Protein AF-A0A8C4XMS7-F1 (afdb_monomer)

Mean predicted aligned error: 22.31 Å

Sequence (636 aa):
MGPRSPSAASSALLFLLLLGSSGFLQSYAVEVDIKDASNATCLYARWMMSFFIKYETNSSDYKNTTLNLSSSVTHNGSVCGNDTHAALLAVQFGEGHSWSINFTKTNETYQGDLITFTYNTNDTAVFPDAKRKGPVTIVVKDTMSPVQLNNVFVCHSIESFEAENVTQIFWNVTVQAFVQNGTIGEKESRCPADTPTSAPTVPPTVANITTASTTTLSPAPTTAPKPVENPDTGNYSLKIGNKTCLLATVGLQLNVSHDKPVLINVNPKTTSADGTCGNTTAMLKLNDGNSTLISFTFVVKNTSAGVPKFYLKEVNVTLLNRLNGSVISSADNNNFSKWDAFLGSSYMCRKEQTLEISDDIQIHTFNLWIQPFLVKANKFSTGSFNRRKRNSLYVTVTLLIVSVLILTVGLAATTRTQNVTVGGYYPGVILGFGSFLGIIGSNLIENKRQMLVASIVFISFGVIAAFCCAIVDGVFAARHIDLRPLYAGRCQYYSKSTTPPEAICHPQRRAPCTPKIKTNTCFCCDLYNCGNRVEISGGYYEYIDVSSCQDIIHLYHLLWSATILNIVGLFLGIITAAILGGFKDMTPSLPTLNCTVENAHPSVSYYSRPQVTSYNTYYHSTPHLPPYSAYDFQLV

InterPro domains:
  IPR002000 Lysosome-associated membrane glycoprotein [PR00336] (234-258)
  IPR002000 Lysosome-associated membrane glycoprotein [PR00336] (341-355)
  IPR002000 Lysosome-associated membrane glycoprotein [PS51407] (32-428)
  IPR018134 Lysosome-associated membrane glycoprotein, conserved site [PS00310] (41-55)
  IPR028014 Transmembrane protein 255 [PF14967] (381-635)
  IPR028014 Transmembrane protein 255 [PTHR33721] (381-633)
  IPR048528 Lysosome-associated membrane glycoprotein 2-like, luminal domains [PF01299] (35-181)

Radius of gyration: 42.13 Å; Cα contacts (8 Å, |Δi|>4): 1167; chains: 1; bounding box: 106×69×122 Å

Structure (mmCIF, N/CA/C/O backbone):
data_AF-A0A8C4XMS7-F1
#
_entry.id   AF-A0A8C4XMS7-F1
#
loop_
_atom_site.group_PDB
_atom_site.id
_atom_site.type_symbol
_atom_site.label_atom_id
_atom_site.label_alt_id
_atom_site.label_comp_id
_atom_site.label_asym_id
_atom_site.label_entity_id
_atom_site.label_seq_id
_atom_site.pdbx_PDB_ins_code
_atom_site.Cartn_x
_atom_site.Cartn_y
_atom_site.Cartn_z
_atom_site.occupancy
_atom_site.B_iso_or_equiv
_atom_site.auth_seq_id
_atom_site.auth_comp_id
_atom_site.auth_asym_id
_atom_site.auth_atom_id
_atom_site.pdbx_PDB_model_num
ATOM 1 N N . MET A 1 1 ? -13.441 14.806 -51.436 1.00 38.50 1 MET A N 1
ATOM 2 C CA . MET A 1 1 ? -14.086 14.844 -50.107 1.00 38.50 1 MET A CA 1
ATOM 3 C C . MET A 1 1 ? -13.998 13.453 -49.505 1.00 38.50 1 MET A C 1
ATOM 5 O O . MET A 1 1 ? -14.561 12.529 -50.066 1.00 38.50 1 MET A O 1
ATOM 9 N N . GLY A 1 2 ? -13.225 13.307 -48.433 1.00 31.41 2 GLY A N 1
ATOM 10 C CA . GLY A 1 2 ? -13.081 12.094 -47.623 1.00 31.41 2 GLY A CA 1
ATOM 11 C C . GLY A 1 2 ? -12.716 12.537 -46.197 1.00 31.41 2 GLY A C 1
ATOM 12 O O . GLY A 1 2 ? -12.043 13.564 -46.067 1.00 31.41 2 GLY A O 1
ATOM 13 N N . PRO A 1 3 ? -13.238 11.889 -45.143 1.00 37.12 3 PRO A N 1
ATOM 14 C CA . PRO A 1 3 ? -13.433 12.526 -43.843 1.00 37.12 3 PRO A CA 1
ATOM 15 C C . PRO A 1 3 ? -12.160 12.539 -42.983 1.00 37.12 3 PRO A C 1
ATOM 17 O O . PRO A 1 3 ? -11.379 11.591 -42.976 1.00 37.12 3 PRO A O 1
ATOM 20 N N . ARG A 1 4 ? -11.968 13.636 -42.238 1.00 32.78 4 ARG A N 1
ATOM 21 C CA . ARG A 1 4 ? -10.935 13.800 -41.200 1.00 32.78 4 ARG A CA 1
ATOM 22 C C . ARG A 1 4 ? -11.331 13.033 -39.932 1.00 32.78 4 ARG A C 1
ATOM 24 O O . ARG A 1 4 ? -12.463 13.171 -39.476 1.00 32.78 4 ARG A O 1
ATOM 31 N N . SER A 1 5 ? -10.395 12.296 -39.330 1.00 30.62 5 SER A N 1
ATOM 32 C CA . SER A 1 5 ? -10.555 11.728 -37.983 1.00 30.62 5 SER A CA 1
ATOM 33 C C . SER A 1 5 ? -10.407 12.815 -36.901 1.00 30.62 5 SER A C 1
ATOM 35 O O . SER A 1 5 ? -9.568 13.707 -37.068 1.00 30.62 5 SER A O 1
ATOM 37 N N . PRO A 1 6 ? -11.150 12.752 -35.781 1.00 33.94 6 PRO A N 1
ATOM 38 C CA . PRO A 1 6 ? -11.011 13.708 -34.689 1.00 33.94 6 PRO A CA 1
ATOM 39 C C . PRO A 1 6 ? -9.822 13.369 -33.775 1.00 33.94 6 PRO A C 1
ATOM 41 O O . PRO A 1 6 ? -9.379 12.226 -33.674 1.00 33.94 6 PRO A O 1
ATOM 44 N N . SER A 1 7 ? -9.282 14.406 -33.141 1.00 35.12 7 SER A N 1
ATOM 45 C CA . SER A 1 7 ? -8.074 14.412 -32.318 1.00 35.12 7 SER A CA 1
ATOM 46 C C . SER A 1 7 ? -8.268 13.747 -30.946 1.00 35.12 7 SER A C 1
ATOM 48 O O . SER A 1 7 ? -9.270 13.942 -30.262 1.00 35.12 7 SER A O 1
ATOM 50 N N . ALA A 1 8 ? -7.239 13.022 -30.497 1.00 40.59 8 ALA A N 1
ATOM 51 C CA . ALA A 1 8 ? -7.169 12.290 -29.226 1.00 40.59 8 ALA A CA 1
ATOM 52 C C . ALA A 1 8 ? -7.188 13.168 -27.947 1.00 40.59 8 ALA A C 1
ATOM 54 O O . ALA A 1 8 ? -7.047 12.652 -26.841 1.00 40.59 8 ALA A O 1
ATOM 55 N N . ALA A 1 9 ? -7.372 14.486 -28.070 1.00 37.66 9 ALA A N 1
ATOM 56 C CA . ALA A 1 9 ? -7.331 15.422 -26.945 1.00 37.66 9 ALA A CA 1
ATOM 57 C C . ALA A 1 9 ? -8.665 15.519 -26.173 1.00 37.66 9 ALA A C 1
ATOM 59 O O . ALA A 1 9 ? -8.655 15.811 -24.980 1.00 37.66 9 ALA A O 1
ATOM 60 N N . SER A 1 10 ? -9.811 15.227 -26.803 1.00 39.84 10 SER A N 1
ATOM 61 C CA . SER A 1 10 ? -11.125 15.354 -26.141 1.00 39.84 10 SER A CA 1
ATOM 62 C C . SER A 1 10 ? -11.455 14.225 -25.162 1.00 39.84 10 SER A C 1
ATOM 64 O O . SER A 1 10 ? -12.291 14.414 -24.283 1.00 39.84 10 SER A O 1
ATOM 66 N N . SER A 1 11 ? -10.796 13.067 -25.260 1.00 41.41 11 SER A N 1
ATOM 67 C CA . SER A 1 11 ? -11.134 11.903 -24.426 1.00 41.41 11 SER A CA 1
ATOM 68 C C . SER A 1 11 ? -10.539 11.961 -23.011 1.00 41.41 11 SER A C 1
ATOM 70 O O . SER A 1 11 ? -10.987 11.227 -22.135 1.00 41.41 11 SER A O 1
ATOM 72 N N . ALA A 1 12 ? -9.556 12.837 -22.768 1.00 37.69 12 ALA A N 1
ATOM 73 C CA . ALA A 1 12 ? -8.881 12.967 -21.474 1.00 37.69 12 ALA A CA 1
ATOM 74 C C . ALA A 1 12 ? -9.607 13.912 -20.496 1.00 37.69 12 ALA A C 1
ATOM 76 O O . ALA A 1 12 ? -9.504 13.732 -19.285 1.00 37.69 12 ALA A O 1
ATOM 77 N N . LEU A 1 13 ? -10.375 14.890 -20.998 1.00 36.28 13 LEU A N 1
ATOM 78 C CA . LEU A 1 13 ? -11.097 15.846 -20.146 1.00 36.28 13 LEU A CA 1
ATOM 79 C C . LEU A 1 13 ? -12.369 15.256 -19.515 1.00 36.28 13 LEU A C 1
ATOM 81 O O . LEU A 1 13 ? -12.755 15.665 -18.424 1.00 36.28 13 LEU A O 1
ATOM 85 N N . LEU A 1 14 ? -13.003 14.274 -20.164 1.00 35.31 14 LEU A N 1
ATOM 86 C CA . LEU A 1 14 ? -14.261 13.686 -19.688 1.00 35.31 14 LEU A CA 1
ATOM 87 C C . LEU A 1 14 ? -14.072 12.739 -18.486 1.00 35.31 14 LEU A C 1
ATOM 89 O O . LEU A 1 14 ? -15.005 12.516 -17.721 1.00 35.31 14 LEU A O 1
ATOM 93 N N . PHE A 1 15 ? -12.859 12.214 -18.288 1.00 35.75 15 PHE A N 1
ATOM 94 C CA . PHE A 1 15 ? -12.544 11.271 -17.208 1.00 35.75 15 PHE A CA 1
ATOM 95 C C . PHE A 1 15 ? -12.245 11.956 -15.861 1.00 35.75 15 PHE A C 1
ATOM 97 O O . PHE A 1 15 ? -12.284 11.309 -14.818 1.00 35.75 15 PHE A O 1
ATOM 104 N N . LEU A 1 16 ? -11.973 13.268 -15.864 1.00 34.53 16 LEU A N 1
ATOM 105 C CA . LEU A 1 16 ? -11.656 14.051 -14.660 1.00 34.53 16 LEU A CA 1
ATOM 106 C C . LEU A 1 16 ? -12.897 14.603 -13.935 1.00 34.53 16 LEU A C 1
ATOM 108 O O . LEU A 1 16 ? -12.795 14.982 -12.773 1.00 34.53 16 LEU A O 1
ATOM 112 N N . LEU A 1 17 ? -14.068 14.614 -14.580 1.00 35.91 17 LEU A N 1
ATOM 113 C CA . LEU A 1 17 ? -15.306 15.180 -14.020 1.00 35.91 17 LEU A CA 1
ATOM 114 C C . LEU A 1 17 ? -16.198 14.161 -13.286 1.00 35.91 17 LEU A C 1
ATOM 116 O O . LEU A 1 17 ? -17.153 14.557 -12.627 1.00 35.91 17 LEU A O 1
ATOM 120 N N . LEU A 1 18 ? -15.885 12.862 -13.342 1.00 34.03 18 LEU A N 1
ATOM 121 C CA . LEU A 1 18 ? -16.717 11.792 -12.763 1.00 34.03 18 LEU A CA 1
ATOM 122 C C . LEU A 1 18 ? -16.292 11.328 -11.355 1.00 34.03 18 LEU A C 1
ATOM 124 O O . LEU A 1 18 ? -16.932 10.450 -10.789 1.00 34.03 18 LEU A O 1
ATOM 128 N N . LEU A 1 19 ? -15.259 11.927 -10.753 1.00 33.91 19 LEU A N 1
ATOM 129 C CA . LEU A 1 19 ? -14.789 11.585 -9.395 1.00 33.91 19 LEU A CA 1
ATOM 130 C C . LEU A 1 19 ? -15.358 12.494 -8.284 1.00 33.91 19 LEU A C 1
ATOM 132 O O . LEU A 1 19 ? -14.892 12.451 -7.151 1.00 33.91 19 LEU A O 1
ATOM 136 N N . GLY A 1 20 ? -16.361 13.320 -8.593 1.00 33.53 20 GLY A N 1
ATOM 137 C CA . GLY A 1 20 ? -16.872 14.370 -7.704 1.00 33.53 20 GLY A CA 1
ATOM 138 C C . GLY A 1 20 ? -18.206 14.095 -7.001 1.00 33.53 20 GLY A C 1
ATOM 139 O O . GLY A 1 20 ? -18.905 15.056 -6.700 1.00 33.53 20 GLY A O 1
ATOM 140 N N . SER A 1 21 ? -18.619 12.844 -6.764 1.00 37.53 21 SER A N 1
ATOM 141 C CA . SER A 1 21 ? -19.849 12.594 -5.987 1.00 37.53 21 SER A CA 1
ATOM 142 C C . SER A 1 21 ? -19.861 11.246 -5.260 1.00 37.53 21 SER A C 1
ATOM 144 O O . SER A 1 21 ? -20.254 10.217 -5.796 1.00 37.53 21 SER A O 1
ATOM 146 N N . SER A 1 22 ? -19.480 11.274 -3.988 1.00 34.53 22 SER A N 1
ATOM 147 C CA . SER A 1 22 ? -19.857 10.259 -3.001 1.00 34.53 22 SER A CA 1
ATOM 148 C C . SER A 1 22 ? -20.264 10.993 -1.724 1.00 34.53 22 SER A C 1
ATOM 150 O O . SER A 1 22 ? -19.475 11.761 -1.174 1.00 34.53 22 SER A O 1
ATOM 152 N N . GLY A 1 23 ? -21.535 10.837 -1.344 1.00 33.31 23 GLY A N 1
ATOM 153 C CA . GLY A 1 23 ? -22.210 11.598 -0.295 1.00 33.31 23 GLY A CA 1
ATOM 154 C C . GLY A 1 23 ? -21.612 11.396 1.097 1.00 33.31 23 GLY A C 1
ATOM 155 O O . GLY A 1 23 ? -21.298 10.280 1.501 1.00 33.31 23 GLY A O 1
ATOM 156 N N . PHE A 1 24 ? -21.482 12.503 1.823 1.00 29.39 24 PHE A N 1
ATOM 157 C CA . PHE A 1 24 ? -21.174 12.545 3.249 1.00 29.39 24 PHE A CA 1
ATOM 158 C C . PHE A 1 24 ? -22.410 12.114 4.061 1.00 29.39 24 PHE A C 1
ATOM 160 O O . PHE A 1 24 ? -23.478 12.700 3.902 1.00 29.39 24 PHE A O 1
ATOM 167 N N . LEU A 1 25 ? -22.270 11.129 4.955 1.00 31.02 25 LEU A N 1
ATOM 168 C CA . LEU A 1 25 ? -23.221 10.897 6.049 1.00 31.02 25 LEU A CA 1
ATOM 169 C C . LEU A 1 25 ? -22.897 11.889 7.178 1.00 31.02 25 LEU A C 1
ATOM 171 O O . LEU A 1 25 ? -21.756 11.961 7.629 1.00 31.02 25 LEU A O 1
ATOM 175 N N . GLN A 1 26 ? -23.881 12.682 7.600 1.00 35.72 26 GLN A N 1
ATOM 176 C CA . GLN A 1 26 ? -23.716 13.805 8.527 1.00 35.72 26 GLN A CA 1
ATOM 177 C C . GLN A 1 26 ? -24.223 13.412 9.925 1.00 35.72 26 GLN A C 1
ATOM 179 O O . GLN A 1 26 ? -25.409 13.155 10.106 1.00 35.72 26 GLN A O 1
ATOM 184 N N . SER A 1 27 ? -23.330 13.331 10.913 1.00 48.62 27 SER A N 1
ATOM 185 C CA . SER A 1 27 ? -23.666 13.121 12.331 1.00 48.62 27 SER A CA 1
ATOM 186 C C . SER A 1 27 ? -23.911 14.470 13.024 1.00 48.62 27 SER A C 1
ATOM 188 O O . SER A 1 27 ? -23.053 15.351 12.946 1.00 48.62 27 SER A O 1
ATOM 190 N N . TYR A 1 28 ? -25.057 14.643 13.694 1.00 64.94 28 TYR A N 1
ATOM 191 C CA . TYR A 1 28 ? -25.463 15.893 14.361 1.00 64.94 28 TYR A CA 1
ATOM 192 C C . TYR A 1 28 ? -25.146 15.872 15.868 1.00 64.94 28 TYR A C 1
ATOM 194 O O . TYR A 1 28 ? -25.214 14.819 16.497 1.00 64.94 28 TYR A O 1
ATOM 202 N N . ALA A 1 29 ? -24.788 17.027 16.442 1.00 76.75 29 ALA A N 1
ATOM 203 C CA . ALA A 1 29 ? -24.607 17.199 17.888 1.00 76.75 29 ALA A CA 1
ATOM 204 C C . ALA A 1 29 ? -25.931 17.583 18.560 1.00 76.75 29 ALA A C 1
ATOM 206 O O . ALA A 1 29 ? -26.691 18.381 18.011 1.00 76.75 29 ALA A O 1
ATOM 207 N N . VAL A 1 30 ? -26.179 17.033 19.746 1.00 85.88 30 VAL A N 1
ATOM 208 C CA . VAL A 1 30 ? -27.291 17.405 20.625 1.00 85.88 30 VAL A CA 1
ATOM 209 C C . VAL A 1 30 ? -26.814 18.515 21.548 1.00 85.88 30 VAL A C 1
ATOM 211 O O . VAL A 1 30 ? -25.738 18.411 22.133 1.00 85.88 30 VAL A O 1
ATOM 214 N N . GLU A 1 31 ? -27.607 19.574 21.671 1.00 90.50 31 GLU A N 1
ATOM 215 C CA . GLU A 1 31 ? -27.316 20.729 22.517 1.00 90.50 31 GLU A CA 1
ATOM 216 C C . GLU A 1 31 ? -28.524 21.031 23.406 1.00 90.50 31 GLU A C 1
ATOM 218 O O . GLU A 1 31 ? -29.656 21.112 22.925 1.00 90.50 31 GLU A O 1
ATOM 223 N N . VAL A 1 32 ? -28.281 21.160 24.710 1.00 90.94 32 VAL A N 1
ATOM 224 C CA . VAL A 1 32 ? -29.298 21.393 25.734 1.00 90.94 32 VAL A CA 1
ATOM 225 C C . VAL A 1 32 ? -28.829 22.507 26.671 1.00 90.94 32 VAL A C 1
ATOM 227 O O . VAL A 1 32 ? -27.764 22.418 27.284 1.00 90.94 32 VAL A O 1
ATOM 230 N N . ASP A 1 33 ? -29.660 23.540 26.793 1.00 92.38 33 ASP A N 1
ATOM 231 C CA . ASP A 1 33 ? -29.491 24.684 27.693 1.00 92.38 33 ASP A CA 1
ATOM 232 C C . ASP A 1 33 ? -30.660 24.705 28.687 1.00 92.38 33 ASP A C 1
ATOM 234 O O . ASP A 1 33 ? -31.796 25.016 28.318 1.00 92.38 33 ASP A O 1
ATOM 238 N N . ILE A 1 34 ? -30.395 24.320 29.938 1.00 92.75 34 ILE A N 1
ATOM 239 C CA . ILE A 1 34 ? -31.394 24.282 31.008 1.00 92.75 34 ILE A CA 1
ATOM 240 C C . ILE A 1 34 ? -31.311 25.571 31.811 1.00 92.75 34 ILE A C 1
ATOM 242 O O . ILE A 1 34 ? -30.242 25.951 32.296 1.00 92.75 34 ILE A O 1
ATOM 246 N N . LYS A 1 35 ? -32.467 26.208 31.999 1.00 90.81 35 LYS A N 1
ATOM 247 C CA . LYS A 1 35 ? -32.594 27.486 32.695 1.00 90.81 35 LYS A CA 1
ATOM 248 C C . LYS A 1 35 ? -33.330 27.340 34.016 1.00 90.81 35 LYS A C 1
ATOM 250 O O . LYS A 1 35 ? -34.234 26.516 34.148 1.00 90.81 35 LYS A O 1
ATOM 255 N N . ASP A 1 36 ? -32.941 28.154 34.986 1.00 88.19 36 ASP A N 1
ATOM 256 C CA . ASP A 1 36 ? -33.615 28.247 36.275 1.00 88.19 36 ASP A CA 1
ATOM 257 C C . ASP A 1 36 ? -34.894 29.107 36.207 1.00 88.19 36 ASP A C 1
ATOM 259 O O . ASP A 1 36 ? -35.278 29.632 35.159 1.00 88.19 36 ASP A O 1
ATOM 263 N N . ALA A 1 37 ? -35.564 29.281 37.351 1.00 87.69 37 ALA A N 1
ATOM 264 C CA . ALA A 1 37 ? -36.774 30.102 37.451 1.00 87.69 37 ALA A CA 1
ATOM 265 C C . ALA A 1 37 ? -36.547 31.592 37.120 1.00 87.69 37 ALA A C 1
ATOM 267 O O . ALA A 1 37 ? -37.506 32.306 36.833 1.00 87.69 37 ALA A O 1
ATOM 268 N N . SER A 1 38 ? -35.295 32.063 37.151 1.00 88.75 38 SER A N 1
ATOM 269 C CA . SER A 1 38 ? -34.898 33.418 36.760 1.00 88.75 38 SER A CA 1
ATOM 270 C C . SER A 1 38 ? -34.510 33.533 35.279 1.00 88.75 38 SER A C 1
ATOM 272 O O . SER A 1 38 ? -34.116 34.609 34.830 1.00 88.75 38 SER A O 1
ATOM 274 N N . ASN A 1 39 ? -34.680 32.451 34.506 1.00 88.81 39 ASN A N 1
ATOM 275 C CA . ASN A 1 39 ? -34.312 32.332 33.095 1.00 88.81 39 ASN A CA 1
ATOM 276 C C . ASN A 1 39 ? -32.791 32.414 32.839 1.00 88.81 39 ASN A C 1
ATOM 278 O O . ASN A 1 39 ? -32.366 32.741 31.728 1.00 88.81 39 ASN A O 1
ATOM 282 N N . ALA A 1 40 ? -31.973 32.106 33.848 1.00 90.88 40 ALA A N 1
ATOM 283 C CA . ALA A 1 40 ? -30.521 32.009 33.736 1.00 90.88 40 ALA A CA 1
ATOM 284 C C . ALA A 1 40 ? -30.095 30.552 33.497 1.00 90.88 40 ALA A C 1
ATOM 286 O O . ALA A 1 40 ? -30.637 29.639 34.123 1.00 90.88 40 ALA A O 1
ATOM 287 N N . THR A 1 41 ? -29.123 30.319 32.608 1.00 93.31 41 THR A N 1
ATOM 288 C CA . THR A 1 41 ? -28.575 28.975 32.355 1.00 93.31 41 THR A CA 1
ATOM 289 C C . THR A 1 41 ? -27.969 28.404 33.633 1.00 93.31 41 THR A C 1
ATOM 291 O O . THR A 1 41 ? -27.059 28.991 34.213 1.00 93.31 41 THR A O 1
ATOM 294 N N . CYS A 1 42 ? -28.471 27.252 34.062 1.00 92.88 42 CYS A N 1
ATOM 295 C CA . CYS A 1 42 ? -28.036 26.550 35.268 1.00 92.88 42 CYS A CA 1
ATOM 296 C C . CYS A 1 42 ? -27.278 25.251 34.943 1.00 92.88 42 CYS A C 1
ATOM 298 O O . CYS A 1 42 ? -26.468 24.780 35.745 1.00 92.88 42 CYS A O 1
ATOM 300 N N . LEU A 1 43 ? -27.530 24.665 33.770 1.00 94.19 43 LEU A N 1
ATOM 301 C CA . LEU A 1 43 ? -26.850 23.482 33.258 1.00 94.19 43 LEU A CA 1
ATOM 302 C C . LEU A 1 43 ? -26.788 23.588 31.738 1.00 94.19 43 LEU A C 1
ATOM 304 O O . LEU A 1 43 ? -27.812 23.758 31.080 1.00 94.19 43 LEU A O 1
ATOM 308 N N . TYR A 1 44 ? -25.585 23.454 31.195 1.00 94.38 44 TYR A N 1
ATOM 309 C CA . TYR A 1 44 ? -25.347 23.425 29.759 1.00 94.38 44 TYR A CA 1
ATOM 310 C C . TYR A 1 44 ? -24.680 22.112 29.374 1.00 94.38 44 TYR A C 1
ATOM 312 O O . TYR A 1 44 ? -23.722 21.688 30.025 1.00 94.38 44 TYR A O 1
ATOM 320 N N . ALA A 1 45 ? -25.159 21.485 28.305 1.00 93.38 45 ALA A N 1
ATOM 321 C CA . ALA A 1 45 ? -24.551 20.286 27.761 1.00 93.38 45 ALA A CA 1
ATOM 322 C C . ALA A 1 45 ? -24.667 20.249 26.237 1.00 93.38 45 ALA A C 1
ATOM 324 O O . ALA A 1 45 ? -25.737 20.456 25.669 1.00 93.38 45 ALA A O 1
ATOM 325 N N . ARG A 1 46 ? -23.567 19.908 25.573 1.00 91.75 46 ARG A N 1
ATOM 326 C CA . ARG A 1 46 ? -23.514 19.629 24.142 1.00 91.75 46 ARG A CA 1
ATOM 327 C C . ARG A 1 46 ? -22.677 18.388 23.897 1.00 91.75 46 ARG A C 1
ATOM 329 O O . ARG A 1 46 ? -21.540 18.326 24.352 1.00 91.75 46 ARG A O 1
ATOM 336 N N . TRP A 1 47 ? -23.225 17.402 23.201 1.00 90.50 47 TRP A N 1
ATOM 337 C CA . TRP A 1 47 ? -22.527 16.145 22.957 1.00 90.50 47 TRP A CA 1
ATOM 338 C C . TRP A 1 47 ? -23.094 15.386 21.760 1.00 90.50 47 TRP A C 1
ATOM 340 O O . TRP A 1 47 ? -24.173 15.684 21.247 1.00 90.50 47 TRP A O 1
ATOM 350 N N . MET A 1 48 ? -22.352 14.386 21.302 1.00 84.94 48 MET A N 1
ATOM 351 C CA . MET A 1 48 ? -22.821 13.399 20.337 1.00 84.94 48 MET A CA 1
ATOM 352 C C . MET A 1 48 ? -22.889 12.039 21.021 1.00 84.94 48 MET A C 1
ATOM 354 O O . MET A 1 48 ? -22.026 11.722 21.840 1.00 84.94 48 MET A O 1
ATOM 358 N N . MET A 1 49 ? -23.909 11.237 20.707 1.00 85.38 49 MET A N 1
ATOM 359 C CA . MET A 1 49 ? -24.005 9.885 21.251 1.00 85.38 49 MET A CA 1
ATOM 360 C C . MET A 1 49 ? -24.782 8.902 20.374 1.00 85.38 49 MET A C 1
ATOM 362 O O . MET A 1 49 ? -25.588 9.284 19.522 1.00 85.38 49 MET A O 1
ATOM 366 N N . SER A 1 50 ? -24.517 7.619 20.615 1.00 82.44 50 SER A N 1
ATOM 367 C CA . SER A 1 50 ? -25.162 6.477 19.971 1.00 82.44 50 SER A CA 1
ATOM 368 C C . SER A 1 50 ? -25.300 5.314 20.956 1.00 82.44 50 SER A C 1
ATOM 370 O O . SER A 1 50 ? -24.396 5.036 21.753 1.00 82.44 50 SER A O 1
ATOM 372 N N . PHE A 1 51 ? -26.430 4.616 20.884 1.00 84.69 51 PHE A N 1
ATOM 373 C CA . PHE A 1 51 ? -26.720 3.428 21.674 1.00 84.69 51 PHE A CA 1
ATOM 374 C C . PHE A 1 51 ? -26.653 2.195 20.797 1.00 84.69 51 PHE A C 1
ATOM 376 O O . PHE A 1 51 ? -27.223 2.155 19.710 1.00 84.69 51 PHE A O 1
ATOM 383 N N . PHE A 1 52 ? -26.004 1.165 21.310 1.00 82.75 52 PHE A N 1
ATOM 384 C CA . PHE A 1 52 ? -26.000 -0.150 20.706 1.00 82.75 52 PHE A CA 1
ATOM 385 C C . PHE A 1 52 ? -26.718 -1.110 21.645 1.00 82.75 52 PHE A C 1
ATOM 387 O O . PHE A 1 52 ? -26.373 -1.167 22.826 1.00 82.75 52 PHE A O 1
ATOM 394 N N . ILE A 1 53 ? -27.728 -1.813 21.141 1.00 88.69 53 ILE A N 1
ATOM 395 C CA . ILE A 1 53 ? -28.672 -2.578 21.952 1.00 88.69 53 ILE A CA 1
ATOM 396 C C . ILE A 1 53 ? -28.812 -3.978 21.362 1.00 88.69 53 ILE A C 1
ATOM 398 O O . ILE A 1 53 ? -29.218 -4.132 20.207 1.00 88.69 53 ILE A O 1
ATOM 402 N N . LYS A 1 54 ? -28.539 -4.993 22.181 1.00 87.38 54 LYS A N 1
ATOM 403 C CA . LYS A 1 54 ? -28.844 -6.392 21.883 1.00 87.38 54 LYS A CA 1
ATOM 404 C C . LYS A 1 54 ? -30.185 -6.772 22.514 1.00 87.38 54 LYS A C 1
ATOM 406 O O . LYS A 1 54 ? -30.349 -6.711 23.733 1.00 87.38 54 LYS A O 1
ATOM 411 N N . TYR A 1 55 ? -31.153 -7.191 21.706 1.00 87.19 55 TYR A N 1
ATOM 412 C CA . TYR A 1 55 ? -32.486 -7.584 22.169 1.00 87.19 55 TYR A CA 1
ATOM 413 C C . TYR A 1 55 ? -32.865 -8.983 21.684 1.00 87.19 55 TYR A C 1
ATOM 415 O O . TYR A 1 55 ? -32.469 -9.423 20.609 1.00 87.19 55 TYR A O 1
ATOM 423 N N . GLU A 1 56 ? -33.630 -9.702 22.499 1.00 89.62 56 GLU A N 1
ATOM 424 C CA . GLU A 1 56 ? -34.140 -11.031 22.160 1.00 89.62 56 GLU A CA 1
ATOM 425 C C . GLU A 1 56 ? -35.365 -10.905 21.247 1.00 89.62 56 GLU A C 1
ATOM 427 O O . GLU A 1 56 ? -36.256 -10.090 21.517 1.00 89.62 56 GLU A O 1
ATOM 432 N N . THR A 1 57 ? -35.441 -11.715 20.194 1.00 90.94 57 THR A N 1
ATOM 433 C CA . THR A 1 57 ? -36.568 -11.729 19.255 1.00 90.94 57 THR A CA 1
ATOM 434 C C . THR A 1 57 ? -37.585 -12.822 19.586 1.00 90.94 57 THR A C 1
ATOM 436 O O . THR A 1 57 ? -37.331 -13.728 20.384 1.00 90.94 57 THR A O 1
ATOM 439 N N . ASN A 1 58 ? -38.759 -12.770 18.955 1.00 88.06 58 ASN A N 1
ATOM 440 C CA . ASN A 1 58 ? -39.807 -13.782 19.103 1.00 88.06 58 ASN A CA 1
ATOM 441 C C . ASN A 1 58 ? -39.337 -15.221 18.799 1.00 88.06 58 ASN A C 1
ATOM 443 O O . ASN A 1 58 ? -39.896 -16.159 19.368 1.00 88.06 58 ASN A O 1
ATOM 447 N N . SER A 1 59 ? -38.308 -15.416 17.963 1.00 87.50 59 SER A N 1
ATOM 448 C CA . SER A 1 59 ? -37.695 -16.734 17.712 1.00 87.50 59 SER A CA 1
ATOM 449 C C . SER A 1 59 ? -36.695 -17.179 18.788 1.00 87.50 59 SER A C 1
ATOM 451 O O . SER A 1 59 ? -36.160 -18.280 18.698 1.00 87.50 59 SER A O 1
ATOM 453 N N . SER A 1 60 ? -36.519 -16.394 19.858 1.00 81.75 60 SER A N 1
ATOM 454 C CA . SER A 1 60 ? -35.574 -16.625 20.967 1.00 81.75 60 SER A CA 1
ATOM 455 C C . SER A 1 60 ? -34.090 -16.598 20.563 1.00 81.75 60 SER A C 1
ATOM 457 O O . SER A 1 60 ? -33.233 -17.079 21.298 1.00 81.75 60 SER A O 1
ATOM 459 N N . ASP A 1 61 ? -33.784 -16.017 19.406 1.00 83.25 61 ASP A N 1
ATOM 460 C CA . ASP A 1 61 ? -32.462 -15.539 18.998 1.00 83.25 61 ASP A CA 1
ATOM 461 C C . ASP A 1 61 ? -32.268 -14.070 19.415 1.00 83.25 61 ASP A C 1
ATOM 463 O O . ASP A 1 61 ? -33.224 -13.372 19.758 1.00 83.25 61 ASP A O 1
ATOM 467 N N . TYR A 1 62 ? -31.024 -13.592 19.406 1.00 84.62 62 TYR A N 1
ATOM 468 C CA . TYR A 1 62 ? -30.692 -12.206 19.738 1.00 84.62 62 TYR A CA 1
ATOM 469 C C . TYR A 1 62 ? -30.354 -11.416 18.477 1.00 84.62 62 TYR A C 1
ATOM 471 O O . TYR A 1 62 ? -29.623 -11.901 17.614 1.00 84.62 62 TYR A O 1
ATOM 479 N N . LYS A 1 63 ? -30.858 -10.184 18.401 1.00 80.00 63 LYS A N 1
ATOM 480 C CA . LYS A 1 63 ? -30.559 -9.222 17.341 1.00 80.00 63 LYS A CA 1
ATOM 481 C C . LYS A 1 63 ? -29.982 -7.936 17.896 1.00 80.00 63 LYS A C 1
ATOM 483 O O . LYS A 1 63 ? -30.263 -7.528 19.022 1.00 80.00 63 LYS A O 1
ATOM 488 N N . ASN A 1 64 ? -29.226 -7.284 17.030 1.00 83.44 64 ASN A N 1
ATOM 489 C CA . ASN A 1 64 ? -28.471 -6.088 17.332 1.00 83.44 64 ASN A CA 1
ATOM 490 C C . ASN A 1 64 ? -29.101 -4.903 16.614 1.00 83.44 64 ASN A C 1
ATOM 492 O O . ASN A 1 64 ? -29.434 -4.997 15.432 1.00 83.44 64 ASN A O 1
ATOM 496 N N . THR A 1 65 ? -29.259 -3.787 17.315 1.00 80.88 65 THR A N 1
ATOM 497 C CA . THR A 1 65 ? -29.757 -2.543 16.727 1.00 80.88 65 THR A CA 1
ATOM 498 C C . THR A 1 65 ? -29.012 -1.341 17.281 1.00 80.88 65 THR A C 1
ATOM 500 O O . THR A 1 65 ? -28.509 -1.358 18.408 1.00 80.88 65 THR A O 1
ATOM 503 N N . THR A 1 66 ? -28.950 -0.292 16.468 1.00 83.00 66 THR A N 1
ATOM 504 C CA . THR A 1 66 ? -28.289 0.961 16.814 1.00 83.00 66 THR A CA 1
ATOM 505 C C . THR A 1 66 ? -29.322 2.068 16.839 1.00 83.00 66 THR A C 1
ATOM 507 O O . THR A 1 66 ? -30.048 2.281 15.869 1.00 83.00 66 THR A O 1
ATOM 510 N N . LEU A 1 67 ? -29.355 2.802 17.942 1.00 83.69 67 LEU A N 1
ATOM 511 C CA . LEU A 1 67 ? -30.242 3.930 18.147 1.00 83.69 67 LEU A CA 1
ATOM 512 C C . LEU A 1 67 ? -29.395 5.203 18.266 1.00 83.69 67 LEU A C 1
ATOM 514 O O . LEU A 1 67 ? -28.559 5.330 19.158 1.00 83.69 67 LEU A O 1
ATOM 518 N N . ASN A 1 68 ? -29.608 6.146 17.352 1.00 81.81 68 ASN A N 1
ATOM 519 C CA . ASN A 1 68 ? -28.903 7.429 17.322 1.00 81.81 68 ASN A CA 1
ATOM 520 C C . ASN A 1 68 ? -29.819 8.551 17.811 1.00 81.81 68 ASN A C 1
ATOM 522 O O . ASN A 1 68 ? -31.035 8.481 17.628 1.00 81.81 68 ASN A O 1
ATOM 526 N N . LEU A 1 69 ? -29.242 9.612 18.378 1.00 78.56 69 LEU A N 1
ATOM 527 C CA . LEU A 1 69 ? -30.024 10.792 18.741 1.00 78.56 69 LEU A CA 1
ATOM 528 C C . LEU A 1 69 ? -30.296 11.655 17.512 1.00 78.56 69 LEU A C 1
ATOM 530 O O . LEU A 1 69 ? -29.401 11.946 16.718 1.00 78.56 69 LEU A O 1
ATOM 534 N N . SER A 1 70 ? -31.547 12.086 17.377 1.00 70.88 70 SER A N 1
ATOM 535 C CA . SER A 1 70 ? -31.947 13.131 16.439 1.00 70.88 70 SER A CA 1
ATOM 536 C C . SER A 1 70 ? -31.500 14.504 16.939 1.00 70.88 70 SER A C 1
ATOM 538 O O . SER A 1 70 ? -31.362 14.723 18.138 1.00 70.88 70 SER A O 1
ATOM 540 N N . SER A 1 71 ? -31.340 15.473 16.034 1.00 62.38 71 SER A N 1
ATOM 541 C CA . SER A 1 71 ? -31.046 16.863 16.416 1.00 62.38 71 SER A CA 1
ATOM 542 C C . SER A 1 71 ? -32.189 17.530 17.195 1.00 62.38 71 SER A C 1
ATOM 544 O O . SER A 1 71 ? -31.958 18.495 17.915 1.00 62.38 71 SER A O 1
ATOM 546 N N . SER A 1 72 ? -33.423 17.031 17.068 1.00 69.25 72 SER A N 1
ATOM 547 C CA . SER A 1 72 ? -34.573 17.452 17.872 1.00 69.25 72 SER A CA 1
ATOM 548 C C . SER A 1 72 ? -34.825 16.443 18.995 1.00 69.25 72 SER A C 1
ATOM 550 O O . SER A 1 72 ? -35.459 15.411 18.762 1.00 69.25 72 SER A O 1
ATOM 552 N N . VAL A 1 73 ? -34.320 16.725 20.196 1.00 85.06 73 VAL A N 1
ATOM 553 C CA . VAL A 1 73 ? -34.656 15.989 21.427 1.00 85.06 73 VAL A CA 1
ATOM 554 C C . VAL A 1 73 ? -35.464 16.890 22.357 1.00 85.06 73 VAL A C 1
ATOM 556 O O . VAL A 1 73 ? -35.237 18.101 22.403 1.00 85.06 73 VAL A O 1
ATOM 559 N N . THR A 1 74 ? -36.403 16.325 23.113 1.00 88.50 74 THR A N 1
ATOM 560 C CA . THR A 1 74 ? -37.036 17.055 24.220 1.00 88.50 74 THR A CA 1
ATOM 561 C C . THR A 1 74 ? -36.188 16.875 25.466 1.00 88.50 74 THR A C 1
ATOM 563 O O . THR A 1 74 ? -35.666 15.791 25.691 1.00 88.50 74 THR A O 1
ATOM 566 N N . HIS A 1 75 ? -36.052 17.911 26.288 1.00 89.19 75 HIS A N 1
ATOM 567 C CA . HIS A 1 75 ? -35.313 17.843 27.556 1.00 89.19 75 HIS A CA 1
ATOM 568 C C . HIS A 1 75 ? -36.239 18.006 28.775 1.00 89.19 75 HIS A C 1
ATOM 570 O O . HIS A 1 75 ? -35.831 18.469 29.844 1.00 89.19 75 HIS A O 1
ATOM 576 N N . ASN A 1 76 ? -37.514 17.637 28.601 1.00 80.81 76 ASN A N 1
ATOM 577 C CA . ASN A 1 76 ? -38.544 17.743 29.627 1.00 80.81 76 ASN A CA 1
ATOM 578 C C . ASN A 1 76 ? -38.201 16.793 30.782 1.00 80.81 76 ASN A C 1
ATOM 580 O O . ASN A 1 76 ? -38.026 15.597 30.577 1.00 80.81 76 ASN A O 1
ATOM 584 N N . GLY A 1 77 ? -38.094 17.321 32.000 1.00 84.06 77 GLY A N 1
ATOM 585 C CA . GLY A 1 77 ? -37.642 16.554 33.168 1.00 84.06 77 GLY A CA 1
ATOM 586 C C . GLY A 1 77 ? -36.172 16.766 33.532 1.00 84.06 77 GLY A C 1
ATOM 587 O O . GLY A 1 77 ? -35.733 16.223 34.540 1.00 84.06 77 GLY A O 1
ATOM 588 N N . SER A 1 78 ? -35.428 17.578 32.774 1.00 92.19 78 SER A N 1
ATOM 589 C CA . SER A 1 78 ? -34.157 18.127 33.256 1.00 92.19 78 SER A CA 1
ATOM 590 C C . SER A 1 78 ? -34.405 19.136 34.383 1.00 92.19 78 SER A C 1
ATOM 592 O O . SER A 1 78 ? -35.356 19.916 34.318 1.00 92.19 78 SER A O 1
ATOM 594 N N . VAL A 1 79 ? -33.559 19.135 35.413 1.00 91.38 79 VAL A N 1
ATOM 595 C CA . VAL A 1 79 ? -33.715 19.961 36.619 1.00 91.38 79 VAL A CA 1
ATOM 596 C C . VAL A 1 79 ? -32.377 20.585 37.009 1.00 91.38 79 VAL A C 1
ATOM 598 O O . VAL A 1 79 ? -31.351 19.905 37.059 1.00 91.38 79 VAL A O 1
ATOM 601 N N . CYS A 1 80 ? -32.393 21.882 37.325 1.00 92.44 80 CYS A N 1
ATOM 602 C CA . CYS A 1 80 ? -31.246 22.570 37.914 1.00 92.44 80 CYS A CA 1
ATOM 603 C C . CYS A 1 80 ? -30.941 22.007 39.309 1.00 92.44 80 CYS A C 1
ATOM 605 O O . CYS A 1 80 ? -31.832 21.916 40.153 1.00 92.44 80 CYS A O 1
ATOM 607 N N . GLY A 1 81 ? -29.678 21.681 39.572 1.00 87.62 81 GLY A N 1
ATOM 608 C CA . GLY A 1 81 ? -29.235 21.274 40.905 1.00 87.62 81 GLY A CA 1
ATOM 609 C C . GLY A 1 81 ? -28.914 22.465 41.807 1.00 87.62 81 GLY A C 1
ATOM 610 O O . GLY A 1 81 ? -28.698 23.584 41.341 1.00 87.62 81 GLY A O 1
ATOM 611 N N . ASN A 1 82 ? -28.844 22.210 43.110 1.00 84.69 82 ASN A N 1
ATOM 612 C CA . ASN A 1 82 ? -28.387 23.158 44.129 1.00 84.69 82 ASN A CA 1
ATOM 613 C C . ASN A 1 82 ? -27.414 22.452 45.096 1.00 84.69 82 ASN A C 1
ATOM 615 O O . ASN A 1 82 ? -26.967 21.343 44.822 1.00 84.69 82 ASN A O 1
ATOM 619 N N . ASP A 1 83 ? -27.064 23.076 46.222 1.00 80.94 83 ASP A N 1
ATOM 620 C CA . ASP A 1 83 ? -26.100 22.491 47.170 1.00 80.94 83 ASP A CA 1
ATOM 621 C C . ASP A 1 83 ? -26.610 21.215 47.871 1.00 80.94 83 ASP A C 1
ATOM 623 O O . ASP A 1 83 ? -25.818 20.463 48.432 1.00 80.94 83 ASP A O 1
ATOM 627 N N . THR A 1 84 ? -27.923 20.955 47.846 1.00 80.12 84 THR A N 1
ATOM 628 C CA . THR A 1 84 ? -28.558 19.787 48.483 1.00 80.12 84 THR A CA 1
ATOM 629 C C . THR A 1 84 ? -29.208 18.814 47.495 1.00 80.12 84 THR A C 1
ATOM 631 O O . THR A 1 84 ? -29.492 17.678 47.865 1.00 80.12 84 THR A O 1
ATOM 634 N N . HIS A 1 85 ? -29.421 19.222 46.242 1.00 84.38 85 HIS A N 1
ATOM 635 C CA . HIS A 1 85 ? -30.100 18.453 45.200 1.00 84.38 85 HIS A CA 1
ATOM 636 C C . HIS A 1 85 ? -29.208 18.328 43.963 1.00 84.38 85 HIS A C 1
ATOM 638 O O . HIS A 1 85 ? -28.705 19.326 43.445 1.00 84.38 85 HIS A O 1
ATOM 644 N N . ALA A 1 86 ? -29.056 17.103 43.457 1.00 88.81 86 ALA A N 1
ATOM 645 C CA . ALA A 1 86 ? -28.334 16.834 42.218 1.00 88.81 86 ALA A CA 1
ATOM 646 C C . ALA A 1 86 ? -28.993 17.538 41.019 1.00 88.81 86 ALA A C 1
ATOM 648 O O . ALA A 1 86 ? -30.219 17.645 40.947 1.00 88.81 86 ALA A O 1
ATOM 649 N N . ALA A 1 87 ? -28.180 17.997 40.068 1.00 92.94 87 ALA A N 1
ATOM 650 C CA . ALA A 1 87 ? -28.688 18.460 38.782 1.00 92.94 87 ALA A CA 1
ATOM 651 C C . ALA A 1 87 ? -28.982 17.245 37.896 1.00 92.94 87 ALA A C 1
ATOM 653 O O . ALA A 1 87 ? -28.192 16.304 37.862 1.00 92.94 87 ALA A O 1
ATOM 654 N N . LEU A 1 88 ? -30.093 17.270 37.167 1.00 93.44 88 LEU A N 1
ATOM 655 C CA . LEU A 1 88 ? -30.517 16.181 36.290 1.00 93.44 88 LEU A CA 1
ATOM 656 C C . LEU A 1 88 ? -30.593 16.706 34.861 1.00 93.44 88 LEU A C 1
ATOM 658 O O . LEU A 1 88 ? -31.344 17.636 34.580 1.00 93.44 88 LEU A O 1
ATOM 662 N N . LEU A 1 89 ? -29.849 16.090 33.951 1.00 94.75 89 LEU A N 1
ATOM 663 C CA . LEU A 1 89 ? -30.034 16.274 32.517 1.00 94.75 89 LEU A CA 1
ATOM 664 C C . LEU A 1 89 ? -30.798 15.063 31.998 1.00 94.75 89 LEU A C 1
ATOM 666 O O . LEU A 1 89 ? -30.290 13.952 32.086 1.00 94.75 89 LEU A O 1
ATOM 670 N N . ALA A 1 90 ? -32.000 15.265 31.471 1.00 93.44 90 ALA A N 1
ATOM 671 C CA . ALA A 1 90 ? -32.850 14.210 30.936 1.00 93.44 90 ALA A CA 1
ATOM 672 C C . ALA A 1 90 ? -33.347 14.592 29.543 1.00 93.44 90 ALA A C 1
ATOM 674 O O . ALA A 1 90 ? -33.934 15.657 29.366 1.00 93.44 90 ALA A O 1
ATOM 675 N N . VAL A 1 91 ? -33.133 13.707 28.571 1.00 93.12 91 VAL A N 1
ATOM 676 C CA . VAL A 1 91 ? -33.580 13.860 27.187 1.00 93.12 91 VAL A CA 1
ATOM 677 C C . VAL A 1 91 ? -34.484 12.707 26.769 1.00 93.12 91 VAL A C 1
ATOM 679 O O . VAL A 1 91 ? -34.294 11.566 27.191 1.00 93.12 91 VAL A O 1
ATOM 682 N N . GLN A 1 92 ? -35.463 13.000 25.919 1.00 91.50 92 GLN A N 1
ATOM 683 C CA . GLN A 1 92 ? -36.334 12.015 25.285 1.00 91.50 92 GLN A CA 1
ATOM 684 C C . GLN A 1 92 ? -36.327 12.204 23.771 1.00 91.50 92 GLN A C 1
ATOM 686 O O . GLN A 1 92 ? -36.226 13.327 23.264 1.00 91.50 92 GLN A O 1
ATOM 691 N N . PHE A 1 93 ? -36.395 11.090 23.048 1.00 89.94 93 PHE A N 1
ATOM 692 C CA . PHE A 1 93 ? -36.268 11.066 21.597 1.00 89.94 93 PHE A CA 1
ATOM 693 C C . PHE A 1 93 ? -36.898 9.795 21.004 1.00 89.94 93 PHE A C 1
ATOM 695 O O . PHE A 1 93 ? -37.062 8.782 21.687 1.00 89.94 93 PHE A O 1
ATOM 702 N N . GLY A 1 94 ? -37.248 9.852 19.716 1.00 84.94 94 GLY A N 1
ATOM 703 C CA . GLY A 1 94 ? -37.917 8.751 19.016 1.00 84.94 94 GLY A CA 1
ATOM 704 C C . GLY A 1 94 ? -39.247 8.326 19.658 1.00 84.94 94 GLY A C 1
ATOM 705 O O . GLY A 1 94 ? -39.900 9.111 20.346 1.00 84.94 94 GLY A O 1
ATOM 706 N N . GLU A 1 95 ? -39.640 7.068 19.448 1.00 84.44 95 GLU A N 1
ATOM 707 C CA . GLU A 1 95 ? -40.903 6.484 19.934 1.00 84.44 95 GLU A CA 1
ATOM 708 C C . GLU A 1 95 ? -40.778 5.948 21.379 1.00 84.44 95 GLU A C 1
ATOM 710 O O . GLU A 1 95 ? -41.000 4.770 21.680 1.00 84.44 95 GLU A O 1
ATOM 715 N N . GLY A 1 96 ? -40.418 6.841 22.309 1.00 85.88 96 GLY A N 1
ATOM 716 C CA . GLY A 1 96 ? -40.417 6.561 23.751 1.00 85.88 96 GLY A CA 1
ATOM 717 C C . GLY A 1 96 ? -39.072 6.136 24.346 1.00 85.88 96 GLY A C 1
ATOM 718 O O . GLY A 1 96 ? -39.058 5.453 25.371 1.00 85.88 96 GLY A O 1
ATOM 719 N N . HIS A 1 97 ? -37.953 6.538 23.737 1.00 92.00 97 HIS A N 1
ATOM 720 C CA . HIS A 1 97 ? -36.617 6.360 24.315 1.00 92.00 97 HIS A CA 1
ATOM 721 C C . HIS A 1 97 ? -36.237 7.573 25.169 1.00 92.00 97 HIS A C 1
ATOM 723 O O . HIS A 1 97 ? -36.605 8.711 24.863 1.00 92.00 97 HIS A O 1
ATOM 729 N N . SER A 1 98 ? -35.490 7.347 26.246 1.00 93.31 98 SER A N 1
ATOM 730 C CA . SER A 1 98 ? -34.995 8.407 27.119 1.00 93.31 98 SER A CA 1
ATOM 731 C C . SER A 1 98 ? -33.596 8.120 27.645 1.00 93.31 98 SER A C 1
ATOM 733 O O . SER A 1 98 ? -33.185 6.975 27.819 1.00 93.31 98 SER A O 1
ATOM 735 N N . TRP A 1 99 ? -32.848 9.184 27.899 1.00 94.12 99 TRP A N 1
ATOM 736 C CA . TRP A 1 99 ? -31.515 9.126 28.479 1.00 94.12 99 TRP A CA 1
ATOM 737 C C . TRP A 1 99 ? -31.358 10.236 29.504 1.00 94.12 99 TRP A C 1
ATOM 739 O O . TRP A 1 99 ? -31.811 11.356 29.271 1.00 94.12 99 TRP A O 1
ATOM 749 N N . SER A 1 100 ? -30.713 9.954 30.628 1.00 93.56 100 SER A N 1
ATOM 750 C CA . SER A 1 100 ? -30.454 10.966 31.639 1.00 93.56 100 SER A CA 1
ATOM 751 C C . SER A 1 100 ? -29.171 10.736 32.418 1.00 93.56 100 SER A C 1
ATOM 753 O O . SER A 1 100 ? -28.775 9.593 32.629 1.00 93.56 100 SER A O 1
ATOM 755 N N . ILE A 1 101 ? -28.581 11.815 32.922 1.00 94.00 101 ILE A N 1
ATOM 756 C CA . ILE A 1 101 ? -27.420 11.799 33.811 1.00 94.00 101 ILE A CA 1
ATOM 757 C C . ILE A 1 101 ? -27.646 12.723 35.012 1.00 94.00 101 ILE A C 1
ATOM 759 O O . ILE A 1 101 ? -28.127 13.851 34.865 1.00 94.00 101 ILE A O 1
ATOM 763 N N . ASN A 1 102 ? -27.280 12.236 36.197 1.00 92.31 102 ASN A N 1
ATOM 764 C CA . ASN A 1 102 ? -27.228 13.025 37.425 1.00 92.31 102 ASN A CA 1
ATOM 765 C C . ASN A 1 102 ? -25.839 13.628 37.623 1.00 92.31 102 ASN A C 1
ATOM 767 O O . ASN A 1 102 ? -24.844 12.910 37.545 1.00 92.31 102 ASN A O 1
ATOM 771 N N . PHE A 1 103 ? -25.784 14.907 37.981 1.00 93.69 103 PHE A N 1
ATOM 772 C CA . PHE A 1 103 ? -24.573 15.579 38.434 1.00 93.69 103 PHE A CA 1
ATOM 773 C C . PHE A 1 103 ? -24.680 15.901 39.915 1.00 93.69 103 PHE A C 1
ATOM 775 O O . PHE A 1 103 ? -25.642 16.522 40.371 1.00 93.69 103 PHE A O 1
ATOM 782 N N . THR A 1 104 ? -23.658 15.510 40.661 1.00 90.12 104 THR A N 1
ATOM 783 C CA . THR A 1 104 ? -23.517 15.841 42.077 1.00 90.12 104 THR A CA 1
ATOM 784 C C . THR A 1 104 ? -22.462 16.924 42.242 1.00 90.12 104 THR A C 1
ATOM 786 O O . THR A 1 104 ? -21.529 17.031 41.443 1.00 90.12 104 THR A O 1
ATOM 789 N N . LYS A 1 105 ? -22.636 17.761 43.264 1.00 89.00 105 LYS A N 1
ATOM 790 C CA . LYS A 1 105 ? -21.753 18.882 43.577 1.00 89.00 105 LYS A CA 1
ATOM 791 C C . LYS A 1 105 ? -21.233 18.754 45.005 1.00 89.00 105 LYS A C 1
ATOM 793 O O . LYS A 1 105 ? -21.962 18.367 45.913 1.00 89.00 105 LYS A O 1
ATOM 798 N N . THR A 1 106 ? -19.973 19.117 45.187 1.00 88.31 106 THR A N 1
ATOM 799 C CA . THR A 1 106 ? -19.330 19.394 46.471 1.00 88.31 106 THR A CA 1
ATOM 800 C C . THR A 1 106 ? -19.063 20.900 46.593 1.00 88.31 106 THR A C 1
ATOM 802 O O . THR A 1 106 ? -19.386 21.679 45.695 1.00 88.31 106 THR A O 1
ATOM 805 N N . ASN A 1 107 ? -18.438 21.343 47.684 1.00 85.12 107 ASN A N 1
ATOM 806 C CA . ASN A 1 107 ? -18.089 22.759 47.847 1.00 85.12 107 ASN A CA 1
ATOM 807 C C . ASN A 1 107 ? -17.129 23.285 46.762 1.00 85.12 107 ASN A C 1
ATOM 809 O O . ASN A 1 107 ? -17.105 24.490 46.526 1.00 85.12 107 ASN A O 1
ATOM 813 N N . GLU A 1 108 ? -16.358 22.407 46.109 1.00 86.62 108 GLU A N 1
ATOM 814 C CA . GLU A 1 108 ? -15.301 22.795 45.162 1.00 86.62 108 GLU A CA 1
ATOM 815 C C . GLU A 1 108 ? -15.486 22.206 43.759 1.00 86.62 108 GLU A C 1
ATOM 817 O O . GLU A 1 108 ? -15.099 22.833 42.775 1.00 86.62 108 GLU A O 1
ATOM 822 N N . THR A 1 109 ? -16.096 21.026 43.636 1.00 92.25 109 THR A N 1
ATOM 823 C CA . THR A 1 109 ? -16.179 20.290 42.367 1.00 92.25 109 THR A CA 1
ATOM 824 C C . THR A 1 109 ? -17.582 19.776 42.069 1.00 92.25 109 THR A C 1
ATOM 826 O O . THR A 1 109 ? -18.400 19.609 42.969 1.00 92.25 109 THR A O 1
ATOM 829 N N . TYR A 1 110 ? -17.857 19.479 40.803 1.00 92.56 110 TYR A N 1
ATOM 830 C CA . TYR A 1 110 ? -18.997 18.678 40.372 1.00 92.56 110 TYR A CA 1
ATOM 831 C C . TYR A 1 110 ? -18.527 17.479 39.542 1.00 92.56 110 TYR A C 1
ATOM 833 O O . TYR A 1 110 ? -17.450 17.503 38.946 1.00 92.56 110 TYR A O 1
ATOM 841 N N . GLN A 1 111 ? -19.332 16.424 39.508 1.00 91.75 111 GLN A N 1
ATOM 842 C CA . GLN A 1 111 ? -19.081 15.226 38.705 1.00 91.75 111 GLN A CA 1
ATOM 843 C C . GLN A 1 111 ? -20.399 14.567 38.308 1.00 91.75 111 GLN A C 1
ATOM 845 O O . GLN A 1 111 ? -21.411 14.736 38.998 1.00 91.75 111 GLN A O 1
ATOM 850 N N . GLY A 1 112 ? -20.390 13.802 37.219 1.00 89.19 112 GLY A N 1
ATOM 851 C CA . GLY A 1 112 ? -21.481 12.881 36.937 1.00 89.19 112 GLY A CA 1
ATOM 852 C C . GLY A 1 112 ? -21.498 11.729 37.945 1.00 89.19 112 GLY A C 1
ATOM 853 O O . GLY A 1 112 ? -20.474 11.348 38.517 1.00 89.19 112 GLY A O 1
ATOM 854 N N . ASP A 1 113 ? -22.693 11.226 38.229 1.00 84.25 113 ASP A N 1
ATOM 855 C CA . ASP A 1 113 ? -22.921 10.145 39.188 1.00 84.25 113 ASP A CA 1
ATOM 856 C C . ASP A 1 113 ? -23.526 8.929 38.491 1.00 84.25 113 ASP A C 1
ATOM 858 O O . ASP A 1 113 ? -22.883 7.888 38.359 1.00 84.25 113 ASP A O 1
ATOM 862 N N . LEU A 1 114 ? -24.750 9.073 37.986 1.00 86.94 114 LEU A N 1
ATOM 863 C CA . LEU A 1 114 ? -25.520 7.956 37.461 1.00 86.94 114 LEU A CA 1
ATOM 864 C C . LEU A 1 114 ? -26.136 8.302 36.113 1.00 86.94 114 LEU A C 1
ATOM 866 O O . LEU A 1 114 ? -26.864 9.289 35.992 1.00 86.94 114 LEU A O 1
ATOM 870 N N . ILE A 1 115 ? -25.877 7.451 35.128 1.00 91.88 115 ILE A N 1
ATOM 871 C CA . ILE A 1 115 ? -26.471 7.493 33.799 1.00 91.88 115 ILE A CA 1
ATOM 872 C C . ILE A 1 115 ? -27.589 6.460 33.746 1.00 91.88 115 ILE A C 1
ATOM 874 O O . ILE A 1 115 ? -27.383 5.288 34.053 1.00 91.88 115 ILE A O 1
ATOM 878 N N . THR A 1 116 ? -28.775 6.892 33.335 1.00 91.50 116 THR A N 1
ATOM 879 C CA . THR A 1 116 ? -29.942 6.035 33.126 1.00 91.50 116 THR A CA 1
ATOM 880 C C . THR A 1 116 ? -30.364 6.113 31.670 1.00 91.50 116 THR A C 1
ATOM 882 O O . THR A 1 116 ? -30.630 7.192 31.150 1.00 91.50 116 THR A O 1
ATOM 885 N N . PHE A 1 117 ? -30.451 4.966 31.011 1.00 94.38 117 PHE A N 1
ATOM 886 C CA . PHE A 1 117 ? -30.922 4.857 29.639 1.00 94.38 117 PHE A CA 1
ATOM 887 C C . PHE A 1 117 ? -32.145 3.953 29.588 1.00 94.38 117 PHE A C 1
ATOM 889 O O . PHE A 1 117 ? -32.097 2.831 30.083 1.00 94.38 117 PHE A O 1
ATOM 896 N N . THR A 1 118 ? -33.233 4.427 28.988 1.00 93.50 118 THR A N 1
ATOM 897 C CA . THR A 1 118 ? -34.449 3.643 28.774 1.00 93.50 118 THR A CA 1
ATOM 898 C C . THR A 1 118 ? -34.773 3.580 27.291 1.00 93.50 118 THR A C 1
ATOM 900 O O . THR A 1 118 ? -34.954 4.614 26.655 1.00 93.50 118 THR A O 1
ATOM 903 N N . TYR A 1 119 ? -34.898 2.372 26.746 1.00 93.50 119 TYR A N 1
ATOM 904 C CA . TYR A 1 119 ? -35.363 2.164 25.375 1.00 93.50 119 TYR A CA 1
ATOM 905 C C . TYR A 1 119 ? -36.686 1.407 25.348 1.00 93.50 119 TYR A C 1
ATOM 907 O O . TYR A 1 119 ? -36.932 0.507 26.154 1.00 93.50 119 TYR A O 1
ATOM 915 N N . ASN A 1 120 ? -37.551 1.776 24.410 1.00 93.69 120 ASN A N 1
ATOM 916 C CA . ASN A 1 120 ? -38.867 1.182 24.247 1.00 93.69 120 ASN A CA 1
ATOM 917 C C . ASN A 1 120 ? -38.854 0.109 23.152 1.00 93.69 120 ASN A C 1
ATOM 919 O O . ASN A 1 120 ? -38.818 0.415 21.965 1.00 93.69 120 ASN A O 1
ATOM 923 N N . THR A 1 121 ? -38.961 -1.160 23.545 1.00 92.50 121 THR A N 1
ATOM 924 C CA . THR A 1 121 ? -39.023 -2.300 22.603 1.00 92.50 121 THR A CA 1
ATOM 925 C C . THR A 1 121 ? -40.340 -2.396 21.820 1.00 92.50 121 THR A C 1
ATOM 927 O O . THR A 1 121 ? -40.486 -3.259 20.953 1.00 92.50 121 THR A O 1
ATOM 930 N N . ASN A 1 122 ? -41.310 -1.515 22.098 1.00 91.38 122 ASN A N 1
ATOM 931 C CA . ASN A 1 122 ? -42.507 -1.359 21.267 1.00 91.38 122 ASN A CA 1
ATOM 932 C C . ASN A 1 122 ? -42.264 -0.493 20.025 1.00 91.38 122 ASN A C 1
ATOM 934 O O . ASN A 1 122 ? -43.116 -0.478 19.137 1.00 91.38 122 ASN A O 1
ATOM 938 N N . ASP A 1 123 ? -41.132 0.210 19.947 1.00 91.06 123 ASP A N 1
ATOM 939 C CA . ASP A 1 123 ? -40.733 0.935 18.746 1.00 91.06 123 ASP A CA 1
ATOM 940 C C . ASP A 1 123 ? -40.394 -0.066 17.635 1.00 91.06 123 ASP A C 1
ATOM 942 O O . ASP A 1 123 ? -39.270 -0.549 17.523 1.00 91.06 123 ASP A O 1
ATOM 946 N N . THR A 1 124 ? -41.387 -0.404 16.812 1.00 87.69 124 THR A N 1
ATOM 947 C CA . THR A 1 124 ? -41.228 -1.394 15.734 1.00 87.69 124 THR A CA 1
ATOM 948 C C . THR A 1 124 ? -40.292 -0.949 14.611 1.00 87.69 124 THR A C 1
ATOM 950 O O . THR A 1 124 ? -39.856 -1.800 13.837 1.00 87.69 124 THR A O 1
ATOM 953 N N . ALA A 1 125 ? -39.947 0.342 14.522 1.00 86.44 125 ALA A N 1
ATOM 954 C CA . ALA A 1 125 ? -38.957 0.810 13.557 1.00 86.44 125 ALA A CA 1
ATOM 955 C C . ALA A 1 125 ? -37.540 0.369 13.958 1.00 86.44 125 ALA A C 1
ATOM 957 O O . ALA A 1 125 ? -36.718 0.077 13.092 1.00 86.44 125 ALA A O 1
ATOM 958 N N . VAL A 1 126 ? -37.274 0.282 15.265 1.00 87.56 126 VAL A N 1
ATOM 959 C CA . VAL A 1 126 ? -35.966 -0.093 15.830 1.00 87.56 126 VAL A CA 1
ATOM 960 C C . VAL A 1 126 ? -35.940 -1.556 16.301 1.00 87.56 126 VAL A C 1
ATOM 962 O O . VAL A 1 126 ? -34.911 -2.226 16.191 1.00 87.56 126 VAL A O 1
ATOM 965 N N . PHE A 1 127 ? -37.080 -2.062 16.780 1.00 92.44 127 PHE A N 1
ATOM 966 C CA . PHE A 1 127 ? -37.277 -3.371 17.411 1.00 92.44 127 PHE A CA 1
ATOM 967 C C . PHE A 1 127 ? -38.458 -4.150 16.782 1.00 92.44 127 PHE A C 1
ATOM 969 O O . PHE A 1 127 ? -39.439 -4.462 17.471 1.00 92.44 127 PHE A O 1
ATOM 976 N N . PRO A 1 128 ? -38.417 -4.474 15.475 1.00 89.31 128 PRO A N 1
ATOM 977 C CA . PRO A 1 128 ? -39.556 -5.047 14.746 1.00 89.31 128 PRO A CA 1
ATOM 978 C C . PRO A 1 128 ? -40.058 -6.383 15.316 1.00 89.31 128 PRO A C 1
ATOM 980 O O . PRO A 1 128 ? -41.259 -6.650 15.321 1.00 89.31 128 PRO A O 1
ATOM 983 N N . ASP A 1 129 ? -39.161 -7.219 15.833 1.00 90.44 129 ASP A N 1
ATOM 984 C CA . ASP A 1 129 ? -39.438 -8.588 16.269 1.00 90.44 129 ASP A CA 1
ATOM 985 C C . ASP A 1 129 ? -39.049 -8.860 17.728 1.00 90.44 129 ASP A C 1
ATOM 987 O O . ASP A 1 129 ? -38.950 -10.019 18.127 1.00 90.44 129 ASP A O 1
ATOM 991 N N . ALA A 1 130 ? -38.887 -7.816 18.549 1.00 90.50 130 ALA A N 1
ATOM 992 C CA . ALA A 1 130 ? -38.530 -7.970 19.958 1.00 90.50 130 ALA A CA 1
ATOM 993 C C . ALA A 1 130 ? -39.552 -8.812 20.740 1.00 90.50 130 ALA A C 1
ATOM 995 O O . ALA A 1 130 ? -40.754 -8.532 20.700 1.00 90.50 130 ALA A O 1
ATOM 996 N N . LYS A 1 131 ? -39.051 -9.808 21.480 1.00 90.50 131 LYS A N 1
ATOM 997 C CA . LYS A 1 131 ? -39.821 -10.720 22.339 1.00 90.50 131 LYS A CA 1
ATOM 998 C C . LYS A 1 131 ? -40.366 -10.020 23.570 1.00 90.50 131 LYS A C 1
ATOM 1000 O O . LYS A 1 131 ? -41.541 -10.145 23.907 1.00 90.50 131 LYS A O 1
ATOM 1005 N N . ARG A 1 132 ? -39.493 -9.271 24.250 1.00 88.75 132 ARG A N 1
ATOM 1006 C CA . ARG A 1 132 ? -39.886 -8.379 25.340 1.00 88.75 132 ARG A CA 1
ATOM 1007 C C . ARG A 1 132 ? -40.574 -7.166 24.725 1.00 88.75 132 ARG A C 1
ATOM 1009 O O . ARG A 1 132 ? -40.085 -6.625 23.739 1.00 88.75 132 ARG A O 1
ATOM 1016 N N . LYS A 1 133 ? -41.701 -6.769 25.311 1.00 89.94 133 LYS A N 1
ATOM 1017 C CA . LYS A 1 133 ? -42.464 -5.576 24.936 1.00 89.94 133 LYS A CA 1
ATOM 1018 C C . LYS A 1 133 ? -42.452 -4.570 26.084 1.00 89.94 133 LYS A C 1
ATOM 1020 O O . LYS A 1 133 ? -42.532 -4.964 27.249 1.00 89.94 133 LYS A O 1
ATOM 1025 N N . GLY A 1 134 ? -42.360 -3.285 25.749 1.00 89.88 134 GLY A N 1
ATOM 1026 C CA . GLY A 1 134 ? -42.307 -2.167 26.693 1.00 89.88 134 GLY A CA 1
ATOM 1027 C C . GLY A 1 134 ? -40.902 -1.607 26.978 1.00 89.88 134 GLY A C 1
ATOM 1028 O O . GLY A 1 134 ? -39.928 -1.963 26.303 1.00 89.88 134 GLY A O 1
ATOM 1029 N N . PRO A 1 135 ? -40.792 -0.696 27.961 1.00 91.69 135 PRO A N 1
ATOM 1030 C CA . PRO A 1 135 ? -39.541 -0.019 28.279 1.00 91.69 135 PRO A CA 1
ATOM 1031 C C . PRO A 1 135 ? -38.550 -0.942 29.001 1.00 91.69 135 PRO A C 1
ATOM 1033 O O . PRO A 1 135 ? -38.916 -1.736 29.874 1.00 91.69 135 PRO A O 1
ATOM 1036 N N . VAL A 1 136 ? -37.275 -0.808 28.645 1.00 90.88 136 VAL A N 1
ATOM 1037 C CA . VAL A 1 136 ? -36.136 -1.462 29.295 1.00 90.88 136 VAL A CA 1
ATOM 1038 C C . VAL A 1 136 ? -35.168 -0.385 29.756 1.00 90.88 136 VAL A C 1
ATOM 1040 O O . VAL A 1 136 ? -34.732 0.423 28.941 1.00 90.88 136 VAL A O 1
ATOM 1043 N N . THR A 1 137 ? -34.841 -0.379 31.048 1.00 90.31 137 THR A N 1
ATOM 1044 C CA . THR A 1 137 ? -34.002 0.645 31.680 1.00 90.31 137 THR A CA 1
ATOM 1045 C C . THR A 1 137 ? -32.685 0.045 32.150 1.00 90.31 137 THR A C 1
ATOM 1047 O O . THR A 1 137 ? -32.693 -0.956 32.860 1.00 90.31 137 THR A O 1
ATOM 1050 N N . ILE A 1 138 ? -31.578 0.690 31.792 1.00 90.06 138 ILE A N 1
ATOM 1051 C CA . ILE A 1 138 ? -30.220 0.363 32.223 1.00 90.06 138 ILE A CA 1
ATOM 1052 C C . ILE A 1 138 ? -29.637 1.534 32.987 1.00 90.06 138 ILE A C 1
ATOM 1054 O O . ILE A 1 138 ? -29.860 2.697 32.643 1.00 90.06 138 ILE A O 1
ATOM 1058 N N . VAL A 1 139 ? -28.854 1.205 34.004 1.00 86.50 139 VAL A N 1
ATOM 1059 C CA . VAL A 1 139 ? -28.232 2.167 34.899 1.00 86.50 139 VAL A CA 1
ATOM 1060 C C . VAL A 1 139 ? -26.730 1.900 34.952 1.00 86.50 139 VAL A C 1
ATOM 1062 O O . VAL A 1 139 ? -26.315 0.771 35.210 1.00 86.50 139 VAL A O 1
ATOM 1065 N N . VAL A 1 140 ? -25.915 2.932 34.723 1.00 87.50 140 VAL A N 1
ATOM 1066 C CA . VAL A 1 140 ? -24.446 2.857 34.778 1.00 87.50 140 VAL A CA 1
ATOM 1067 C C . VAL A 1 140 ? -23.897 4.001 35.611 1.00 87.50 140 VAL A C 1
ATOM 1069 O O . VAL A 1 140 ? -24.411 5.115 35.557 1.00 87.50 140 VAL A O 1
ATOM 1072 N N . LYS A 1 141 ? -22.846 3.730 36.386 1.00 85.06 141 LYS A N 1
ATOM 1073 C CA . LYS A 1 141 ? -22.130 4.769 37.121 1.00 85.06 141 LYS A CA 1
ATOM 1074 C C . LYS A 1 141 ? -21.169 5.501 36.189 1.00 85.06 141 LYS A C 1
ATOM 1076 O O . LYS A 1 141 ? -20.394 4.854 35.489 1.00 85.06 141 LYS A O 1
ATOM 1081 N N . ASP A 1 142 ? -21.219 6.824 36.209 1.00 83.44 142 ASP A N 1
ATOM 1082 C CA . ASP A 1 142 ? -20.342 7.659 35.398 1.00 83.44 142 ASP A CA 1
ATOM 1083 C C . ASP A 1 142 ? -18.904 7.667 35.952 1.00 83.44 142 ASP A C 1
ATOM 1085 O O . ASP A 1 142 ? -18.680 7.584 37.164 1.00 83.44 142 ASP A O 1
ATOM 1089 N N . THR A 1 143 ? -17.918 7.742 35.056 1.00 77.25 143 THR A N 1
ATOM 1090 C CA . THR A 1 143 ? -16.482 7.760 35.393 1.00 77.25 143 THR A CA 1
ATOM 1091 C C . THR A 1 143 ? -15.836 9.128 35.184 1.00 77.25 143 THR A C 1
ATOM 1093 O O . THR A 1 143 ? -14.609 9.237 35.214 1.00 77.25 143 THR A O 1
ATOM 1096 N N . MET A 1 144 ? -16.643 10.176 34.991 1.00 82.81 144 MET A N 1
ATOM 1097 C CA . MET A 1 144 ? -16.183 11.558 34.887 1.00 82.81 144 MET A CA 1
ATOM 1098 C C . MET A 1 144 ? -15.343 11.957 36.106 1.00 82.81 144 MET A C 1
ATOM 1100 O O . MET A 1 144 ? -15.776 11.871 37.258 1.00 82.81 144 MET A O 1
ATOM 1104 N N . SER A 1 145 ? -14.124 12.431 35.848 1.00 83.06 145 SER A N 1
ATOM 1105 C CA . SER A 1 145 ? -13.252 12.980 36.887 1.00 83.06 145 SER A CA 1
ATOM 1106 C C . SER A 1 145 ? -13.865 14.246 37.500 1.00 83.06 145 SER A C 1
ATOM 1108 O O . SER A 1 145 ? -14.430 15.041 36.748 1.00 83.06 145 SER A O 1
ATOM 1110 N N . PRO A 1 146 ? -13.706 14.499 38.814 1.00 89.44 146 PRO A N 1
ATOM 1111 C CA . PRO A 1 146 ? -14.240 15.701 39.450 1.00 89.44 146 PRO A CA 1
ATOM 1112 C C . PRO A 1 146 ? -13.749 16.985 38.775 1.00 89.44 146 PRO A C 1
ATOM 1114 O O . PRO A 1 146 ? -12.543 17.206 38.642 1.00 89.44 146 PRO A O 1
ATOM 1117 N N . VAL A 1 147 ? -14.684 17.850 38.385 1.00 91.25 147 VAL A N 1
ATOM 1118 C CA . VAL A 1 147 ? -14.408 19.118 37.703 1.00 91.25 147 VAL A CA 1
ATOM 1119 C C . VAL A 1 147 ? -14.622 20.272 38.661 1.00 91.25 147 VAL A C 1
ATOM 1121 O O . VAL A 1 147 ? -15.645 20.349 39.332 1.00 91.25 147 VAL A O 1
ATOM 1124 N N . GLN A 1 148 ? -13.653 21.182 38.727 1.00 89.19 148 GLN A N 1
ATOM 1125 C CA . GLN A 1 148 ? -13.755 22.398 39.534 1.00 89.19 148 GLN A CA 1
ATOM 1126 C C . GLN A 1 148 ? -14.994 23.213 39.145 1.00 89.19 148 GLN A C 1
ATOM 1128 O O . GLN A 1 148 ? -15.316 23.356 37.963 1.00 89.19 148 GLN A O 1
ATOM 1133 N N . LEU A 1 149 ? -15.682 23.774 40.138 1.00 86.25 149 LEU A N 1
ATOM 1134 C CA . LEU A 1 149 ? -16.803 24.679 39.899 1.00 86.25 149 LEU A CA 1
ATOM 1135 C C . LEU A 1 149 ? -16.360 25.851 39.011 1.00 86.25 149 LEU A C 1
ATOM 1137 O O . LEU A 1 149 ? -15.234 26.333 39.113 1.00 86.25 149 LEU A O 1
ATOM 1141 N N . ASN A 1 150 ? -17.259 26.302 38.133 1.00 85.50 150 ASN A N 1
ATOM 1142 C CA . ASN A 1 150 ? -17.012 27.313 37.093 1.00 85.50 150 ASN A CA 1
ATOM 1143 C C . ASN A 1 150 ? -16.084 26.888 35.940 1.00 85.50 150 ASN A C 1
ATOM 1145 O O . ASN A 1 150 ? -15.855 27.695 35.039 1.00 85.50 150 ASN A O 1
ATOM 1149 N N . ASN A 1 151 ? -15.604 25.641 35.916 1.00 90.81 151 ASN A N 1
ATOM 1150 C CA . ASN A 1 151 ? -14.944 25.075 34.743 1.00 90.81 151 ASN A CA 1
ATOM 1151 C C . ASN A 1 151 ? -15.917 24.221 33.922 1.00 90.81 151 ASN A C 1
ATOM 1153 O O . ASN A 1 151 ? -16.803 23.552 34.460 1.00 90.81 151 ASN A O 1
ATOM 1157 N N . VAL A 1 152 ? -15.704 24.207 32.612 1.00 92.69 152 VAL A N 1
ATOM 1158 C CA . VAL A 1 152 ? -16.436 23.367 31.661 1.00 92.69 152 VAL A CA 1
ATOM 1159 C C . VAL A 1 152 ? -15.693 22.053 31.496 1.00 92.69 152 VAL A C 1
ATOM 1161 O O . VAL A 1 152 ? -14.494 22.056 31.222 1.00 92.69 152 VAL A O 1
ATOM 1164 N N . PHE A 1 153 ? -16.386 20.928 31.635 1.00 92.62 153 PHE A N 1
ATOM 1165 C CA . PHE A 1 153 ? -15.828 19.638 31.256 1.00 92.62 153 PHE A CA 1
ATOM 1166 C C . PHE A 1 153 ? -15.844 19.484 29.742 1.00 92.62 153 PHE A C 1
ATOM 1168 O O . PHE A 1 153 ? -16.886 19.665 29.106 1.00 92.62 153 PHE A O 1
ATOM 1175 N N . VAL A 1 154 ? -14.699 19.116 29.175 1.00 90.94 154 VAL A N 1
ATOM 1176 C CA . VAL A 1 154 ? -14.559 18.883 27.741 1.00 90.94 154 VAL A CA 1
ATOM 1177 C C . VAL A 1 154 ? -13.873 17.544 27.502 1.00 90.94 154 VAL A C 1
ATOM 1179 O O . VAL A 1 154 ? -12.764 17.310 27.982 1.00 90.94 154 VAL A O 1
ATOM 1182 N N . CYS A 1 155 ? -14.516 16.680 26.722 1.00 85.75 155 CYS A N 1
ATOM 1183 C CA . CYS A 1 155 ? -13.913 15.441 26.247 1.00 85.75 155 CYS A CA 1
ATOM 1184 C C . CYS A 1 155 ? -14.228 15.239 24.766 1.00 85.75 155 CYS A C 1
ATOM 1186 O O . CYS A 1 155 ? -15.372 14.986 24.383 1.00 85.75 155 CYS A O 1
ATOM 1188 N N . HIS A 1 156 ? -13.211 15.397 23.920 1.00 81.62 156 HIS A N 1
ATOM 1189 C CA . HIS A 1 156 ? -13.337 15.162 22.480 1.00 81.62 156 HIS A CA 1
ATOM 1190 C C . HIS A 1 156 ? -13.172 13.685 22.143 1.00 81.62 156 HIS A C 1
ATOM 1192 O O . HIS A 1 156 ? -13.795 13.198 21.198 1.00 81.62 156 HIS A O 1
ATOM 1198 N N . SER A 1 157 ? -12.343 12.984 22.918 1.00 74.81 157 SER A N 1
ATOM 1199 C CA . SER A 1 157 ? -12.172 11.542 22.814 1.00 74.81 157 SER A CA 1
ATOM 1200 C C . SER A 1 157 ? -13.490 10.794 23.012 1.00 74.81 157 SER A C 1
ATOM 1202 O O . SER A 1 157 ? -14.422 11.264 23.664 1.00 74.81 157 SER A O 1
ATOM 1204 N N . ILE A 1 158 ? -13.563 9.616 22.400 1.00 72.56 158 ILE A N 1
ATOM 1205 C CA . ILE A 1 158 ? -14.707 8.720 22.528 1.00 72.56 158 ILE A CA 1
ATOM 1206 C C . ILE A 1 158 ? -14.632 8.037 23.892 1.00 72.56 158 ILE A C 1
ATOM 1208 O O . ILE A 1 158 ? -13.597 7.473 24.246 1.00 72.56 158 ILE A O 1
ATOM 1212 N N . GLU A 1 159 ? -15.747 8.024 24.608 1.00 74.88 159 GLU A N 1
ATOM 1213 C CA . GLU A 1 159 ? -15.927 7.255 25.834 1.00 74.88 159 GLU A CA 1
ATOM 1214 C C . GLU A 1 159 ? -17.159 6.345 25.697 1.00 74.88 159 GLU A C 1
ATOM 1216 O O . GLU A 1 159 ? -18.089 6.610 24.923 1.00 74.88 159 GLU A O 1
ATOM 1221 N N . SER A 1 160 ? -17.150 5.215 26.407 1.00 78.25 160 SER A N 1
ATOM 1222 C CA . SER A 1 160 ? -18.210 4.213 26.303 1.00 78.25 160 SER A CA 1
ATOM 1223 C C . SER A 1 160 ? -18.533 3.550 27.633 1.00 78.25 160 SER A C 1
ATOM 1225 O O . SER A 1 160 ? -17.629 3.136 28.356 1.00 78.25 160 SER A O 1
ATOM 1227 N N . PHE A 1 161 ? -19.826 3.366 27.892 1.00 78.62 161 PHE A N 1
ATOM 1228 C CA . PHE A 1 161 ? -20.355 2.678 29.065 1.00 78.62 161 PHE A CA 1
ATOM 1229 C C . PHE A 1 161 ? -21.105 1.412 28.656 1.00 78.62 161 PHE A C 1
ATOM 1231 O O . PHE A 1 161 ? -22.058 1.475 27.876 1.00 78.62 161 PHE A O 1
ATOM 1238 N N . GLU A 1 162 ? -20.684 0.271 29.195 1.00 81.38 162 GLU A N 1
ATOM 1239 C CA . GLU A 1 162 ? -21.305 -1.037 28.977 1.00 81.38 162 GLU A CA 1
ATOM 1240 C C . GLU A 1 162 ? -22.099 -1.461 30.209 1.00 81.38 162 GLU A C 1
ATOM 1242 O O . GLU A 1 162 ? -21.568 -1.475 31.320 1.00 81.38 162 GLU A O 1
ATOM 1247 N N . ALA A 1 163 ? -23.367 -1.824 30.012 1.00 76.50 163 ALA A N 1
ATOM 1248 C CA . ALA A 1 163 ? -24.169 -2.462 31.044 1.00 76.50 163 ALA A CA 1
ATOM 1249 C C . ALA A 1 163 ? -25.280 -3.322 30.445 1.00 76.50 163 ALA A C 1
ATOM 1251 O O . ALA A 1 163 ? -26.015 -2.903 29.548 1.00 76.50 163 ALA A O 1
ATOM 1252 N N . GLU A 1 164 ? -25.414 -4.529 30.996 1.00 84.00 164 GLU A N 1
ATOM 1253 C CA . GLU A 1 164 ? -26.326 -5.560 30.502 1.00 84.00 164 GLU A CA 1
ATOM 1254 C C . GLU A 1 164 ? -26.125 -5.800 28.995 1.00 84.00 164 GLU A C 1
ATOM 1256 O O . GLU A 1 164 ? -25.018 -6.109 28.560 1.00 84.00 164 GLU A O 1
ATOM 1261 N N . ASN A 1 165 ? -27.182 -5.634 28.200 1.00 86.31 165 ASN A N 1
ATOM 1262 C CA . ASN A 1 165 ? -27.180 -5.821 26.753 1.00 86.31 165 ASN A CA 1
ATOM 1263 C C . ASN A 1 165 ? -27.085 -4.492 25.985 1.00 86.31 165 ASN A C 1
ATOM 1265 O O . ASN A 1 165 ? -27.492 -4.415 24.822 1.00 86.31 165 ASN A O 1
ATOM 1269 N N . VAL A 1 166 ? -26.627 -3.422 26.640 1.00 83.12 166 VAL A N 1
ATOM 1270 C CA . VAL A 1 166 ? -26.526 -2.096 26.034 1.00 83.12 166 VAL A CA 1
ATOM 1271 C C . VAL A 1 166 ? -25.147 -1.504 26.223 1.00 83.12 166 VAL A C 1
ATOM 1273 O O . VAL A 1 166 ? -24.600 -1.459 27.325 1.00 83.12 166 VAL A O 1
ATOM 1276 N N . THR A 1 167 ? -24.632 -0.937 25.138 1.00 81.12 167 THR A N 1
ATOM 1277 C CA . THR A 1 167 ? -23.454 -0.089 25.197 1.00 81.12 167 THR A CA 1
ATOM 1278 C C . THR A 1 167 ? -23.787 1.317 24.720 1.00 81.12 167 THR A C 1
ATOM 1280 O O . THR A 1 167 ? -24.233 1.524 23.588 1.00 81.12 167 THR A O 1
ATOM 1283 N N . GLN A 1 168 ? -23.470 2.306 25.545 1.00 84.94 168 GLN A N 1
ATOM 1284 C CA . GLN A 1 168 ? -23.644 3.733 25.271 1.00 84.94 168 GLN A CA 1
ATOM 1285 C C . GLN A 1 168 ? -22.289 4.304 24.824 1.00 84.94 168 GLN A C 1
ATOM 1287 O O . GLN A 1 168 ? -21.294 4.056 25.495 1.00 84.94 168 GLN A O 1
ATOM 1292 N N . ILE A 1 169 ? -22.212 4.995 23.681 1.00 77.19 169 ILE A N 1
ATOM 1293 C CA . ILE A 1 169 ? -21.000 5.709 23.227 1.00 77.19 169 ILE A CA 1
ATOM 1294 C C . ILE A 1 169 ? -21.302 7.199 23.158 1.00 77.19 169 ILE A C 1
ATOM 1296 O O . ILE A 1 169 ? -22.309 7.583 22.564 1.00 77.19 169 ILE A O 1
ATOM 1300 N N . PHE A 1 170 ? -20.394 8.021 23.673 1.00 85.12 170 PHE A N 1
ATOM 1301 C CA . PHE A 1 170 ? -20.460 9.473 23.590 1.00 85.12 170 PHE A CA 1
ATOM 1302 C C . PHE A 1 170 ? -19.105 10.063 23.189 1.00 85.12 170 PHE A C 1
ATOM 1304 O O . PHE A 1 170 ? -18.051 9.484 23.443 1.00 85.12 170 PHE A O 1
ATOM 1311 N N . TRP A 1 171 ? -19.141 11.193 22.488 1.00 85.56 171 TRP A N 1
ATOM 1312 C CA . TRP A 1 171 ? -17.955 11.919 22.032 1.00 85.56 171 TRP A CA 1
ATOM 1313 C C . TRP A 1 171 ? -18.279 13.398 21.841 1.00 85.56 171 TRP A C 1
ATOM 1315 O O . TRP A 1 171 ? -19.451 13.786 21.774 1.00 85.56 171 TRP A O 1
ATOM 1325 N N . ASN A 1 172 ? -17.236 14.227 21.738 1.00 84.06 172 ASN A N 1
ATOM 1326 C CA . ASN A 1 172 ? -17.370 15.685 21.667 1.00 84.06 172 ASN A CA 1
ATOM 1327 C C . ASN A 1 172 ? -18.270 16.237 22.784 1.00 84.06 172 ASN A C 1
ATOM 1329 O O . ASN A 1 172 ? -19.163 17.047 22.534 1.00 84.06 172 ASN A O 1
ATOM 1333 N N . VAL A 1 173 ? -18.052 15.766 24.012 1.00 89.38 173 VAL A N 1
ATOM 1334 C CA . VAL A 1 173 ? -18.793 16.209 25.189 1.00 89.38 173 VAL A CA 1
ATOM 1335 C C . VAL A 1 173 ? -18.274 17.562 25.632 1.00 89.38 173 VAL A C 1
ATOM 1337 O O . VAL A 1 173 ? -17.079 17.769 25.825 1.00 89.38 173 VAL A O 1
ATOM 1340 N N . THR A 1 174 ? -19.201 18.483 25.827 1.00 92.56 174 THR A N 1
ATOM 1341 C CA . THR A 1 174 ? -19.018 19.746 26.524 1.00 92.56 174 THR A CA 1
ATOM 1342 C C . THR A 1 174 ? -20.128 19.826 27.555 1.00 92.56 174 THR A C 1
ATOM 1344 O O . THR A 1 174 ? -21.295 19.870 27.178 1.00 92.56 174 THR A O 1
ATOM 1347 N N . VAL A 1 175 ? -19.806 19.813 28.844 1.00 94.12 175 VAL A N 1
ATOM 1348 C CA . VAL A 1 175 ? -20.826 19.914 29.893 1.00 94.12 175 VAL A CA 1
ATOM 1349 C C . VAL A 1 175 ? -20.356 20.809 31.021 1.00 94.12 175 VAL A C 1
ATOM 1351 O O . VAL A 1 175 ? -19.207 20.755 31.452 1.00 94.12 175 VAL A O 1
ATOM 1354 N N . GLN A 1 176 ? -21.269 21.637 31.506 1.00 94.38 176 GLN A N 1
ATOM 1355 C CA . GLN A 1 176 ? -21.107 22.364 32.747 1.00 94.38 176 GLN A CA 1
ATOM 1356 C C . GLN A 1 176 ? -22.414 22.292 33.524 1.00 94.38 176 GLN A C 1
ATOM 1358 O O . GLN A 1 176 ? -23.428 22.872 33.131 1.00 94.38 176 GLN A O 1
ATOM 1363 N N . ALA A 1 177 ? -22.379 21.572 34.640 1.00 91.88 177 ALA A N 1
ATOM 1364 C CA . ALA A 1 177 ? -23.452 21.586 35.619 1.00 91.88 177 ALA A CA 1
ATOM 1365 C C . ALA A 1 177 ? -23.216 22.712 36.639 1.00 91.88 177 ALA A C 1
ATOM 1367 O O . ALA A 1 177 ? -22.081 23.145 36.847 1.00 91.88 177 ALA A O 1
ATOM 1368 N N . PHE A 1 178 ? -24.288 23.162 37.297 1.00 91.44 178 PHE A N 1
ATOM 1369 C CA . PHE A 1 178 ? -24.238 24.188 38.347 1.00 91.44 178 PHE A CA 1
ATOM 1370 C C . PHE A 1 178 ? -23.604 25.510 37.874 1.00 91.44 178 PHE A C 1
ATOM 1372 O O . PHE A 1 178 ? -22.758 26.093 38.556 1.00 91.44 178 PHE A O 1
ATOM 1379 N N . VAL A 1 179 ? -24.005 25.969 36.685 1.00 92.06 179 VAL A N 1
ATOM 1380 C CA . VAL A 1 179 ? -23.550 27.228 36.082 1.00 92.06 179 VAL A CA 1
ATOM 1381 C C . VAL A 1 179 ? -23.917 28.404 36.992 1.00 92.06 179 VAL A C 1
ATOM 1383 O O . VAL A 1 179 ? -25.068 28.557 37.400 1.00 92.06 179 VAL A O 1
ATOM 1386 N N . GLN A 1 180 ? -22.933 29.245 37.317 1.00 84.12 180 GLN A N 1
ATOM 1387 C CA . GLN A 1 180 ? -23.124 30.435 38.146 1.00 84.12 180 GLN A CA 1
ATOM 1388 C C . GLN A 1 180 ? -23.371 31.662 37.261 1.00 84.12 180 GLN A C 1
ATOM 1390 O O . GLN A 1 180 ? -22.706 31.847 36.244 1.00 84.12 180 GLN A O 1
ATOM 1395 N N . ASN A 1 181 ? -24.310 32.526 37.658 1.00 82.31 181 ASN A N 1
ATOM 1396 C CA . ASN A 1 181 ? -24.636 33.780 36.960 1.00 82.31 181 ASN A CA 1
ATOM 1397 C C . ASN A 1 181 ? -25.077 33.613 35.489 1.00 82.31 181 ASN A C 1
ATOM 1399 O O . ASN A 1 181 ? -24.914 34.531 34.686 1.00 82.31 181 ASN A O 1
ATOM 1403 N N . GLY A 1 182 ? -25.614 32.448 35.112 1.00 82.19 182 GLY A N 1
ATOM 1404 C CA . GLY A 1 182 ? -26.179 32.224 33.778 1.00 82.19 182 GLY A CA 1
ATOM 1405 C C . GLY A 1 182 ? -25.169 32.154 32.630 1.00 82.19 182 GLY A C 1
ATOM 1406 O O . GLY A 1 182 ? -25.590 32.133 31.479 1.00 82.19 182 GLY A O 1
ATOM 1407 N N . THR A 1 183 ? -23.860 32.145 32.911 1.00 86.50 183 THR A N 1
ATOM 1408 C CA . THR A 1 183 ? -22.806 32.190 31.883 1.00 86.50 183 THR A CA 1
ATOM 1409 C C . THR A 1 183 ? -21.854 31.005 32.021 1.00 86.50 183 THR A C 1
ATOM 1411 O O . THR A 1 183 ? -21.341 30.733 33.105 1.00 86.50 183 THR A O 1
ATOM 1414 N N . ILE A 1 184 ? -21.605 30.312 30.907 1.00 88.62 184 ILE A N 1
ATOM 1415 C CA . ILE A 1 184 ? -20.690 29.166 30.823 1.00 88.62 184 ILE A CA 1
ATOM 1416 C C . ILE A 1 184 ? -19.248 29.639 31.072 1.00 88.62 184 ILE A C 1
ATOM 1418 O O . ILE A 1 184 ? -18.843 30.706 30.613 1.00 88.62 184 ILE A O 1
ATOM 1422 N N . GLY A 1 185 ? -18.475 28.853 31.817 1.00 83.50 185 GLY A N 1
ATOM 1423 C CA . GLY A 1 185 ? -17.089 29.156 32.151 1.00 83.50 185 GLY A CA 1
ATOM 1424 C C . GLY A 1 185 ? -16.157 29.101 30.939 1.00 83.50 185 GLY A C 1
ATOM 1425 O O . GLY A 1 185 ? -16.340 28.303 30.028 1.00 83.50 185 GLY A O 1
ATOM 1426 N N . GLU A 1 186 ? -15.105 29.918 30.943 1.00 84.44 186 GLU A N 1
ATOM 1427 C CA . GLU A 1 186 ? -14.090 29.906 29.874 1.00 84.44 186 GLU A CA 1
ATOM 1428 C C . GLU A 1 186 ? -12.975 28.875 30.115 1.00 84.44 186 GLU A C 1
ATOM 1430 O O . GLU A 1 186 ? -12.216 28.536 29.209 1.00 84.44 186 GLU A O 1
ATOM 1435 N N . LYS A 1 187 ? -12.836 28.389 31.354 1.00 88.12 187 LYS A N 1
ATOM 1436 C CA . LYS A 1 187 ? -11.789 27.434 31.727 1.00 88.12 187 LYS A CA 1
ATOM 1437 C C . LYS A 1 187 ? -12.252 26.007 31.472 1.00 88.12 187 LYS A C 1
ATOM 1439 O O . LYS A 1 187 ? -13.232 25.551 32.055 1.00 88.12 187 LYS A O 1
ATOM 1444 N N . GLU A 1 188 ? -11.489 25.287 30.662 1.00 89.62 188 GLU A N 1
ATOM 1445 C CA . GLU A 1 188 ? -11.759 23.890 30.331 1.00 89.62 188 GLU A CA 1
ATOM 1446 C C . GLU A 1 188 ? -11.051 22.932 31.301 1.00 89.62 188 GLU A C 1
ATOM 1448 O O . GLU A 1 188 ? -9.858 23.064 31.583 1.00 89.62 188 GLU A O 1
ATOM 1453 N N . SER A 1 189 ? -11.778 21.921 31.768 1.00 89.44 189 SER A N 1
ATOM 1454 C CA . SER A 1 189 ? -11.238 20.725 32.406 1.00 89.44 189 SER A CA 1
ATOM 1455 C C . SER A 1 189 ? -11.356 19.573 31.417 1.00 89.44 189 SER A C 1
ATOM 1457 O O . SER A 1 189 ? -12.458 19.161 31.056 1.00 89.44 189 SER A O 1
ATOM 1459 N N . ARG A 1 190 ? -10.210 19.096 30.929 1.00 85.94 190 ARG A N 1
ATOM 1460 C CA . ARG A 1 190 ? -10.153 18.060 29.896 1.00 85.94 190 ARG A CA 1
ATOM 1461 C C . ARG A 1 190 ? -10.136 16.670 30.511 1.00 85.94 190 ARG A C 1
ATOM 1463 O O . ARG A 1 190 ? -9.492 16.463 31.540 1.00 85.94 190 ARG A O 1
ATOM 1470 N N . CYS A 1 191 ? -10.812 15.724 29.863 1.00 83.19 191 CYS A N 1
ATOM 1471 C CA . CYS A 1 191 ? -10.742 14.323 30.263 1.00 83.19 191 CYS A CA 1
ATOM 1472 C C . CYS A 1 191 ? -9.295 13.789 30.162 1.00 83.19 191 CYS A C 1
ATOM 1474 O O . CYS A 1 191 ? -8.494 14.294 29.361 1.00 83.19 191 CYS A O 1
ATOM 1476 N N . PRO A 1 192 ? -8.925 12.758 30.947 1.00 79.44 192 PRO A N 1
ATOM 1477 C CA . PRO A 1 192 ? -7.577 12.186 30.916 1.00 79.44 192 PRO A CA 1
ATOM 1478 C C . PRO A 1 192 ? -7.149 11.714 29.522 1.00 79.44 192 PRO A C 1
ATOM 1480 O O . PRO A 1 192 ? -5.980 11.843 29.169 1.00 79.44 192 PRO A O 1
ATOM 1483 N N . ALA A 1 193 ? -8.101 11.232 28.715 1.00 73.06 193 ALA A N 1
ATOM 1484 C CA . ALA A 1 193 ? -7.868 10.799 27.339 1.00 73.06 193 ALA A CA 1
ATOM 1485 C C . ALA A 1 193 ? -7.368 11.931 26.417 1.00 73.06 193 ALA A C 1
ATOM 1487 O O . ALA A 1 193 ? -6.591 11.678 25.500 1.00 73.06 193 ALA A O 1
ATOM 1488 N N . ASP A 1 194 ? -7.742 13.182 26.702 1.00 78.75 194 ASP A N 1
ATOM 1489 C CA . ASP A 1 194 ? -7.335 14.364 25.933 1.00 78.75 194 ASP A CA 1
ATOM 1490 C C . ASP A 1 194 ? -6.043 15.018 26.484 1.00 78.75 194 ASP A C 1
ATOM 1492 O O . ASP A 1 194 ? -5.572 16.016 25.930 1.00 78.75 194 ASP A O 1
ATOM 1496 N N . THR A 1 195 ? -5.458 14.493 27.572 1.00 69.75 195 THR A N 1
ATOM 1497 C CA . THR A 1 195 ? -4.326 15.123 28.278 1.00 69.75 195 THR A CA 1
ATOM 1498 C C . THR A 1 195 ? -2.993 14.400 27.996 1.00 69.75 195 THR A C 1
ATOM 1500 O O . THR A 1 195 ? -2.859 13.211 28.287 1.00 69.75 195 THR A O 1
ATOM 1503 N N . PRO A 1 196 ? -1.954 15.076 27.460 1.00 46.81 196 PRO A N 1
ATOM 1504 C CA . PRO A 1 196 ? -0.675 14.437 27.145 1.00 46.81 196 PRO A CA 1
ATOM 1505 C C . PRO A 1 196 ? 0.122 14.071 28.409 1.00 46.81 196 PRO A C 1
ATOM 1507 O O . PRO A 1 196 ? 0.393 14.915 29.262 1.00 46.81 196 PRO A O 1
ATOM 1510 N N . THR A 1 197 ? 0.557 12.811 28.508 1.00 41.97 197 THR A N 1
ATOM 1511 C CA . THR A 1 197 ? 1.432 12.329 29.591 1.00 41.97 197 THR A CA 1
ATOM 1512 C C . THR A 1 197 ? 2.895 12.673 29.287 1.00 41.97 197 THR A C 1
ATOM 1514 O O . THR A 1 197 ? 3.485 12.144 28.345 1.00 41.97 197 THR A O 1
ATOM 1517 N N . SER A 1 198 ? 3.502 13.553 30.084 1.00 34.25 198 SER A N 1
ATOM 1518 C CA . SER A 1 198 ? 4.934 13.879 30.003 1.00 34.25 198 SER A CA 1
ATOM 1519 C C . SER A 1 198 ? 5.796 12.735 30.555 1.00 34.25 198 SER A C 1
ATOM 1521 O O . SER A 1 198 ? 5.598 12.292 31.685 1.00 34.25 198 SER A O 1
ATOM 1523 N N . ALA A 1 199 ? 6.771 12.267 29.770 1.00 30.84 199 ALA A N 1
ATOM 1524 C CA . ALA A 1 199 ? 7.764 11.269 30.185 1.00 30.84 199 ALA A CA 1
ATOM 1525 C C . ALA A 1 199 ? 8.799 11.854 31.184 1.00 30.84 199 ALA A C 1
ATOM 1527 O O . ALA A 1 199 ? 9.015 13.068 31.186 1.00 30.84 199 ALA A O 1
ATOM 1528 N N . PRO A 1 200 ? 9.467 11.028 32.019 1.00 37.84 200 PRO A N 1
ATOM 1529 C CA . PRO A 1 200 ? 10.319 11.507 33.102 1.00 37.84 200 PRO A CA 1
ATOM 1530 C C . PRO A 1 200 ? 11.715 11.941 32.628 1.00 37.84 200 PRO A C 1
ATOM 1532 O O . PRO A 1 200 ? 12.397 11.239 31.882 1.00 37.84 200 PRO A O 1
ATOM 1535 N N . THR A 1 201 ? 12.142 13.101 33.125 1.00 32.59 201 THR A N 1
ATOM 1536 C CA . THR A 1 201 ? 13.441 13.750 32.909 1.00 32.59 201 THR A CA 1
ATOM 1537 C C . THR A 1 201 ? 14.559 13.059 33.703 1.00 32.59 201 THR A C 1
ATOM 1539 O O . THR A 1 201 ? 14.468 12.941 34.924 1.00 32.59 201 THR A O 1
ATOM 1542 N N . VAL A 1 202 ? 15.649 12.663 33.036 1.00 30.83 202 VAL A N 1
ATOM 1543 C CA . VAL A 1 202 ? 16.929 12.286 33.674 1.00 30.83 202 VAL A CA 1
ATOM 1544 C C . VAL A 1 202 ? 17.845 13.526 33.712 1.00 30.83 202 VAL A C 1
ATOM 1546 O O . VAL A 1 202 ? 17.957 14.203 32.688 1.00 30.83 202 VAL A O 1
ATOM 1549 N N . PRO A 1 203 ? 18.490 13.866 34.847 1.00 34.66 203 PRO A N 1
ATOM 1550 C CA . PRO A 1 203 ? 19.311 15.077 34.972 1.00 34.66 203 PRO A CA 1
ATOM 1551 C C . PRO A 1 203 ? 20.701 14.937 34.308 1.00 34.66 203 PRO A C 1
ATOM 1553 O O . PRO A 1 203 ? 21.286 13.853 34.364 1.00 34.66 203 PRO A O 1
ATOM 1556 N N . PRO A 1 204 ? 21.275 16.010 33.715 1.00 33.94 204 PRO A N 1
ATOM 1557 C CA . PRO A 1 204 ? 22.584 15.960 33.068 1.00 33.94 204 PRO A CA 1
ATOM 1558 C C . PRO A 1 204 ? 23.744 16.325 34.010 1.00 33.94 204 PRO A C 1
ATOM 1560 O O . PRO A 1 204 ? 23.621 17.149 34.917 1.00 33.94 204 PRO A O 1
ATOM 1563 N N . THR A 1 205 ? 24.901 15.718 33.741 1.00 31.22 205 THR A N 1
ATOM 1564 C CA . THR A 1 205 ? 26.202 16.002 34.360 1.00 31.22 205 THR A CA 1
ATOM 1565 C C . THR A 1 205 ? 26.900 17.184 33.674 1.00 31.22 205 THR A C 1
ATOM 1567 O O . THR A 1 205 ? 26.816 17.370 32.463 1.00 31.22 205 THR A O 1
ATOM 1570 N N . VAL A 1 206 ? 27.588 17.970 34.500 1.00 37.12 206 VAL A N 1
ATOM 1571 C CA . VAL A 1 206 ? 28.289 19.235 34.248 1.00 37.12 206 VAL A CA 1
ATOM 1572 C C . VAL A 1 206 ? 29.477 19.109 33.284 1.00 37.12 206 VAL A C 1
ATOM 1574 O O . VAL A 1 206 ? 30.340 18.259 33.482 1.00 37.12 206 VAL A O 1
ATOM 1577 N N . ALA A 1 207 ? 29.596 20.060 32.350 1.00 30.92 207 ALA A N 1
ATOM 1578 C CA . ALA A 1 207 ? 30.875 20.635 31.924 1.00 30.92 207 ALA A CA 1
ATOM 1579 C C . ALA A 1 207 ? 30.659 22.054 31.360 1.00 30.92 207 ALA A C 1
ATOM 1581 O O . ALA A 1 207 ? 29.948 22.252 30.378 1.00 30.92 207 ALA A O 1
ATOM 1582 N N . ASN A 1 208 ? 31.277 23.034 32.024 1.00 31.81 208 ASN A N 1
ATOM 1583 C CA . ASN A 1 208 ? 31.396 24.431 31.605 1.00 31.81 208 ASN A CA 1
ATOM 1584 C C . ASN A 1 208 ? 32.143 24.555 30.268 1.00 31.81 208 ASN A C 1
ATOM 1586 O O . ASN A 1 208 ? 33.147 23.875 30.086 1.00 31.81 208 ASN A O 1
ATOM 1590 N N . ILE A 1 209 ? 31.730 25.503 29.419 1.00 32.97 209 ILE A N 1
ATOM 1591 C CA . ILE A 1 209 ? 32.551 26.625 28.918 1.00 32.97 209 ILE A CA 1
ATOM 1592 C C . ILE A 1 209 ? 31.621 27.633 28.215 1.00 32.97 209 ILE A C 1
ATOM 1594 O O . ILE A 1 209 ? 30.792 27.302 27.374 1.00 32.97 209 ILE A O 1
ATOM 1598 N N . THR A 1 210 ? 31.779 28.881 28.637 1.00 29.36 210 THR A N 1
ATOM 1599 C CA . THR A 1 210 ? 31.148 30.143 28.233 1.00 29.36 210 THR A CA 1
ATOM 1600 C C . THR A 1 210 ? 31.270 30.494 26.751 1.00 29.36 210 THR A C 1
ATOM 1602 O O . THR A 1 210 ? 32.387 30.525 26.241 1.00 29.36 210 THR A O 1
ATOM 1605 N N . THR A 1 211 ? 30.188 30.980 26.128 1.00 29.59 211 THR A N 1
ATOM 1606 C CA . THR A 1 211 ? 30.178 32.279 25.412 1.00 29.59 211 THR A CA 1
ATOM 1607 C C . THR A 1 211 ? 28.740 32.767 25.200 1.00 29.59 211 THR A C 1
ATOM 1609 O O . THR A 1 211 ? 27.890 32.031 24.707 1.00 29.59 211 THR A O 1
ATOM 1612 N N . ALA A 1 212 ? 28.463 34.009 25.596 1.00 30.06 212 ALA A N 1
ATOM 1613 C CA . ALA A 1 212 ? 27.186 34.683 25.393 1.00 30.06 212 ALA A CA 1
ATOM 1614 C C . ALA A 1 212 ? 27.103 35.295 23.985 1.00 30.06 212 ALA A C 1
ATOM 1616 O O . ALA A 1 212 ? 28.060 35.919 23.533 1.00 30.06 212 ALA A O 1
ATOM 1617 N N . SER A 1 213 ? 25.943 35.191 23.333 1.00 28.69 213 SER A N 1
ATOM 1618 C CA . SER A 1 213 ? 25.462 36.213 22.394 1.00 28.69 213 SER A CA 1
ATOM 1619 C C . SER A 1 213 ? 23.941 36.123 22.226 1.00 28.69 213 SER A C 1
ATOM 1621 O O . SER A 1 213 ? 23.356 35.048 22.123 1.00 28.69 213 SER A O 1
ATOM 1623 N N . THR A 1 214 ? 23.315 37.292 22.291 1.00 29.75 214 THR A N 1
ATOM 1624 C CA . THR A 1 214 ? 21.880 37.586 22.315 1.00 29.75 214 THR A CA 1
ATOM 1625 C C . THR A 1 214 ? 21.388 37.938 20.909 1.00 29.75 214 THR A C 1
ATOM 1627 O O . THR A 1 214 ? 22.021 38.766 20.260 1.00 29.75 214 THR A O 1
ATOM 1630 N N . THR A 1 215 ? 20.254 37.386 20.453 1.00 29.30 215 THR A N 1
ATOM 1631 C CA . THR A 1 215 ? 19.322 37.972 19.442 1.00 29.30 215 THR A CA 1
ATOM 1632 C C . THR A 1 215 ? 18.083 37.055 19.305 1.00 29.30 215 THR A C 1
ATOM 1634 O O . THR A 1 215 ? 18.214 35.880 18.995 1.00 29.30 215 THR A O 1
ATOM 1637 N N . THR A 1 216 ? 16.932 37.427 19.885 1.00 26.91 216 THR A N 1
ATOM 1638 C CA . THR A 1 216 ? 15.710 38.010 19.260 1.00 26.91 216 THR A CA 1
ATOM 1639 C C . THR A 1 216 ? 14.908 37.125 18.283 1.00 26.91 216 THR A C 1
ATOM 1641 O O . THR A 1 216 ? 15.295 36.951 17.135 1.00 26.91 216 THR A O 1
ATOM 1644 N N . LEU A 1 217 ? 13.741 36.674 18.776 1.00 29.39 217 LEU A N 1
ATOM 1645 C CA . LEU A 1 217 ? 12.394 36.586 18.165 1.00 29.39 217 LEU A CA 1
ATOM 1646 C C . LEU A 1 217 ? 12.242 36.299 16.652 1.00 29.39 217 LEU A C 1
ATOM 1648 O O . LEU A 1 217 ? 12.451 37.189 15.835 1.00 29.39 217 LEU A O 1
ATOM 1652 N N . SER A 1 218 ? 11.666 35.132 16.316 1.00 26.52 218 SER A N 1
ATOM 1653 C CA . SER A 1 218 ? 10.478 34.986 15.438 1.00 26.52 218 SER A CA 1
ATOM 1654 C C . SER A 1 218 ? 9.997 33.513 15.387 1.00 26.52 218 SER A C 1
ATOM 1656 O O . SER A 1 218 ? 10.847 32.624 15.289 1.00 26.52 218 SER A O 1
ATOM 1658 N N . PRO A 1 219 ? 8.680 33.213 15.460 1.00 39.16 219 PRO A N 1
ATOM 1659 C CA . PRO A 1 219 ? 8.141 31.851 15.432 1.00 39.16 219 PRO A CA 1
ATOM 1660 C C . PRO A 1 219 ? 7.738 31.394 14.015 1.00 39.16 219 PRO A C 1
ATOM 1662 O O . PRO A 1 219 ? 7.167 32.155 13.237 1.00 39.16 219 PRO A O 1
ATOM 1665 N N . ALA A 1 220 ? 7.968 30.117 13.705 1.00 27.36 220 ALA A N 1
ATOM 1666 C CA . ALA A 1 220 ? 7.391 29.406 12.559 1.00 27.36 220 ALA A CA 1
ATOM 1667 C C . ALA A 1 220 ? 7.294 27.896 12.887 1.00 27.36 220 ALA A C 1
ATOM 1669 O O . ALA A 1 220 ? 8.017 27.423 13.762 1.00 27.36 220 ALA A O 1
ATOM 1670 N N . PRO A 1 221 ? 6.522 27.099 12.132 1.00 30.23 221 PRO A N 1
ATOM 1671 C CA . PRO A 1 221 ? 5.084 26.850 12.221 1.00 30.23 221 PRO A CA 1
ATOM 1672 C C . PRO A 1 221 ? 4.744 25.507 12.911 1.00 30.23 221 PRO A C 1
ATOM 1674 O O . PRO A 1 221 ? 5.539 24.570 12.925 1.00 30.23 221 PRO A O 1
ATOM 1677 N N . THR A 1 222 ? 3.523 25.413 13.444 1.00 32.94 222 THR A N 1
ATOM 1678 C CA . THR A 1 222 ? 2.944 24.258 14.150 1.00 32.94 222 THR A CA 1
ATOM 1679 C C . THR A 1 222 ? 2.873 23.000 13.277 1.00 32.94 222 THR A C 1
ATOM 1681 O O . THR A 1 222 ? 2.230 22.988 12.227 1.00 32.94 222 THR A O 1
ATOM 1684 N N . THR A 1 223 ? 3.510 21.922 13.731 1.00 31.14 223 THR A N 1
ATOM 1685 C CA . THR A 1 223 ? 3.454 20.576 13.143 1.00 31.14 223 THR A CA 1
ATOM 1686 C C . THR A 1 223 ? 2.166 19.839 13.542 1.00 31.14 223 THR A C 1
ATOM 1688 O O . THR A 1 223 ? 1.683 19.967 14.663 1.00 31.14 223 THR A O 1
ATOM 1691 N N . ALA A 1 224 ? 1.622 19.070 12.596 1.00 31.94 224 ALA A N 1
ATOM 1692 C CA . ALA A 1 224 ? 0.343 18.353 12.642 1.00 31.94 224 ALA A CA 1
ATOM 1693 C C . ALA A 1 224 ? 0.218 17.257 13.742 1.00 31.94 224 ALA A C 1
ATOM 1695 O O . ALA A 1 224 ? 1.241 16.770 14.230 1.00 31.94 224 ALA A O 1
ATOM 1696 N N . PRO A 1 225 ? -1.015 16.821 14.104 1.00 37.31 225 PRO A N 1
ATOM 1697 C CA . PRO A 1 225 ? -1.281 15.867 15.190 1.00 37.31 225 PRO A CA 1
ATOM 1698 C C . PRO A 1 225 ? -0.911 14.413 14.842 1.00 37.31 225 PRO A C 1
ATOM 1700 O O . PRO A 1 225 ? -0.950 14.003 13.681 1.00 37.31 225 PRO A O 1
ATOM 1703 N N . LYS A 1 226 ? -0.564 13.629 15.872 1.00 31.61 226 LYS A N 1
ATOM 1704 C CA . LYS A 1 226 ? -0.027 12.256 15.800 1.00 31.61 226 LYS A CA 1
ATOM 1705 C C . LYS A 1 226 ? -1.149 11.181 15.782 1.00 31.61 226 LYS A C 1
ATOM 1707 O O . LYS A 1 226 ? -2.173 11.410 16.417 1.00 31.61 226 LYS A O 1
ATOM 1712 N N . PRO A 1 227 ? -0.979 10.027 15.094 1.00 37.16 227 PRO A N 1
ATOM 1713 C CA . PRO A 1 227 ? -2.041 9.044 14.820 1.00 37.16 227 PRO A CA 1
ATOM 1714 C C . PRO A 1 227 ? -2.194 7.952 15.901 1.00 37.16 227 PRO A C 1
ATOM 1716 O O . PRO A 1 227 ? -1.248 7.681 16.637 1.00 37.16 227 PRO A O 1
ATOM 1719 N N . VAL A 1 228 ? -3.374 7.313 15.900 1.00 45.78 228 VAL A N 1
ATOM 1720 C CA . VAL A 1 228 ? -3.828 6.099 16.628 1.00 45.78 228 VAL A CA 1
ATOM 1721 C C . VAL A 1 228 ? -2.705 5.081 16.918 1.00 45.78 228 VAL A C 1
ATOM 1723 O O . VAL A 1 228 ? -1.904 4.770 16.034 1.00 45.78 228 VAL A O 1
ATOM 1726 N N . GLU A 1 229 ? -2.642 4.556 18.150 1.00 61.78 229 GLU A N 1
ATOM 1727 C CA . GLU A 1 229 ? -1.561 3.665 18.604 1.00 61.78 229 GLU A CA 1
ATOM 1728 C C . GLU A 1 229 ? -1.776 2.205 18.148 1.00 61.78 229 GLU A C 1
ATOM 1730 O O . GLU A 1 229 ? -2.735 1.537 18.529 1.00 61.78 229 GLU A O 1
ATOM 1735 N N . ASN A 1 230 ? -0.869 1.720 17.295 1.00 71.25 230 ASN A N 1
ATOM 1736 C CA . ASN A 1 230 ? -0.838 0.352 16.763 1.00 71.25 230 ASN A CA 1
ATOM 1737 C C . ASN A 1 230 ? -0.340 -0.657 17.822 1.00 71.25 230 ASN A C 1
ATOM 1739 O O . ASN A 1 230 ? 0.452 -0.269 18.681 1.00 71.25 230 ASN A O 1
ATOM 1743 N N . PRO A 1 231 ? -0.699 -1.957 17.744 1.00 85.75 231 PRO A N 1
ATOM 1744 C CA . PRO A 1 231 ? -0.201 -2.961 18.684 1.00 85.75 231 PRO A CA 1
ATOM 1745 C C . PRO A 1 231 ? 1.321 -3.151 18.589 1.00 85.75 231 PRO A C 1
ATOM 1747 O O . PRO A 1 231 ? 1.918 -3.118 17.504 1.00 85.75 231 PRO A O 1
ATOM 1750 N N . ASP A 1 232 ? 1.939 -3.431 19.738 1.00 87.56 232 ASP A N 1
ATOM 1751 C CA . ASP A 1 232 ? 3.356 -3.774 19.830 1.00 87.56 232 ASP A CA 1
ATOM 1752 C C . ASP A 1 232 ? 3.681 -5.031 19.006 1.00 87.56 232 ASP A C 1
ATOM 1754 O O . ASP A 1 232 ? 2.931 -6.005 18.956 1.00 87.56 232 ASP A O 1
ATOM 1758 N N . THR A 1 233 ? 4.843 -5.033 18.353 1.00 90.25 233 THR A N 1
ATOM 1759 C CA . THR A 1 233 ? 5.277 -6.157 17.510 1.00 90.25 233 THR A CA 1
ATOM 1760 C C . THR A 1 233 ? 6.049 -7.193 18.330 1.00 90.25 233 THR A C 1
ATOM 1762 O O . THR A 1 233 ? 7.102 -6.885 18.889 1.00 90.25 233 THR A O 1
ATOM 1765 N N . GLY A 1 234 ? 5.561 -8.436 18.366 1.00 90.12 234 GLY A N 1
ATOM 1766 C CA . GLY A 1 234 ? 6.224 -9.565 19.021 1.00 90.12 234 GLY A CA 1
ATOM 1767 C C . GLY A 1 234 ? 7.174 -10.336 18.112 1.00 90.12 234 GLY A C 1
ATOM 1768 O O . GLY A 1 234 ? 7.002 -10.342 16.896 1.00 90.12 234 GLY A O 1
ATOM 1769 N N . ASN A 1 235 ? 8.163 -11.010 18.709 1.00 93.31 235 ASN A N 1
ATOM 1770 C CA . ASN A 1 235 ? 9.091 -11.918 18.028 1.00 93.31 235 ASN A CA 1
ATOM 1771 C C . ASN A 1 235 ? 8.934 -13.333 18.591 1.00 93.31 235 ASN A C 1
ATOM 1773 O O . ASN A 1 235 ? 9.239 -13.583 19.754 1.00 93.31 235 ASN A O 1
ATOM 1777 N N . TYR A 1 236 ? 8.510 -14.262 17.745 1.00 93.56 236 TYR A N 1
ATOM 1778 C CA . TYR A 1 236 ? 8.192 -15.637 18.095 1.00 93.56 236 TYR A CA 1
ATOM 1779 C C . TYR A 1 236 ? 9.048 -16.602 17.270 1.00 93.56 236 TYR A C 1
ATOM 1781 O O . TYR A 1 236 ? 9.275 -16.409 16.071 1.00 93.56 236 TYR A O 1
ATOM 1789 N N . SER A 1 237 ? 9.535 -17.664 17.907 1.00 92.62 237 SER A N 1
ATOM 1790 C CA . SER A 1 237 ? 10.347 -18.686 17.243 1.00 92.62 237 SER A CA 1
ATOM 1791 C C . SER A 1 237 ? 10.006 -20.072 17.761 1.00 92.62 237 SER A C 1
ATOM 1793 O O . SER A 1 237 ? 9.963 -20.263 18.974 1.00 92.62 237 SER A O 1
ATOM 1795 N N . LEU A 1 238 ? 9.862 -21.039 16.856 1.00 92.56 238 LEU A N 1
ATOM 1796 C CA . LEU A 1 238 ? 9.693 -22.450 17.202 1.00 92.56 238 LEU A CA 1
ATOM 1797 C C . LEU A 1 238 ? 10.940 -23.242 16.828 1.00 92.56 238 LEU A C 1
ATOM 1799 O O . LEU A 1 238 ? 11.500 -23.076 15.736 1.00 92.56 238 LEU A O 1
ATOM 1803 N N . LYS A 1 239 ? 11.369 -24.121 17.734 1.00 88.62 239 LYS A N 1
ATOM 1804 C CA . LYS A 1 239 ? 12.559 -24.959 17.572 1.00 88.62 239 LYS A CA 1
ATOM 1805 C C . LYS A 1 239 ? 12.189 -26.429 17.711 1.00 88.62 239 LYS A C 1
ATOM 1807 O O . LYS A 1 239 ? 11.468 -26.803 18.626 1.00 88.62 239 LYS A O 1
ATOM 1812 N N . ILE A 1 240 ? 12.737 -27.257 16.825 1.00 84.12 240 ILE A N 1
ATOM 1813 C CA . ILE A 1 240 ? 12.736 -28.716 16.952 1.00 84.12 240 ILE A CA 1
ATOM 1814 C C . ILE A 1 240 ? 14.178 -29.147 17.194 1.00 84.12 240 ILE A C 1
ATOM 1816 O O . ILE A 1 240 ? 15.040 -29.033 16.314 1.00 84.12 240 ILE A O 1
ATOM 1820 N N . GLY A 1 241 ? 14.460 -29.589 18.422 1.00 82.88 241 GLY A N 1
ATOM 1821 C CA . GLY A 1 241 ? 15.830 -29.770 18.898 1.00 82.88 241 GLY A CA 1
ATOM 1822 C C . GLY A 1 241 ? 16.630 -28.468 18.760 1.00 82.88 241 GLY A C 1
ATOM 1823 O O . GLY A 1 241 ? 16.186 -27.408 19.191 1.00 82.88 241 GLY A O 1
ATOM 1824 N N . ASN A 1 242 ? 17.784 -28.528 18.087 1.00 82.50 242 ASN A N 1
ATOM 1825 C CA . ASN A 1 242 ? 18.641 -27.358 17.843 1.00 82.50 242 ASN A CA 1
ATOM 1826 C C . ASN A 1 242 ? 18.317 -26.579 16.555 1.00 82.50 242 ASN A C 1
ATOM 1828 O O . ASN A 1 242 ? 19.003 -25.603 16.245 1.00 82.50 242 ASN A O 1
ATOM 1832 N N . LYS A 1 243 ? 17.310 -26.991 15.776 1.00 84.38 243 LYS A N 1
ATOM 1833 C CA . LYS A 1 243 ? 16.958 -26.337 14.508 1.00 84.38 243 LYS A CA 1
ATOM 1834 C C . LYS A 1 243 ? 15.702 -25.490 14.680 1.00 84.38 243 LYS A C 1
ATOM 1836 O O . LYS A 1 243 ? 14.656 -25.996 15.075 1.00 84.38 243 LYS A O 1
ATOM 1841 N N . THR A 1 244 ? 15.789 -24.208 14.332 1.00 89.69 244 THR A N 1
ATOM 1842 C CA . THR A 1 244 ? 14.597 -23.359 14.207 1.00 89.69 244 THR A CA 1
ATOM 1843 C C . THR A 1 244 ? 13.789 -23.812 12.998 1.00 89.69 244 THR A C 1
ATOM 1845 O O . THR A 1 244 ? 14.349 -24.020 11.923 1.00 89.69 244 THR A O 1
ATOM 1848 N N . CYS A 1 245 ? 12.484 -23.981 13.176 1.00 90.81 245 CYS A N 1
ATOM 1849 C CA . CYS A 1 245 ? 11.580 -24.449 12.128 1.00 90.81 245 CYS A CA 1
ATOM 1850 C C . CYS A 1 245 ? 10.567 -23.390 11.694 1.00 90.81 245 CYS A C 1
ATOM 1852 O O . CYS A 1 245 ? 10.075 -23.460 10.570 1.00 90.81 245 CYS A O 1
ATOM 1854 N N . LEU A 1 246 ? 10.291 -22.402 12.547 1.00 94.62 246 LEU A N 1
ATOM 1855 C CA . LEU A 1 246 ? 9.398 -21.291 12.247 1.00 94.62 246 LEU A CA 1
ATOM 1856 C C . LEU A 1 246 ? 9.911 -20.021 12.926 1.00 94.62 246 LEU A C 1
ATOM 1858 O O . LEU A 1 246 ? 10.292 -20.046 14.098 1.00 94.62 246 LEU A O 1
ATOM 1862 N N . LEU A 1 247 ? 9.912 -18.920 12.179 1.00 93.25 247 LEU A N 1
ATOM 1863 C CA . LEU A 1 247 ? 10.118 -17.569 12.696 1.00 93.25 247 LEU A CA 1
ATOM 1864 C C . LEU A 1 247 ? 8.892 -16.722 12.370 1.00 93.25 247 LEU A C 1
ATOM 1866 O O . LEU A 1 247 ? 8.387 -16.779 11.247 1.00 93.25 247 LEU A O 1
ATOM 1870 N N . ALA A 1 248 ? 8.439 -15.931 13.333 1.00 93.81 248 ALA A N 1
ATOM 1871 C CA . ALA A 1 248 ? 7.354 -14.982 13.152 1.00 93.81 248 ALA A CA 1
ATOM 1872 C C . ALA A 1 248 ? 7.645 -13.697 13.930 1.00 93.81 248 ALA A C 1
ATOM 1874 O O . ALA A 1 248 ? 7.972 -13.738 15.108 1.00 93.81 248 ALA A O 1
ATOM 1875 N N . THR A 1 249 ? 7.499 -12.558 13.273 1.00 91.06 249 THR A N 1
ATOM 1876 C CA . THR A 1 249 ? 7.510 -11.232 13.878 1.00 91.06 249 THR A CA 1
ATOM 1877 C C . THR A 1 249 ? 6.200 -10.571 13.488 1.00 91.06 249 THR A C 1
ATOM 1879 O O . THR A 1 249 ? 5.945 -10.401 12.300 1.00 91.06 249 THR A O 1
ATOM 1882 N N . VAL A 1 250 ? 5.326 -10.281 14.445 1.00 93.31 250 VAL A N 1
ATOM 1883 C CA . VAL A 1 250 ? 3.977 -9.771 14.155 1.00 93.31 250 VAL A CA 1
ATOM 1884 C C . VAL A 1 250 ? 3.398 -9.057 15.375 1.00 93.31 250 VAL A C 1
ATOM 1886 O O . VAL A 1 250 ? 3.584 -9.510 16.501 1.00 93.31 250 VAL A O 1
ATOM 1889 N N . GLY A 1 251 ? 2.722 -7.931 15.151 1.00 92.12 251 GLY A N 1
ATOM 1890 C CA . GLY A 1 251 ? 1.807 -7.318 16.114 1.00 92.12 251 GLY A CA 1
ATOM 1891 C C . GLY A 1 251 ? 0.385 -7.777 15.818 1.00 92.12 251 GLY A C 1
ATOM 1892 O O . GLY A 1 251 ? -0.014 -7.815 14.653 1.00 92.12 251 GLY A O 1
ATOM 1893 N N . LEU A 1 252 ? -0.360 -8.170 16.845 1.00 93.62 252 LEU A N 1
ATOM 1894 C CA . LEU A 1 252 ? -1.702 -8.729 16.697 1.00 93.62 252 LEU A CA 1
ATOM 1895 C C . LEU A 1 252 ? -2.696 -7.904 17.508 1.00 93.62 252 LEU A C 1
ATOM 1897 O O . LEU A 1 252 ? -2.453 -7.596 18.674 1.00 93.62 252 LEU A O 1
ATOM 1901 N N . GLN A 1 253 ? -3.823 -7.592 16.886 1.00 91.88 253 GLN A N 1
ATOM 1902 C CA . GLN A 1 253 ? -4.971 -6.962 17.516 1.00 91.88 253 GLN A CA 1
ATOM 1903 C C . GLN A 1 253 ? -6.208 -7.747 17.094 1.00 91.88 253 GLN A C 1
ATOM 1905 O O . GLN A 1 253 ? -6.461 -7.908 15.904 1.00 91.88 253 GLN A O 1
ATOM 1910 N N . LEU A 1 254 ? -6.950 -8.300 18.045 1.00 89.44 254 LEU A N 1
ATOM 1911 C CA . LEU A 1 254 ? -8.209 -8.973 17.751 1.00 89.44 254 LEU A CA 1
ATOM 1912 C C . LEU A 1 254 ? -9.320 -7.940 17.759 1.00 89.44 254 LEU A C 1
ATOM 1914 O O . LEU A 1 254 ? -9.361 -7.113 18.656 1.00 89.44 254 LEU A O 1
ATOM 1918 N N . ASN A 1 255 ? -10.218 -8.011 16.794 1.00 85.25 255 ASN A N 1
ATOM 1919 C CA . ASN A 1 255 ? -11.468 -7.282 16.791 1.00 85.25 255 ASN A CA 1
ATOM 1920 C C . ASN A 1 255 ? -12.591 -8.302 17.002 1.00 85.25 255 ASN A C 1
ATOM 1922 O O . ASN A 1 255 ? -12.840 -9.142 16.138 1.00 85.25 255 ASN A O 1
ATOM 1926 N N . VAL A 1 256 ? -13.212 -8.269 18.176 1.00 83.00 256 VAL A N 1
ATOM 1927 C CA . VAL A 1 256 ? -14.293 -9.182 18.551 1.00 83.00 256 VAL A CA 1
ATOM 1928 C C . VAL A 1 256 ? -15.606 -8.415 18.441 1.00 83.00 256 VAL A C 1
ATOM 1930 O O . VAL A 1 256 ? -15.876 -7.521 19.237 1.00 83.00 256 VAL A O 1
ATOM 1933 N N . SER A 1 257 ? -16.403 -8.751 17.434 1.00 68.19 257 SER A N 1
ATOM 1934 C CA . SER A 1 257 ? -17.647 -8.099 17.043 1.00 68.19 257 SER A CA 1
ATOM 1935 C C . SER A 1 257 ? -18.855 -8.914 17.502 1.00 68.19 257 SER A C 1
ATOM 1937 O O . SER A 1 257 ? -19.618 -9.401 16.682 1.00 68.19 257 SER A O 1
ATOM 1939 N N . HIS A 1 258 ? -19.054 -9.063 18.813 1.00 55.28 258 HIS A N 1
ATOM 1940 C CA . HIS A 1 258 ? -20.302 -9.658 19.309 1.00 55.28 258 HIS A CA 1
ATOM 1941 C C . HIS A 1 258 ? -21.437 -8.642 19.444 1.00 55.28 258 HIS A C 1
ATOM 1943 O O . HIS A 1 258 ? -22.574 -9.093 19.498 1.00 55.28 258 HIS A O 1
ATOM 1949 N N . ASP A 1 259 ? -21.133 -7.329 19.491 1.00 43.75 259 ASP A N 1
ATOM 1950 C CA . ASP A 1 259 ? -22.085 -6.207 19.623 1.00 43.75 259 ASP A CA 1
ATOM 1951 C C . ASP A 1 259 ? -21.393 -4.825 19.405 1.00 43.75 259 ASP A C 1
ATOM 1953 O O . ASP A 1 259 ? -21.825 -4.012 18.594 1.00 43.75 259 ASP A O 1
ATOM 1957 N N . LYS A 1 260 ? -20.223 -4.568 20.007 1.00 44.94 260 LYS A N 1
ATOM 1958 C CA . LYS A 1 260 ? -19.279 -3.507 19.582 1.00 44.94 260 LYS A CA 1
ATOM 1959 C C . LYS A 1 260 ? -17.915 -4.112 19.275 1.00 44.94 260 LYS A C 1
ATOM 1961 O O . LYS A 1 260 ? -17.559 -5.080 19.939 1.00 44.94 260 LYS A O 1
ATOM 1966 N N . PRO A 1 261 ? -17.154 -3.573 18.305 1.00 56.12 261 PRO A N 1
ATOM 1967 C CA . PRO A 1 261 ? -15.833 -4.093 17.975 1.00 56.12 261 PRO A CA 1
ATOM 1968 C C . PRO A 1 261 ? -14.876 -3.868 19.152 1.00 56.12 261 PRO A C 1
ATOM 1970 O O . PRO A 1 261 ? -14.374 -2.762 19.355 1.00 56.12 261 PRO A O 1
ATOM 1973 N N . VAL A 1 262 ? -14.639 -4.907 19.956 1.00 73.69 262 VAL A N 1
ATOM 1974 C CA . VAL A 1 262 ? -13.646 -4.863 21.035 1.00 73.69 262 VAL A CA 1
ATOM 1975 C C . VAL A 1 262 ? -12.281 -5.148 20.430 1.00 73.69 262 VAL A C 1
ATOM 1977 O O . VAL A 1 262 ? -12.036 -6.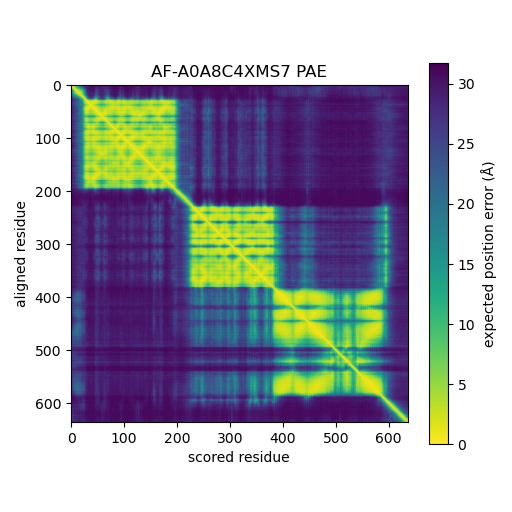247 19.931 1.00 73.69 262 VAL A O 1
ATOM 1980 N N . LEU A 1 263 ? -11.391 -4.159 20.496 1.00 78.56 263 LEU A N 1
ATOM 1981 C CA . LEU A 1 263 ? -10.014 -4.263 20.020 1.00 78.56 263 LEU A CA 1
ATOM 1982 C C . LEU A 1 263 ? -9.101 -4.749 21.155 1.00 78.56 263 LEU A C 1
ATOM 1984 O O . LEU A 1 263 ? -8.782 -4.004 22.078 1.00 78.56 263 LEU A O 1
ATOM 1988 N N . ILE A 1 264 ? -8.669 -6.007 21.089 1.00 84.06 264 ILE A N 1
ATOM 1989 C CA . ILE A 1 264 ? -7.767 -6.639 2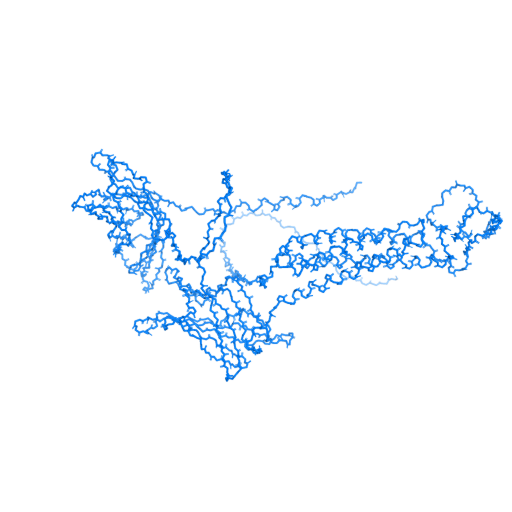2.057 1.00 84.06 264 ILE A CA 1
ATOM 1990 C C . ILE A 1 264 ? -6.358 -6.669 21.465 1.00 84.06 264 ILE A C 1
ATOM 1992 O O . ILE A 1 264 ? -6.061 -7.481 20.590 1.00 84.06 264 ILE A O 1
ATOM 1996 N N . ASN A 1 265 ? -5.466 -5.809 21.955 1.00 86.44 265 ASN A N 1
ATOM 1997 C CA . ASN A 1 265 ? -4.050 -5.860 21.588 1.00 86.44 265 ASN A CA 1
ATOM 1998 C C . ASN A 1 265 ? -3.359 -7.023 22.306 1.00 86.44 265 ASN A C 1
ATOM 2000 O O . ASN A 1 265 ? -3.330 -7.066 23.535 1.00 86.44 265 ASN A O 1
ATOM 2004 N N . VAL A 1 266 ? -2.755 -7.933 21.542 1.00 88.31 266 VAL A N 1
ATOM 2005 C CA . VAL A 1 266 ? -1.939 -9.021 22.092 1.00 88.31 266 VAL A CA 1
ATOM 2006 C C . VAL A 1 266 ? -0.622 -8.439 22.576 1.00 88.31 266 VAL A C 1
ATOM 2008 O O . VAL A 1 266 ? 0.127 -7.850 21.793 1.00 88.31 266 VAL A O 1
ATOM 2011 N N . ASN A 1 267 ? -0.307 -8.618 23.856 1.00 86.81 267 ASN A N 1
ATOM 2012 C CA . ASN A 1 267 ? 0.922 -8.070 24.411 1.00 86.81 267 ASN A CA 1
ATOM 2013 C C . ASN A 1 267 ? 2.086 -9.063 24.234 1.00 86.81 267 ASN A C 1
ATOM 2015 O O . ASN A 1 267 ? 2.114 -10.124 24.868 1.00 86.81 267 ASN A O 1
ATOM 2019 N N . PRO A 1 268 ? 3.114 -8.736 23.429 1.00 88.81 268 PRO A N 1
ATOM 2020 C CA . PRO A 1 268 ? 4.198 -9.668 23.147 1.00 88.81 268 PRO A CA 1
ATOM 2021 C C . PRO A 1 268 ? 5.084 -9.975 24.360 1.00 88.81 268 PRO A C 1
ATOM 2023 O O . PRO A 1 268 ? 5.791 -10.978 24.343 1.00 88.81 268 PRO A O 1
ATOM 2026 N N . LYS A 1 269 ? 5.057 -9.146 25.413 1.00 85.38 269 LYS A N 1
ATOM 2027 C CA . LYS A 1 269 ? 5.828 -9.372 26.648 1.00 85.38 269 LYS A CA 1
ATOM 2028 C C . LYS A 1 269 ? 5.201 -10.448 27.537 1.00 85.38 269 LYS A C 1
ATOM 2030 O O . LYS A 1 269 ? 5.921 -11.104 28.283 1.00 85.38 269 LYS A O 1
ATOM 2035 N N . THR A 1 270 ? 3.881 -10.615 27.468 1.00 83.75 270 THR A N 1
ATOM 2036 C CA . THR A 1 270 ? 3.112 -11.610 28.239 1.00 83.75 270 THR A CA 1
ATOM 2037 C C . THR A 1 270 ? 2.713 -12.829 27.409 1.00 83.75 270 THR A C 1
ATOM 2039 O O . THR A 1 270 ? 2.232 -13.820 27.960 1.00 83.75 270 THR A O 1
ATOM 2042 N N . THR A 1 271 ? 2.946 -12.781 26.096 1.00 89.94 271 THR A N 1
ATOM 2043 C CA . THR A 1 271 ? 2.625 -13.864 25.168 1.00 89.94 271 THR A CA 1
ATOM 2044 C C . THR A 1 271 ? 3.732 -14.911 25.113 1.00 89.94 271 THR A C 1
ATOM 2046 O O . THR A 1 271 ? 4.872 -14.621 24.752 1.00 89.94 271 THR A O 1
ATOM 2049 N N . SER A 1 272 ? 3.373 -16.162 25.392 1.00 90.25 272 SER A N 1
ATOM 2050 C CA . SER A 1 272 ? 4.231 -17.330 25.177 1.00 90.25 272 SER A CA 1
ATOM 2051 C C . SER A 1 272 ? 3.934 -17.979 23.824 1.00 90.25 272 SER A C 1
ATOM 2053 O O . SER A 1 272 ? 2.778 -18.053 23.406 1.00 90.25 272 SER A O 1
ATOM 2055 N N . ALA A 1 273 ? 4.979 -18.428 23.124 1.00 91.94 273 ALA A N 1
ATOM 2056 C CA . ALA A 1 273 ? 4.860 -19.106 21.836 1.00 91.94 273 ALA A CA 1
ATOM 2057 C C . ALA A 1 273 ? 5.181 -20.597 21.973 1.00 91.94 273 ALA A C 1
ATOM 2059 O O . ALA A 1 273 ? 6.212 -20.968 22.529 1.00 91.94 273 ALA A O 1
ATOM 2060 N N . ASP A 1 274 ? 4.311 -21.424 21.413 1.00 91.50 274 ASP A N 1
ATOM 2061 C CA . ASP A 1 274 ? 4.408 -22.878 21.341 1.00 91.50 274 ASP A CA 1
ATOM 2062 C C . ASP A 1 274 ? 3.969 -23.346 19.942 1.00 91.50 274 ASP A C 1
ATOM 2064 O O . ASP A 1 274 ? 3.516 -22.545 19.121 1.00 91.50 274 ASP A O 1
ATOM 2068 N N . GLY A 1 275 ? 4.117 -24.624 19.612 1.00 90.81 275 GLY A N 1
ATOM 2069 C CA . GLY A 1 275 ? 3.639 -25.143 18.340 1.00 90.81 275 GLY A CA 1
ATOM 2070 C C . GLY A 1 275 ? 4.342 -26.397 17.855 1.00 90.81 275 GLY A C 1
ATOM 2071 O O . GLY A 1 275 ? 5.153 -27.011 18.542 1.00 90.81 275 GLY A O 1
ATOM 2072 N N . THR A 1 276 ? 4.027 -26.781 16.622 1.00 91.56 276 THR A N 1
ATOM 2073 C CA . THR A 1 276 ? 4.586 -27.978 15.986 1.00 91.56 276 THR A CA 1
ATOM 2074 C C . THR A 1 276 ? 5.100 -27.645 14.595 1.00 91.56 276 THR A C 1
ATOM 2076 O O . THR A 1 276 ? 4.532 -26.818 13.889 1.00 91.56 276 THR A O 1
ATOM 2079 N N . CYS A 1 277 ? 6.179 -28.296 14.169 1.00 90.00 277 CYS A N 1
ATOM 2080 C CA . CYS A 1 277 ? 6.650 -28.194 12.792 1.00 90.00 277 CYS A CA 1
ATOM 2081 C C . CYS A 1 277 ? 6.832 -29.595 12.208 1.00 90.00 277 CYS A C 1
ATOM 2083 O O . CYS A 1 277 ? 7.647 -30.384 12.676 1.00 90.00 277 CYS A O 1
ATOM 2085 N N . GLY A 1 278 ? 6.079 -29.896 11.162 1.00 87.38 278 GLY A N 1
ATOM 2086 C CA . GLY A 1 278 ? 6.276 -31.050 10.299 1.00 87.38 278 GLY A CA 1
ATOM 2087 C C . GLY A 1 278 ? 6.903 -30.651 8.964 1.00 87.38 278 GLY A C 1
ATOM 2088 O O . GLY A 1 278 ? 7.254 -29.495 8.727 1.00 87.38 278 GLY A O 1
ATOM 2089 N N . ASN A 1 279 ? 7.011 -31.622 8.058 1.00 85.50 279 ASN A N 1
ATOM 2090 C CA . ASN A 1 279 ? 7.539 -31.389 6.711 1.00 85.50 279 ASN A CA 1
ATOM 2091 C C . ASN A 1 279 ? 6.534 -30.666 5.799 1.00 85.50 279 ASN A C 1
ATOM 2093 O O . ASN A 1 279 ? 6.937 -29.928 4.904 1.00 85.50 279 ASN A O 1
ATOM 2097 N N . THR A 1 280 ? 5.235 -30.885 6.018 1.00 89.19 280 THR A N 1
ATOM 2098 C CA . THR A 1 280 ? 4.145 -30.348 5.185 1.00 89.19 280 THR A CA 1
ATOM 2099 C C . THR A 1 280 ? 3.240 -29.369 5.921 1.00 89.19 280 THR A C 1
ATOM 2101 O O . THR A 1 280 ? 2.568 -28.572 5.270 1.00 89.19 280 THR A O 1
ATOM 2104 N N . THR A 1 281 ? 3.225 -29.422 7.254 1.00 92.94 281 THR A N 1
ATOM 2105 C CA . THR A 1 281 ? 2.350 -28.620 8.115 1.00 92.94 281 THR A CA 1
ATOM 2106 C C . THR A 1 281 ? 3.164 -28.042 9.263 1.00 92.94 281 THR A C 1
ATOM 2108 O O . THR A 1 281 ? 3.949 -28.767 9.865 1.00 92.94 281 THR A O 1
ATOM 2111 N N . ALA A 1 282 ? 2.999 -26.761 9.575 1.00 94.25 282 ALA A N 1
ATOM 2112 C CA . ALA A 1 282 ? 3.604 -26.120 10.741 1.00 94.25 282 ALA A CA 1
ATOM 2113 C C . ALA A 1 282 ? 2.560 -25.253 11.440 1.00 94.25 282 ALA A C 1
ATOM 2115 O O . ALA A 1 282 ? 1.811 -24.548 10.774 1.00 94.25 282 ALA A O 1
ATOM 2116 N N . MET A 1 283 ? 2.516 -25.297 12.764 1.00 95.25 283 MET A N 1
ATOM 2117 C CA . MET A 1 283 ? 1.540 -24.598 13.587 1.00 95.25 283 MET A CA 1
ATOM 2118 C C . MET A 1 283 ? 2.260 -23.713 14.600 1.00 95.25 283 MET A C 1
ATOM 2120 O O . MET A 1 283 ? 3.118 -24.203 15.330 1.00 95.25 283 MET A O 1
ATOM 2124 N N . LEU A 1 284 ? 1.894 -22.432 14.651 1.00 96.00 284 LEU A N 1
ATOM 2125 C CA . LEU A 1 284 ? 2.319 -21.469 15.665 1.00 96.00 284 LEU A CA 1
ATOM 2126 C C . LEU A 1 284 ? 1.153 -21.172 16.601 1.00 96.00 284 LEU A C 1
ATOM 2128 O O . LEU A 1 284 ? 0.145 -20.635 16.162 1.00 96.00 284 LEU A O 1
ATOM 2132 N N . LYS A 1 285 ? 1.321 -21.482 17.881 1.00 94.62 285 LYS A N 1
ATOM 2133 C CA . LYS A 1 285 ? 0.364 -21.248 18.956 1.00 94.62 285 LYS A CA 1
ATOM 2134 C C . LYS A 1 285 ? 0.888 -20.141 19.867 1.00 94.62 285 LYS A C 1
ATOM 2136 O O . LYS A 1 285 ? 1.989 -20.237 20.395 1.00 94.62 285 LYS A O 1
ATOM 2141 N N . LEU A 1 286 ? 0.106 -19.090 20.048 1.00 94.31 286 LEU A N 1
ATOM 2142 C CA . LEU A 1 286 ? 0.397 -17.957 20.916 1.00 94.31 286 LEU A CA 1
ATOM 2143 C C . LEU A 1 286 ? -0.585 -17.971 22.085 1.00 94.31 286 LEU A C 1
ATOM 2145 O O . LEU A 1 286 ? -1.790 -18.089 21.873 1.00 94.31 286 LEU A O 1
ATOM 2149 N N . ASN A 1 287 ? -0.072 -17.868 23.306 1.00 90.81 287 ASN A N 1
ATOM 2150 C CA . ASN A 1 287 ? -0.866 -17.798 24.528 1.00 90.81 287 ASN A CA 1
ATOM 2151 C C . ASN A 1 287 ? -0.519 -16.516 25.294 1.00 90.81 287 ASN A C 1
ATOM 2153 O O . ASN A 1 287 ? 0.567 -16.426 25.874 1.00 90.81 287 ASN A O 1
ATOM 2157 N N . ASP A 1 288 ? -1.434 -15.547 25.288 1.00 86.38 288 ASP A N 1
ATOM 2158 C CA . ASP A 1 288 ? -1.294 -14.266 25.983 1.00 86.38 288 ASP A CA 1
ATOM 2159 C C . ASP A 1 288 ? -1.862 -14.342 27.405 1.00 86.38 288 ASP A C 1
ATOM 2161 O O . ASP A 1 288 ? -3.065 -14.165 27.639 1.00 86.38 288 ASP A O 1
ATOM 2165 N N . GLY A 1 289 ? -0.992 -14.667 28.367 1.00 74.50 289 GLY A N 1
ATOM 2166 C CA . GLY A 1 289 ? -1.321 -14.668 29.795 1.00 74.50 289 GLY A CA 1
ATOM 2167 C C . GLY A 1 289 ? -2.557 -15.494 30.183 1.00 74.50 289 GLY A C 1
ATOM 2168 O O . GLY A 1 289 ? -3.289 -15.071 31.075 1.00 74.50 289 GLY A O 1
ATOM 2169 N N . ASN A 1 290 ? -2.823 -16.619 29.499 1.00 69.44 290 ASN A N 1
ATOM 2170 C CA . ASN A 1 290 ? -4.013 -17.475 29.661 1.00 69.44 290 ASN A CA 1
ATOM 2171 C C . ASN A 1 290 ? -5.363 -16.773 29.416 1.00 69.44 290 ASN A C 1
ATOM 2173 O O . ASN A 1 290 ? -6.400 -17.278 29.837 1.00 69.44 290 ASN A O 1
ATOM 2177 N N . SER A 1 291 ? -5.362 -15.625 28.736 1.00 75.25 291 SER A N 1
ATOM 2178 C CA . SER A 1 291 ? -6.577 -14.877 28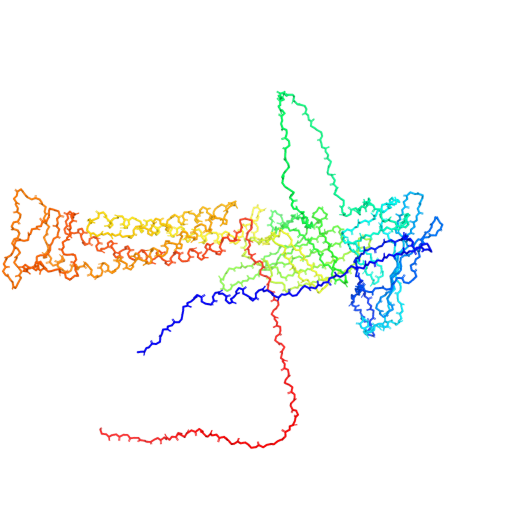.385 1.00 75.25 291 SER A CA 1
ATOM 2179 C C . SER A 1 291 ? -6.964 -15.011 26.914 1.00 75.25 291 SER A C 1
ATOM 2181 O O . SER A 1 291 ? -8.144 -14.975 26.583 1.00 75.25 291 SER A O 1
ATOM 2183 N N . THR A 1 292 ? -5.984 -15.214 26.030 1.00 84.25 292 THR A N 1
ATOM 2184 C CA . THR A 1 292 ? -6.215 -15.400 24.593 1.00 84.25 292 THR A CA 1
ATOM 2185 C C . THR A 1 292 ? -5.258 -16.448 24.039 1.00 84.25 292 THR A C 1
ATOM 2187 O O . THR A 1 292 ? -4.048 -16.375 24.259 1.00 84.25 292 THR A O 1
ATOM 2190 N N . LEU A 1 293 ? -5.803 -17.409 23.297 1.00 89.69 293 LEU A N 1
ATOM 2191 C CA . LEU A 1 293 ? -5.075 -18.451 22.587 1.00 89.69 293 LEU A CA 1
ATOM 2192 C C . LEU A 1 293 ? -5.275 -18.270 21.080 1.00 89.69 293 LEU A C 1
ATOM 2194 O O . LEU A 1 293 ? -6.410 -18.260 20.614 1.00 89.69 293 LEU A O 1
ATOM 2198 N N . ILE A 1 294 ? -4.193 -18.153 20.314 1.00 94.12 294 ILE A N 1
ATOM 2199 C CA . ILE A 1 294 ? -4.249 -17.977 18.855 1.00 94.12 294 ILE A CA 1
ATOM 2200 C C . ILE A 1 294 ? -3.354 -19.016 18.199 1.00 94.12 294 ILE A C 1
ATOM 2202 O O . ILE A 1 294 ? -2.169 -19.087 18.506 1.00 94.12 294 ILE A O 1
ATOM 2206 N N . SER A 1 295 ? -3.895 -19.809 17.282 1.00 95.06 295 SER A N 1
ATOM 2207 C CA . SER A 1 295 ? -3.146 -20.825 16.542 1.00 95.06 295 SER A CA 1
ATOM 2208 C C . SER A 1 295 ? -3.187 -20.532 15.047 1.00 95.06 295 SER A C 1
ATOM 2210 O O . SER A 1 295 ? -4.263 -20.437 14.472 1.00 95.06 295 SER A O 1
ATOM 2212 N N . PHE A 1 296 ? -2.019 -20.410 14.419 1.00 96.38 296 PHE A N 1
ATOM 2213 C CA . PHE A 1 296 ? -1.843 -20.238 12.977 1.00 96.38 296 PHE A CA 1
ATOM 2214 C C . PHE A 1 296 ? -1.249 -21.507 12.371 1.00 96.38 296 PHE A C 1
ATOM 2216 O O . PHE A 1 296 ? -0.134 -21.894 12.729 1.00 96.38 296 PHE A O 1
ATOM 2223 N N . THR A 1 297 ? -1.941 -22.116 11.413 1.00 95.44 297 THR A N 1
ATOM 2224 C CA . THR A 1 297 ? -1.508 -23.349 10.749 1.00 95.44 297 THR A CA 1
ATOM 2225 C C . THR A 1 297 ? -1.154 -23.090 9.288 1.00 95.44 297 THR A C 1
ATOM 2227 O O . THR A 1 297 ? -1.961 -22.625 8.480 1.00 95.44 297 THR A O 1
ATOM 2230 N N . PHE A 1 298 ? 0.076 -23.446 8.933 1.00 95.50 298 PHE A N 1
ATOM 2231 C CA . PHE A 1 298 ? 0.673 -23.304 7.613 1.00 95.50 298 PHE A CA 1
ATOM 2232 C C . PHE A 1 298 ? 0.778 -24.653 6.923 1.00 95.50 298 PHE A C 1
ATOM 2234 O O . PHE A 1 298 ? 1.202 -25.629 7.542 1.00 95.50 298 PHE A O 1
ATOM 2241 N N . VAL A 1 299 ? 0.462 -24.694 5.628 1.00 93.81 299 VAL A N 1
ATOM 2242 C CA . VAL A 1 299 ? 0.538 -25.913 4.811 1.00 93.81 299 VAL A CA 1
ATOM 2243 C C . VAL A 1 299 ? 1.324 -25.663 3.527 1.00 93.81 299 VAL A C 1
ATOM 2245 O O . VAL A 1 299 ? 1.311 -24.565 2.966 1.00 93.81 299 VAL A O 1
ATOM 2248 N N . VAL A 1 300 ? 2.031 -26.693 3.060 1.00 91.25 300 VAL A N 1
ATOM 2249 C CA . VAL A 1 300 ? 2.739 -26.694 1.776 1.00 91.25 300 VAL A CA 1
ATOM 2250 C C . VAL A 1 300 ? 1.790 -27.073 0.636 1.00 91.25 300 VAL A C 1
ATOM 2252 O O . VAL A 1 300 ? 1.160 -28.127 0.668 1.00 91.25 300 VAL A O 1
ATOM 2255 N N . LYS A 1 301 ? 1.736 -26.244 -0.412 1.00 85.94 301 LYS A N 1
ATOM 2256 C CA . LYS A 1 301 ? 1.093 -26.540 -1.698 1.00 85.94 301 LYS A CA 1
ATOM 2257 C C . LYS A 1 301 ? 2.124 -26.701 -2.810 1.00 85.94 301 LYS A C 1
ATOM 2259 O O . LYS A 1 301 ? 3.008 -25.858 -2.989 1.00 85.94 301 LYS A O 1
ATOM 2264 N N . ASN A 1 302 ? 1.966 -27.754 -3.603 1.00 82.38 302 ASN A N 1
ATOM 2265 C CA . ASN A 1 302 ? 2.723 -27.935 -4.837 1.00 82.38 302 ASN A CA 1
ATOM 2266 C C . ASN A 1 302 ? 2.053 -27.131 -5.954 1.00 82.38 302 ASN A C 1
ATOM 2268 O O . ASN A 1 302 ? 0.843 -27.215 -6.144 1.00 82.38 302 ASN A O 1
ATOM 2272 N N . THR A 1 303 ? 2.830 -26.319 -6.673 1.00 71.31 303 THR A N 1
ATOM 2273 C CA . THR A 1 303 ? 2.322 -25.540 -7.811 1.00 71.31 303 THR A CA 1
ATOM 2274 C C . THR A 1 303 ? 2.629 -26.248 -9.126 1.00 71.31 303 THR A C 1
ATOM 2276 O O . THR A 1 303 ? 3.627 -26.959 -9.224 1.00 71.31 303 THR A O 1
ATOM 2279 N N . SER A 1 304 ? 1.821 -26.008 -10.164 1.00 58.56 304 SER A N 1
ATOM 2280 C CA . SER A 1 304 ? 2.006 -26.584 -11.509 1.00 58.56 304 SER A CA 1
ATOM 2281 C C . SER A 1 304 ? 3.364 -26.238 -12.140 1.00 58.56 304 SER A C 1
ATOM 2283 O O . SER A 1 304 ? 3.811 -26.914 -13.057 1.00 58.56 304 SER A O 1
ATOM 2285 N N . ALA A 1 305 ? 4.043 -25.206 -11.622 1.00 55.59 305 ALA A N 1
ATOM 2286 C CA . ALA A 1 305 ? 5.397 -24.803 -11.999 1.00 55.59 305 ALA A CA 1
ATOM 2287 C C . ALA A 1 305 ? 6.511 -25.600 -11.278 1.00 55.59 305 ALA A C 1
ATOM 2289 O O . ALA A 1 305 ? 7.681 -25.238 -11.378 1.00 55.59 305 ALA A O 1
ATOM 2290 N N . GLY A 1 306 ? 6.167 -26.637 -10.506 1.00 60.88 306 GLY A N 1
ATOM 2291 C CA . GLY A 1 306 ? 7.110 -27.545 -9.842 1.00 60.88 306 GLY A CA 1
ATOM 2292 C C . GLY A 1 306 ? 7.789 -26.997 -8.581 1.00 60.88 306 GLY A C 1
ATOM 2293 O O . GLY A 1 306 ? 8.529 -27.728 -7.928 1.00 60.88 306 GLY A O 1
ATOM 2294 N N . VAL A 1 307 ? 7.542 -25.738 -8.197 1.00 69.44 307 VAL A N 1
ATOM 2295 C CA . VAL A 1 307 ? 8.138 -25.137 -6.991 1.00 69.44 307 VAL A CA 1
ATOM 2296 C C . VAL A 1 307 ? 7.115 -25.120 -5.847 1.00 69.44 307 VAL A C 1
ATOM 2298 O O . VAL A 1 307 ? 6.046 -24.513 -6.000 1.00 69.44 307 VAL A O 1
ATOM 2301 N N . PRO A 1 308 ? 7.406 -25.750 -4.695 1.00 80.31 308 PRO A N 1
ATOM 2302 C CA . PRO A 1 308 ? 6.493 -25.774 -3.561 1.00 80.31 308 PRO A CA 1
ATOM 2303 C C . PRO A 1 308 ? 6.409 -24.403 -2.875 1.00 80.31 308 PRO A C 1
ATOM 2305 O O . PRO A 1 308 ? 7.405 -23.691 -2.699 1.00 80.31 308 PRO A O 1
ATOM 2308 N N . LYS A 1 309 ? 5.197 -24.034 -2.470 1.00 84.25 309 LYS A N 1
ATOM 2309 C CA . LYS A 1 309 ? 4.894 -22.820 -1.705 1.00 84.25 309 LYS A CA 1
ATOM 2310 C C . LYS A 1 309 ? 4.274 -23.194 -0.367 1.00 84.25 309 LYS A C 1
ATOM 2312 O O . LYS A 1 309 ? 3.600 -24.211 -0.283 1.00 84.25 309 LYS A O 1
ATOM 2317 N N . PHE A 1 310 ? 4.433 -22.356 0.647 1.00 88.94 310 PHE A N 1
ATOM 2318 C CA . PHE A 1 310 ? 3.599 -22.418 1.845 1.00 88.94 310 PHE A CA 1
ATOM 2319 C C . PHE A 1 310 ? 2.507 -21.350 1.783 1.00 88.94 310 PHE A C 1
ATOM 2321 O O . PHE A 1 310 ? 2.630 -20.381 1.032 1.00 88.94 310 PHE A O 1
ATOM 2328 N N . TYR A 1 311 ? 1.450 -21.530 2.567 1.00 89.75 311 TYR A N 1
ATOM 2329 C CA . TYR A 1 311 ? 0.407 -20.533 2.801 1.00 89.75 311 TYR A CA 1
ATOM 2330 C C . TYR A 1 311 ? -0.232 -20.753 4.179 1.00 89.75 311 TYR A C 1
ATOM 2332 O O . TYR A 1 311 ? -0.121 -21.847 4.741 1.00 89.75 311 TYR A O 1
ATOM 2340 N N . LEU A 1 312 ? -0.870 -19.716 4.725 1.00 94.00 312 LEU A N 1
ATOM 2341 C CA . LEU A 1 312 ? -1.708 -19.823 5.920 1.00 94.00 312 LEU A CA 1
ATOM 2342 C C . LEU A 1 312 ? -3.014 -20.511 5.527 1.00 94.00 312 LEU A C 1
ATOM 2344 O O . LEU A 1 312 ? -3.737 -19.959 4.701 1.00 94.00 312 LEU A O 1
ATOM 2348 N N . LYS A 1 313 ? -3.286 -21.687 6.100 1.00 92.69 313 LYS A N 1
ATOM 2349 C CA . LYS A 1 313 ? -4.488 -22.484 5.826 1.00 92.69 313 LYS A CA 1
ATOM 2350 C C . LYS A 1 313 ? -5.564 -22.262 6.881 1.00 92.69 313 LYS A C 1
ATOM 2352 O O . LYS A 1 313 ? -6.721 -22.077 6.534 1.00 92.69 313 LYS A O 1
ATOM 2357 N N . GLU A 1 314 ? -5.180 -22.289 8.151 1.00 93.75 314 GLU A N 1
ATOM 2358 C CA . GLU A 1 314 ? -6.134 -22.289 9.258 1.00 93.75 314 GLU A CA 1
ATOM 2359 C C . GLU A 1 314 ? -5.696 -21.333 10.365 1.00 93.75 314 GLU A C 1
ATOM 2361 O O . GLU A 1 314 ? -4.502 -21.223 10.661 1.00 93.75 314 GLU A O 1
ATOM 2366 N N . VAL A 1 315 ? -6.669 -20.637 10.954 1.00 95.06 315 VAL A N 1
ATOM 2367 C CA . VAL A 1 315 ? -6.499 -19.829 12.163 1.00 95.06 315 VAL A CA 1
ATOM 2368 C C . VAL A 1 315 ? -7.583 -20.199 13.158 1.00 95.06 315 VAL A C 1
ATOM 2370 O O . VAL A 1 315 ? -8.757 -20.198 12.802 1.00 95.06 315 VAL A O 1
ATOM 2373 N N . ASN A 1 316 ? -7.185 -20.481 14.395 1.00 93.25 316 ASN A N 1
ATOM 2374 C CA . ASN A 1 316 ? -8.084 -20.771 15.507 1.00 93.25 316 ASN A CA 1
ATOM 2375 C C . ASN A 1 316 ? -7.816 -19.784 16.649 1.00 93.25 316 ASN A C 1
ATOM 2377 O O . ASN A 1 316 ? -6.664 -19.587 17.044 1.00 93.25 316 ASN A O 1
ATOM 2381 N N . VAL A 1 317 ? -8.875 -19.165 17.158 1.00 92.12 317 VAL A N 1
ATOM 2382 C CA . VAL A 1 317 ? -8.855 -18.209 18.263 1.00 92.12 317 VAL A CA 1
ATOM 2383 C C . VAL A 1 317 ? -9.719 -18.744 19.392 1.00 92.12 317 VAL A C 1
ATOM 2385 O O . VAL A 1 317 ? -10.858 -19.141 19.177 1.00 92.12 317 VAL A O 1
ATOM 2388 N N . THR A 1 318 ? -9.202 -18.712 20.616 1.00 87.00 318 THR A N 1
ATOM 2389 C CA . THR A 1 318 ? -9.959 -19.021 21.832 1.00 87.00 318 THR A CA 1
ATOM 2390 C C . THR A 1 318 ? -9.717 -17.934 22.873 1.00 87.00 318 THR A C 1
ATOM 2392 O O . THR A 1 318 ? -8.585 -17.716 23.303 1.00 87.00 318 THR A O 1
ATOM 2395 N N . LEU A 1 319 ? -10.780 -17.258 23.291 1.00 83.56 319 LEU A N 1
ATOM 2396 C CA . LEU A 1 319 ? -10.783 -16.283 24.377 1.00 83.56 319 LEU A CA 1
ATOM 2397 C C . LEU A 1 319 ? -11.130 -16.994 25.684 1.00 83.56 319 LEU A C 1
ATOM 2399 O O . LEU A 1 319 ? -12.072 -17.785 25.738 1.00 83.56 319 LEU A O 1
ATOM 2403 N N . LEU A 1 320 ? -10.373 -16.712 26.737 1.00 77.38 320 LEU A N 1
ATOM 2404 C CA . LEU A 1 320 ? -10.467 -17.370 28.036 1.00 77.38 320 LEU A CA 1
ATOM 2405 C C . LEU A 1 320 ? -10.700 -16.338 29.141 1.00 77.38 320 LEU A C 1
ATOM 2407 O O . LEU A 1 320 ? -10.122 -15.250 29.144 1.00 77.38 320 LEU A O 1
ATOM 2411 N N . ASN A 1 321 ? -11.524 -16.694 30.122 1.00 67.31 321 ASN A N 1
ATOM 2412 C CA . ASN A 1 321 ? -11.759 -15.860 31.293 1.00 67.31 321 ASN A CA 1
ATOM 2413 C C . ASN A 1 321 ? -10.553 -15.922 32.238 1.00 67.31 321 ASN A C 1
ATOM 2415 O O . ASN A 1 321 ? -10.241 -16.987 32.769 1.00 67.31 321 ASN A O 1
ATOM 2419 N N . ARG A 1 322 ? -9.909 -14.776 32.500 1.00 63.62 322 ARG A N 1
ATOM 2420 C CA . ARG A 1 322 ? -8.739 -14.685 33.396 1.00 63.62 322 ARG A CA 1
ATOM 2421 C C . ARG A 1 322 ? -8.997 -15.179 34.818 1.00 63.62 322 ARG A C 1
ATOM 2423 O O . ARG A 1 322 ? -8.047 -15.593 35.473 1.00 63.62 322 ARG A O 1
ATOM 2430 N N . LEU A 1 323 ? -10.235 -15.101 35.304 1.00 56.16 323 LEU A N 1
ATOM 2431 C CA . LEU A 1 323 ? -10.568 -15.452 36.686 1.00 56.16 323 LEU A CA 1
ATOM 2432 C C . LEU A 1 323 ? -10.741 -16.966 36.866 1.00 56.16 323 LEU A C 1
ATOM 2434 O O . LEU A 1 323 ? -10.286 -17.523 37.862 1.00 56.16 323 LEU A O 1
ATOM 2438 N N . ASN A 1 324 ? -11.370 -17.633 35.889 1.00 63.59 324 ASN A N 1
ATOM 2439 C CA . ASN A 1 324 ? -11.868 -19.005 36.054 1.00 63.59 324 ASN A CA 1
ATOM 2440 C C . ASN A 1 324 ? -11.341 -19.983 34.984 1.00 63.59 324 ASN A C 1
ATOM 2442 O O . ASN A 1 324 ? -11.603 -21.179 35.070 1.00 63.59 324 ASN A O 1
ATOM 2446 N N . GLY A 1 325 ? -10.647 -19.495 33.949 1.00 60.62 325 GLY A N 1
ATOM 2447 C CA . GLY A 1 325 ? -10.106 -20.297 32.844 1.00 60.62 325 GLY A CA 1
ATOM 2448 C C . GLY A 1 325 ? -11.143 -20.847 31.856 1.00 60.62 325 GLY A C 1
ATOM 2449 O O . GLY A 1 325 ? -10.783 -21.612 30.964 1.00 60.62 325 GLY A O 1
ATOM 2450 N N . SER A 1 326 ? -12.422 -20.481 31.991 1.00 66.38 326 SER A N 1
ATOM 2451 C CA . SER A 1 326 ? -13.494 -20.917 31.089 1.00 66.38 326 SER A CA 1
ATOM 2452 C C . SER A 1 326 ? -13.391 -20.252 29.714 1.00 66.38 326 SER A C 1
ATOM 2454 O O . SER A 1 326 ? -12.970 -19.099 29.610 1.00 66.38 326 SER A O 1
ATOM 2456 N N . VAL A 1 327 ? -13.834 -20.946 28.665 1.00 73.75 327 VAL A N 1
ATOM 2457 C CA . VAL A 1 327 ? -13.888 -20.399 27.300 1.00 73.75 327 VAL A CA 1
ATOM 2458 C C . VAL A 1 327 ? -14.992 -19.345 27.205 1.00 73.75 327 VAL A C 1
ATOM 2460 O O . VAL A 1 327 ? -16.145 -19.632 27.509 1.00 73.75 327 VAL A O 1
ATOM 2463 N N . ILE A 1 328 ? -14.621 -18.124 26.816 1.00 70.62 328 ILE A N 1
ATOM 2464 C CA . ILE A 1 328 ? -15.536 -16.998 26.570 1.00 70.62 328 ILE A CA 1
ATOM 2465 C C . ILE A 1 328 ? -16.082 -17.079 25.146 1.00 70.62 328 ILE A C 1
ATOM 2467 O O . ILE A 1 328 ? -17.277 -16.927 24.925 1.00 70.62 328 ILE A O 1
ATOM 2471 N N . SER A 1 329 ? -15.203 -17.312 24.175 1.00 76.19 329 SER A N 1
ATOM 2472 C CA . SER A 1 329 ? -15.574 -17.485 22.774 1.00 76.19 329 SER A CA 1
ATOM 2473 C C . SER A 1 329 ? -14.457 -18.217 22.042 1.00 76.19 329 SER A C 1
ATOM 2475 O O . SER A 1 329 ? -13.284 -18.104 22.406 1.00 76.19 329 SER A O 1
ATOM 2477 N N . SER A 1 330 ? -14.815 -18.991 21.026 1.00 84.50 330 SER A N 1
ATOM 2478 C CA . SER A 1 330 ? -13.868 -19.711 20.185 1.00 84.50 330 SER A CA 1
ATOM 2479 C C . SER A 1 330 ? -14.350 -19.697 18.747 1.00 84.50 330 SER A C 1
ATOM 2481 O O . SER A 1 330 ? -15.509 -20.025 18.498 1.00 84.50 330 SER A O 1
ATOM 2483 N N . ALA A 1 331 ? -13.461 -19.368 17.821 1.00 87.88 331 ALA A N 1
ATOM 2484 C CA . ALA A 1 331 ? -13.743 -19.404 16.397 1.00 87.88 331 ALA A CA 1
ATOM 2485 C C . ALA A 1 331 ? -12.543 -19.965 15.642 1.00 87.88 331 ALA A C 1
ATOM 2487 O O . ALA A 1 331 ? -11.389 -19.708 15.999 1.00 87.88 331 ALA A O 1
ATOM 2488 N N . ASP A 1 332 ? -12.817 -20.696 14.572 1.00 90.62 332 ASP A N 1
ATOM 2489 C CA . ASP A 1 332 ? -11.805 -21.177 13.651 1.00 90.62 332 ASP A CA 1
ATOM 2490 C C . ASP A 1 332 ? -12.241 -20.961 12.204 1.00 90.62 332 ASP A C 1
ATOM 2492 O O . ASP A 1 332 ? -13.422 -20.985 11.869 1.00 90.62 332 ASP A O 1
ATOM 2496 N N . ASN A 1 333 ? -11.257 -20.734 11.342 1.00 91.06 333 ASN A N 1
ATOM 2497 C CA . ASN A 1 333 ? -11.447 -20.724 9.903 1.00 91.06 333 ASN A CA 1
ATOM 2498 C C . ASN A 1 333 ? -10.285 -21.463 9.259 1.00 91.06 333 ASN A C 1
ATOM 2500 O O . ASN A 1 333 ? -9.122 -21.095 9.433 1.00 91.06 333 ASN A O 1
ATOM 2504 N N . ASN A 1 334 ? -10.618 -22.515 8.517 1.00 91.56 334 ASN A N 1
ATOM 2505 C CA . ASN A 1 334 ? -9.681 -23.454 7.908 1.00 91.56 334 ASN A CA 1
ATOM 2506 C C . ASN A 1 334 ? -9.491 -23.256 6.393 1.00 91.56 334 ASN A C 1
ATOM 2508 O O . ASN A 1 334 ? -8.834 -24.078 5.742 1.00 91.56 334 ASN A O 1
ATOM 2512 N N . ASN A 1 335 ? -10.055 -22.180 5.835 1.00 87.56 335 ASN A N 1
ATOM 2513 C CA . ASN A 1 335 ? -10.075 -21.898 4.403 1.00 87.56 335 ASN A CA 1
ATOM 2514 C C . ASN A 1 335 ? -9.295 -20.624 4.036 1.00 87.56 335 ASN A C 1
ATOM 2516 O O . ASN A 1 335 ? -9.644 -19.896 3.104 1.00 87.56 335 ASN A O 1
ATOM 2520 N N . PHE A 1 336 ? -8.209 -20.331 4.753 1.00 84.94 336 PHE A N 1
ATOM 2521 C CA . PHE A 1 336 ? -7.310 -19.262 4.342 1.00 84.94 336 PHE A CA 1
ATOM 2522 C C . PHE A 1 336 ? -6.428 -19.713 3.168 1.00 84.94 336 PHE A C 1
ATOM 2524 O O . PHE A 1 336 ? -5.925 -20.834 3.098 1.00 84.94 336 PHE A O 1
ATOM 2531 N N . SER A 1 337 ? -6.195 -18.790 2.236 1.00 83.31 337 SER A N 1
ATOM 2532 C CA . SER A 1 337 ? -5.113 -18.872 1.247 1.00 83.31 337 SER A CA 1
ATOM 2533 C C . SER A 1 337 ? -4.310 -17.569 1.239 1.00 83.31 337 SER A C 1
ATOM 2535 O O . SER A 1 337 ? -4.010 -17.005 0.185 1.00 83.31 337 SER A O 1
ATOM 2537 N N . LYS A 1 338 ? -3.976 -17.070 2.436 1.00 82.94 338 LYS A N 1
ATOM 2538 C CA . LYS A 1 338 ? -3.212 -15.829 2.634 1.00 82.94 338 LYS A CA 1
ATOM 2539 C C . LYS A 1 338 ? -1.740 -16.131 2.959 1.00 82.94 338 LYS A C 1
ATOM 2541 O O . LYS A 1 338 ? -1.356 -17.270 3.225 1.00 82.94 338 LYS A O 1
ATOM 2546 N N . TRP A 1 339 ? -0.909 -15.090 2.908 1.00 85.88 339 TRP A N 1
ATOM 2547 C CA . TRP A 1 339 ? 0.517 -15.122 3.271 1.00 85.88 339 TRP A CA 1
ATOM 2548 C C . TRP A 1 339 ? 1.367 -16.132 2.479 1.00 85.88 339 TRP A C 1
ATOM 2550 O O . TRP A 1 339 ? 2.283 -16.743 3.031 1.00 85.88 339 TRP A O 1
ATOM 2560 N N . ASP A 1 340 ? 1.076 -16.333 1.187 1.00 82.06 340 ASP A N 1
ATOM 2561 C CA . ASP A 1 340 ? 1.801 -17.323 0.391 1.00 82.06 340 ASP A CA 1
ATOM 2562 C C . ASP A 1 340 ? 3.211 -16.861 -0.006 1.00 82.06 340 ASP A C 1
ATOM 2564 O O . ASP A 1 340 ? 3.441 -15.738 -0.461 1.00 82.06 340 ASP A O 1
ATOM 2568 N N . ALA A 1 341 ? 4.180 -17.765 0.126 1.00 78.12 341 ALA A N 1
ATOM 2569 C CA . ALA A 1 341 ? 5.531 -17.575 -0.386 1.00 78.12 341 ALA A CA 1
ATOM 2570 C C . ALA A 1 341 ? 6.183 -18.920 -0.732 1.00 78.12 341 ALA A C 1
ATOM 2572 O O . ALA A 1 341 ? 5.710 -19.993 -0.361 1.00 78.12 341 ALA A O 1
ATOM 2573 N N . PHE A 1 342 ? 7.268 -18.873 -1.505 1.00 79.00 342 PHE A N 1
ATOM 2574 C CA . PHE A 1 342 ? 8.030 -20.071 -1.860 1.00 79.00 342 PHE A CA 1
ATOM 2575 C C . PHE A 1 342 ? 8.677 -20.694 -0.621 1.00 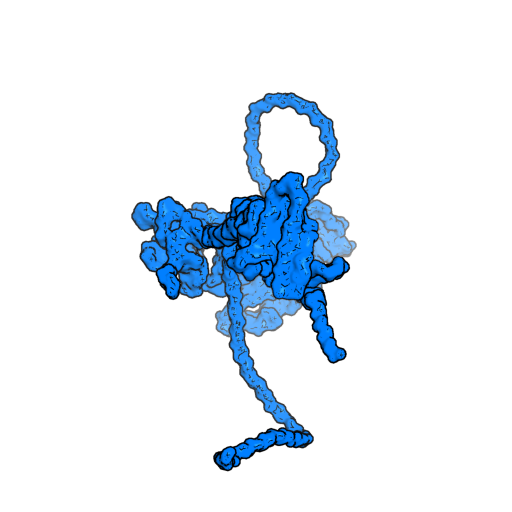79.00 342 PHE A C 1
ATOM 2577 O O . PHE A 1 342 ? 9.154 -19.973 0.259 1.00 79.00 342 PHE A O 1
ATOM 2584 N N . LEU A 1 343 ? 8.732 -22.028 -0.573 1.00 83.06 343 LEU A N 1
ATOM 2585 C CA . LEU A 1 343 ? 9.436 -22.733 0.496 1.00 83.06 343 LEU A CA 1
ATOM 2586 C C . LEU A 1 343 ? 10.895 -22.257 0.602 1.00 83.06 343 LEU A C 1
ATOM 2588 O O . LEU A 1 343 ? 11.598 -22.125 -0.399 1.00 83.06 343 LEU A O 1
ATOM 2592 N N . GLY A 1 344 ? 11.344 -21.979 1.830 1.00 77.25 344 GLY A N 1
ATOM 2593 C CA . GLY A 1 344 ? 12.674 -21.420 2.107 1.00 77.25 344 GLY A CA 1
ATOM 2594 C C . GLY A 1 344 ? 12.789 -19.897 1.944 1.00 77.25 344 GLY A C 1
ATOM 2595 O O . GLY A 1 344 ? 13.886 -19.365 2.080 1.00 77.25 344 GLY A O 1
ATOM 2596 N N . SER A 1 345 ? 11.690 -19.189 1.666 1.00 73.81 345 SER A N 1
ATOM 2597 C CA . SER A 1 345 ? 11.600 -17.718 1.696 1.00 73.81 345 SER A CA 1
ATOM 2598 C C . SER A 1 345 ? 10.702 -17.247 2.846 1.00 73.81 345 SER A C 1
ATOM 2600 O O . SER A 1 345 ? 9.929 -18.034 3.377 1.00 73.81 345 SER A O 1
ATOM 2602 N N . SER A 1 346 ? 10.757 -15.964 3.216 1.00 78.25 346 SER A N 1
ATOM 2603 C CA . SER A 1 346 ? 9.826 -15.363 4.185 1.00 78.25 346 SER A CA 1
ATOM 2604 C C . SER A 1 346 ? 8.742 -14.514 3.514 1.00 78.25 346 SER A C 1
ATOM 2606 O O . SER A 1 346 ? 9.029 -13.809 2.539 1.00 78.25 346 SER A O 1
ATOM 2608 N N . TYR A 1 347 ? 7.545 -14.491 4.092 1.00 78.38 347 TYR A N 1
ATOM 2609 C CA . TYR A 1 347 ? 6.475 -13.543 3.779 1.00 78.38 347 TYR A CA 1
ATOM 2610 C C . TYR A 1 347 ? 6.563 -12.316 4.702 1.00 78.38 347 TYR A C 1
ATOM 2612 O O . TYR A 1 347 ? 6.818 -12.473 5.889 1.00 78.38 347 TYR A O 1
ATOM 2620 N N . MET A 1 348 ? 6.378 -11.098 4.180 1.00 76.38 348 MET A N 1
ATOM 2621 C CA . MET A 1 348 ? 6.549 -9.851 4.942 1.00 76.38 348 MET A CA 1
ATOM 2622 C C . MET A 1 348 ? 5.546 -8.783 4.458 1.00 76.38 348 MET A C 1
ATOM 2624 O O . MET A 1 348 ? 5.588 -8.427 3.282 1.00 76.38 348 MET A O 1
ATOM 2628 N N . CYS A 1 349 ? 4.673 -8.266 5.331 1.00 74.31 349 CYS A N 1
ATOM 2629 C CA . CYS A 1 349 ? 3.688 -7.195 5.076 1.00 74.31 349 CYS A CA 1
ATOM 2630 C C . CYS A 1 349 ? 3.680 -6.248 6.309 1.00 74.31 349 CYS A C 1
ATOM 2632 O O . CYS A 1 349 ? 3.279 -6.673 7.385 1.00 74.31 349 CYS A O 1
ATOM 2634 N N . ARG A 1 350 ? 4.150 -4.979 6.206 1.00 75.94 350 ARG A N 1
ATOM 2635 C CA . ARG A 1 350 ? 4.012 -3.997 7.330 1.00 75.94 350 ARG A CA 1
ATOM 2636 C C . ARG A 1 350 ? 2.641 -3.349 7.404 1.00 75.94 350 ARG A C 1
ATOM 2638 O O . ARG A 1 350 ? 2.293 -2.850 8.466 1.00 75.94 350 ARG A O 1
ATOM 2645 N N . LYS A 1 351 ? 1.908 -3.301 6.290 1.00 72.25 351 LYS A N 1
ATOM 2646 C CA . LYS A 1 351 ? 0.545 -2.774 6.304 1.00 72.25 351 LYS A CA 1
ATOM 2647 C C . LYS A 1 351 ? -0.334 -3.680 7.155 1.00 72.25 351 LYS A C 1
ATOM 2649 O O . LYS A 1 351 ? -0.115 -4.890 7.180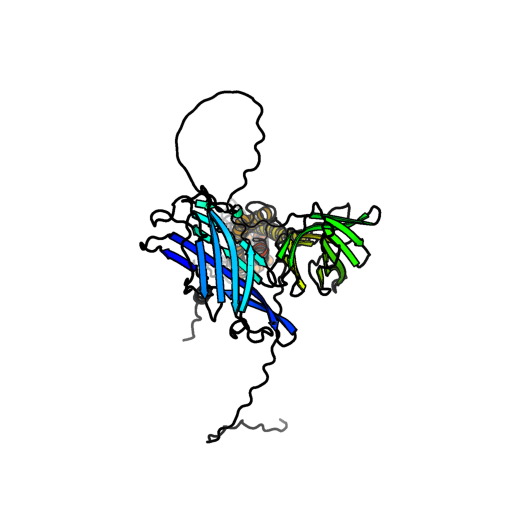 1.00 72.25 351 LYS A O 1
ATOM 2654 N N . GLU A 1 352 ? -1.316 -3.066 7.793 1.00 81.88 352 GLU A N 1
ATOM 2655 C CA . GLU A 1 352 ? -2.383 -3.774 8.479 1.00 81.88 352 GLU A CA 1
ATOM 2656 C C . GLU A 1 352 ? -3.055 -4.763 7.518 1.00 81.88 352 GLU A C 1
ATOM 2658 O O . GLU A 1 352 ? -3.359 -4.431 6.367 1.00 81.88 352 GLU A O 1
ATOM 2663 N N . GLN A 1 353 ? -3.226 -6.001 7.973 1.00 79.12 353 GLN A N 1
ATOM 2664 C CA . GLN A 1 353 ? -4.022 -7.004 7.277 1.00 79.12 353 GLN A CA 1
ATOM 2665 C C . GLN A 1 353 ? -5.087 -7.542 8.212 1.00 79.12 353 GLN A C 1
ATOM 2667 O O . GLN A 1 353 ? -4.769 -7.926 9.333 1.00 79.12 353 GLN A O 1
ATOM 2672 N N . THR A 1 354 ? -6.303 -7.676 7.701 1.00 87.19 354 THR A N 1
ATOM 2673 C CA . THR A 1 354 ? -7.397 -8.322 8.422 1.00 87.19 354 THR A CA 1
ATOM 2674 C C . THR A 1 354 ? -7.528 -9.784 7.992 1.00 87.19 354 THR A C 1
ATOM 2676 O O . THR A 1 354 ? -7.563 -10.129 6.799 1.00 87.19 354 THR A O 1
ATOM 2679 N N . LEU A 1 355 ? -7.561 -10.668 8.981 1.00 88.44 355 LEU A N 1
ATOM 2680 C CA . LEU A 1 355 ? -8.011 -12.048 8.870 1.00 88.44 355 LEU A CA 1
ATOM 2681 C C . LEU A 1 355 ? -9.415 -12.115 9.467 1.00 88.44 355 LEU A C 1
ATOM 2683 O O . LEU A 1 355 ? -9.597 -11.737 10.616 1.00 88.44 355 LEU A O 1
ATOM 2687 N N . GLU A 1 356 ? -10.383 -12.593 8.699 1.00 89.25 356 GLU A N 1
ATOM 2688 C CA . GLU A 1 356 ? -11.761 -12.798 9.151 1.00 89.25 356 GLU A CA 1
ATOM 2689 C C . GLU A 1 356 ? -11.906 -14.269 9.542 1.00 89.25 356 GLU A C 1
ATOM 2691 O O . GLU A 1 356 ? -11.824 -15.154 8.686 1.00 89.25 356 GLU A O 1
ATOM 2696 N N . ILE A 1 357 ? -11.996 -14.540 10.843 1.00 91.12 357 ILE A N 1
ATOM 2697 C CA . ILE A 1 357 ? -12.044 -15.903 11.379 1.00 91.12 357 ILE A CA 1
ATOM 2698 C C . ILE A 1 357 ? -13.512 -16.329 11.434 1.00 91.12 357 ILE A C 1
ATOM 2700 O O . ILE A 1 357 ? -13.875 -17.368 10.903 1.00 91.12 357 ILE A O 1
ATOM 2704 N N . SER A 1 358 ? -14.371 -15.487 11.990 1.00 87.69 358 SER A N 1
ATOM 2705 C CA . SER A 1 358 ? -15.826 -15.617 11.920 1.00 87.69 358 SER A CA 1
ATOM 2706 C C . SER A 1 358 ? -16.449 -14.236 11.724 1.00 87.69 358 SER A C 1
ATOM 2708 O O . SER A 1 358 ? -15.731 -13.233 11.730 1.00 87.69 358 SER A O 1
ATOM 2710 N N . ASP A 1 359 ? -17.774 -14.176 11.585 1.00 81.69 359 ASP A N 1
ATOM 2711 C CA . ASP A 1 359 ? -18.515 -12.907 11.537 1.00 81.69 359 ASP A CA 1
ATOM 2712 C C . ASP A 1 359 ? -18.241 -12.039 12.784 1.00 81.69 359 ASP A C 1
ATOM 2714 O O . ASP A 1 359 ? -18.180 -10.813 12.695 1.00 81.69 359 ASP A O 1
ATOM 2718 N N . ASP A 1 360 ? -17.955 -12.690 13.918 1.00 81.31 360 ASP A N 1
ATOM 2719 C CA . ASP A 1 360 ? -17.753 -12.047 15.216 1.00 81.31 360 ASP A CA 1
ATOM 2720 C C . ASP A 1 360 ? -16.277 -11.918 15.631 1.00 81.31 360 ASP A C 1
ATOM 2722 O O . ASP A 1 360 ? -15.987 -11.302 16.653 1.00 81.31 360 ASP A O 1
ATOM 2726 N N . ILE A 1 361 ? -15.313 -12.507 14.910 1.00 85.88 361 ILE A N 1
ATOM 2727 C CA . ILE A 1 361 ? -13.887 -12.445 15.280 1.00 85.88 361 ILE A CA 1
ATOM 2728 C C . ILE A 1 361 ? -13.016 -12.173 14.058 1.00 85.88 361 ILE A C 1
ATOM 2730 O O . ILE A 1 361 ? -12.886 -12.993 13.146 1.00 85.88 361 ILE A O 1
ATOM 2734 N N . GLN A 1 362 ? -12.311 -11.046 14.108 1.00 90.75 362 GLN A N 1
ATOM 2735 C CA . GLN A 1 362 ? -11.276 -10.673 13.156 1.00 90.75 362 GLN A CA 1
ATOM 2736 C C . GLN A 1 362 ? -9.926 -10.525 13.865 1.00 90.75 362 GLN A C 1
ATOM 2738 O O . GLN A 1 362 ? -9.846 -10.137 15.027 1.00 90.75 362 GLN A O 1
ATOM 2743 N N . ILE A 1 363 ? -8.836 -10.816 13.161 1.00 92.88 363 ILE A N 1
ATOM 2744 C CA . ILE A 1 363 ? -7.474 -10.544 13.625 1.00 92.88 363 ILE A CA 1
ATOM 2745 C C . ILE A 1 363 ? -6.828 -9.547 12.674 1.00 92.88 363 ILE A C 1
ATOM 2747 O O . ILE A 1 363 ? -6.634 -9.831 11.492 1.00 92.88 363 ILE A O 1
ATOM 2751 N N . HIS A 1 364 ? -6.445 -8.399 13.212 1.00 90.88 364 HIS A N 1
ATOM 2752 C CA . HIS A 1 364 ? -5.657 -7.380 12.545 1.00 90.88 364 HIS A CA 1
ATOM 2753 C C . HIS A 1 364 ? -4.176 -7.647 12.832 1.00 90.88 364 HIS A C 1
ATOM 2755 O O . HIS A 1 364 ? -3.739 -7.738 13.982 1.00 90.88 364 HIS A O 1
ATOM 2761 N N . THR A 1 365 ? -3.386 -7.814 11.775 1.00 89.75 365 THR A N 1
ATOM 2762 C CA . THR A 1 365 ? -1.946 -8.073 11.870 1.00 89.75 365 THR A CA 1
ATOM 2763 C C . THR A 1 365 ? -1.153 -6.864 11.404 1.00 89.75 365 THR A C 1
ATOM 2765 O O . THR A 1 365 ? -1.375 -6.373 10.297 1.00 89.75 365 THR A O 1
ATOM 2768 N N . PHE A 1 366 ? -0.175 -6.450 12.201 1.00 87.00 366 PHE A N 1
ATOM 2769 C CA . PHE A 1 366 ? 0.704 -5.310 11.962 1.00 87.00 366 PHE A CA 1
ATOM 2770 C C . PHE A 1 366 ? 2.152 -5.791 11.879 1.00 87.00 366 PHE A C 1
ATOM 2772 O O . PHE A 1 366 ? 2.544 -6.719 12.588 1.00 87.00 366 PHE A O 1
ATOM 2779 N N . ASN A 1 367 ? 2.974 -5.163 11.031 1.00 81.31 367 ASN A N 1
ATOM 2780 C CA . ASN A 1 367 ? 4.408 -5.479 10.927 1.00 81.31 367 ASN A CA 1
ATOM 2781 C C . ASN A 1 367 ? 4.723 -6.977 10.714 1.00 81.31 367 ASN A C 1
ATOM 2783 O O . ASN A 1 367 ? 5.761 -7.461 11.161 1.00 81.31 367 ASN A O 1
ATOM 2787 N N . LEU A 1 368 ? 3.846 -7.703 10.017 1.00 86.12 368 LEU A N 1
ATOM 2788 C CA . LEU A 1 368 ? 3.933 -9.146 9.829 1.00 86.12 368 LEU A CA 1
ATOM 2789 C C . LEU A 1 368 ? 5.172 -9.545 9.014 1.00 86.12 368 LEU A C 1
ATOM 2791 O O . LEU A 1 368 ? 5.374 -9.104 7.882 1.00 86.12 368 LEU A O 1
ATOM 2795 N N . TRP A 1 369 ? 5.967 -10.455 9.562 1.00 88.38 369 TRP A N 1
ATOM 2796 C CA . TRP A 1 369 ? 7.077 -11.137 8.915 1.00 88.38 369 TRP A CA 1
ATOM 2797 C C . TRP A 1 369 ? 7.097 -12.590 9.376 1.00 88.38 369 TRP A C 1
ATOM 2799 O O . TRP A 1 369 ? 7.336 -12.868 10.543 1.00 88.38 369 TRP A O 1
ATOM 2809 N N . ILE A 1 370 ? 6.832 -13.533 8.479 1.00 90.62 370 ILE A N 1
ATOM 2810 C CA . ILE A 1 370 ? 6.685 -14.940 8.841 1.00 90.62 370 ILE A CA 1
ATOM 2811 C C . ILE A 1 370 ? 7.420 -15.858 7.872 1.00 90.62 370 ILE A C 1
ATOM 2813 O O . ILE A 1 370 ? 7.439 -15.647 6.657 1.00 90.62 370 ILE A O 1
ATOM 2817 N N . GLN A 1 371 ? 8.059 -16.885 8.421 1.00 91.62 371 GLN A N 1
ATOM 2818 C CA . GLN A 1 371 ? 8.709 -17.949 7.674 1.00 91.62 371 GLN A CA 1
ATOM 2819 C C . GLN A 1 371 ? 8.495 -19.277 8.402 1.00 91.62 371 GLN A C 1
ATOM 2821 O O . GLN A 1 371 ? 9.266 -19.615 9.305 1.00 91.62 371 GLN A O 1
ATOM 2826 N N . PRO A 1 372 ? 7.458 -20.032 8.019 1.00 91.31 372 PRO A N 1
ATOM 2827 C CA . PRO A 1 372 ? 7.336 -21.428 8.384 1.00 91.31 372 PRO A CA 1
ATOM 2828 C C . PRO A 1 372 ? 8.248 -22.275 7.486 1.00 91.31 372 PRO A C 1
ATOM 2830 O O . PRO A 1 372 ? 8.439 -21.974 6.305 1.00 91.31 372 PRO A O 1
ATOM 2833 N N . PHE A 1 373 ? 8.759 -23.372 8.041 1.00 90.06 373 PHE A N 1
ATOM 2834 C CA . PHE A 1 373 ? 9.637 -24.337 7.376 1.00 90.06 373 PHE A CA 1
ATOM 2835 C C . PHE A 1 373 ? 11.005 -23.776 6.947 1.00 90.06 373 PHE A C 1
ATOM 2837 O O . PHE A 1 373 ? 11.210 -22.579 6.750 1.00 90.06 373 PHE A O 1
ATOM 2844 N N . LEU A 1 374 ? 11.965 -24.689 6.747 1.00 84.50 374 LEU A N 1
ATOM 2845 C CA . LEU A 1 374 ? 13.257 -24.438 6.084 1.00 84.50 374 LEU A CA 1
ATOM 2846 C C . LEU A 1 374 ? 13.974 -23.138 6.516 1.00 84.50 374 LEU A C 1
ATOM 2848 O O . LEU A 1 374 ? 14.575 -22.445 5.691 1.00 84.50 374 LEU A O 1
ATOM 2852 N N . VAL A 1 375 ? 13.932 -22.804 7.809 1.00 86.50 375 VAL A N 1
ATOM 2853 C CA . VAL A 1 375 ? 14.667 -21.664 8.371 1.00 86.50 375 VAL A CA 1
ATOM 2854 C C . VAL A 1 375 ? 16.152 -22.022 8.445 1.00 86.50 375 VAL A C 1
ATOM 2856 O O . VAL A 1 375 ? 16.539 -23.046 9.007 1.00 86.50 375 VAL A O 1
ATOM 2859 N N . LYS A 1 376 ? 17.009 -21.168 7.879 1.00 81.75 376 LYS A N 1
ATOM 2860 C CA . LYS A 1 376 ? 18.468 -21.344 7.892 1.00 81.75 376 LYS A CA 1
ATOM 2861 C C . LYS A 1 376 ? 19.103 -20.352 8.861 1.00 81.75 376 LYS A C 1
ATOM 2863 O O . LYS A 1 376 ? 18.725 -19.185 8.888 1.00 81.75 376 LYS A O 1
ATOM 2868 N N . ALA A 1 377 ? 20.077 -20.816 9.645 1.00 81.12 377 ALA A N 1
ATOM 2869 C CA . ALA A 1 377 ? 20.861 -19.987 10.568 1.00 81.12 377 ALA A CA 1
ATOM 2870 C C . ALA A 1 377 ? 20.023 -19.115 11.534 1.00 81.12 377 ALA A C 1
ATOM 2872 O O . ALA A 1 377 ? 20.453 -18.026 11.904 1.00 81.12 377 ALA A O 1
ATOM 2873 N N . ASN A 1 378 ? 18.830 -19.581 11.931 1.00 80.94 378 ASN A N 1
ATOM 2874 C CA . ASN A 1 378 ? 17.907 -18.867 12.827 1.00 80.94 378 ASN A CA 1
ATOM 2875 C C . ASN A 1 378 ? 17.549 -17.443 12.353 1.00 80.94 378 ASN A C 1
ATOM 2877 O O . ASN A 1 378 ? 17.303 -16.563 13.174 1.00 80.94 378 ASN A O 1
ATOM 2881 N N . LYS A 1 379 ? 17.536 -17.198 11.035 1.00 82.12 379 LYS A N 1
ATOM 2882 C CA . LYS A 1 379 ? 17.228 -15.892 10.437 1.00 82.12 379 LYS A CA 1
ATOM 2883 C C . LYS A 1 379 ? 16.210 -16.027 9.306 1.00 82.12 379 LYS A C 1
ATOM 2885 O O . LYS A 1 379 ? 16.183 -17.034 8.598 1.00 82.12 379 LYS A O 1
ATOM 2890 N N . PHE A 1 380 ? 15.402 -14.984 9.116 1.00 79.19 380 PHE A N 1
ATOM 2891 C CA . PHE A 1 380 ? 14.489 -14.882 7.980 1.00 79.19 380 PHE A CA 1
ATOM 2892 C C . PHE A 1 380 ? 15.248 -14.816 6.645 1.00 79.19 380 PHE A C 1
ATOM 2894 O O . PHE A 1 380 ? 16.255 -14.120 6.512 1.00 79.19 380 PHE A O 1
ATOM 2901 N N . SER A 1 381 ? 14.730 -15.500 5.628 1.00 68.81 381 SER A N 1
ATOM 2902 C CA . SER A 1 381 ? 15.203 -15.447 4.243 1.00 68.81 381 SER A CA 1
ATOM 2903 C C . SER A 1 381 ? 14.467 -14.361 3.466 1.00 68.81 381 SER A C 1
ATOM 2905 O O . SER A 1 381 ? 13.262 -14.442 3.262 1.00 68.81 381 SER A O 1
ATOM 2907 N N . THR A 1 382 ? 15.187 -13.342 3.002 1.00 56.09 382 THR A N 1
ATOM 2908 C CA . THR A 1 382 ? 14.626 -12.128 2.386 1.00 56.09 382 THR A CA 1
ATOM 2909 C C . THR A 1 382 ? 13.711 -12.425 1.180 1.00 56.09 382 THR A C 1
ATOM 2911 O O . THR A 1 382 ? 14.159 -12.979 0.177 1.00 56.09 382 THR A O 1
ATOM 2914 N N . GLY A 1 383 ? 12.432 -12.034 1.276 1.00 50.28 383 GLY A N 1
ATOM 2915 C CA . GLY A 1 383 ? 11.357 -12.359 0.323 1.00 50.28 383 GLY A CA 1
ATOM 2916 C C . GLY A 1 383 ? 11.366 -11.648 -1.051 1.00 50.28 383 GLY A C 1
ATOM 2917 O O . GLY A 1 383 ? 12.309 -10.960 -1.444 1.00 50.28 383 GLY A O 1
ATOM 2918 N N . SER A 1 384 ? 10.250 -11.819 -1.780 1.00 49.59 384 SER A N 1
ATOM 2919 C CA . SER A 1 384 ? 9.914 -11.420 -3.174 1.00 49.59 384 SER A CA 1
ATOM 2920 C C . SER A 1 384 ? 10.403 -10.043 -3.686 1.00 49.59 384 SER A C 1
ATOM 2922 O O . SER A 1 384 ? 10.640 -9.885 -4.889 1.00 49.59 384 SER A O 1
ATOM 2924 N N . PHE A 1 385 ? 10.637 -9.057 -2.809 1.00 50.22 385 PHE A N 1
ATOM 2925 C CA . PHE A 1 385 ? 11.218 -7.749 -3.165 1.00 50.22 385 PHE A CA 1
ATOM 2926 C C . PHE A 1 385 ? 12.550 -7.888 -3.915 1.00 50.22 385 PHE A C 1
ATOM 2928 O O . PHE A 1 385 ? 12.782 -7.198 -4.907 1.00 50.22 385 PHE A O 1
ATOM 2935 N N . ASN A 1 386 ? 13.385 -8.853 -3.518 1.00 54.69 386 ASN A N 1
ATOM 2936 C CA . ASN A 1 386 ? 14.650 -9.113 -4.196 1.00 54.69 386 ASN A CA 1
ATOM 2937 C C . ASN A 1 386 ? 14.465 -9.580 -5.643 1.00 54.69 386 ASN A C 1
ATOM 2939 O O . ASN A 1 386 ? 15.314 -9.278 -6.475 1.00 54.69 386 ASN A O 1
ATOM 2943 N N . ARG A 1 387 ? 13.364 -10.266 -5.982 1.00 56.88 387 ARG A N 1
ATOM 2944 C CA . ARG A 1 387 ? 13.094 -10.688 -7.364 1.00 56.88 387 ARG A CA 1
ATOM 2945 C C . ARG A 1 387 ? 12.667 -9.507 -8.233 1.00 56.88 387 ARG A C 1
ATOM 2947 O O . ARG A 1 387 ? 13.211 -9.342 -9.317 1.00 56.88 387 ARG A O 1
ATOM 2954 N N . ARG A 1 388 ? 11.753 -8.650 -7.760 1.00 62.41 388 ARG A N 1
ATOM 2955 C CA . ARG A 1 388 ? 11.328 -7.454 -8.517 1.00 62.41 388 ARG A CA 1
ATOM 2956 C C . ARG A 1 388 ? 12.441 -6.409 -8.621 1.00 62.41 388 ARG A C 1
ATOM 2958 O O . ARG A 1 388 ? 12.660 -5.896 -9.713 1.00 62.41 388 ARG A O 1
ATOM 2965 N N . LYS A 1 389 ? 13.206 -6.173 -7.544 1.00 68.56 389 LYS A N 1
ATOM 2966 C CA . LYS A 1 389 ? 14.418 -5.334 -7.578 1.00 68.56 389 LYS A CA 1
ATOM 2967 C C . LYS A 1 389 ? 15.434 -5.884 -8.579 1.00 68.56 389 LYS A C 1
ATOM 2969 O O . LYS A 1 389 ? 15.955 -5.124 -9.384 1.00 68.56 389 LYS A O 1
ATOM 2974 N N . ARG A 1 390 ? 15.684 -7.199 -8.571 1.00 75.25 390 ARG A N 1
ATOM 2975 C CA . ARG A 1 390 ? 16.605 -7.848 -9.516 1.00 75.25 390 ARG A CA 1
ATOM 2976 C C . ARG A 1 390 ? 16.124 -7.730 -10.957 1.00 75.25 390 ARG A C 1
ATOM 2978 O O . ARG A 1 390 ? 16.937 -7.406 -11.806 1.00 75.25 390 ARG A O 1
ATOM 2985 N N . ASN A 1 391 ? 14.834 -7.920 -11.228 1.00 76.00 391 ASN A N 1
ATOM 2986 C CA . ASN A 1 391 ? 14.277 -7.764 -12.573 1.00 76.00 391 ASN A CA 1
ATOM 2987 C C . ASN A 1 391 ? 14.353 -6.307 -13.057 1.00 76.00 391 ASN A C 1
ATOM 2989 O O . ASN A 1 391 ? 14.784 -6.065 -14.177 1.00 76.00 391 ASN A O 1
ATOM 2993 N N . SER A 1 392 ? 13.994 -5.339 -12.205 1.00 82.06 392 SER A N 1
ATOM 2994 C CA . SER A 1 392 ? 14.104 -3.907 -12.520 1.00 82.06 392 SER A CA 1
ATOM 2995 C C . SER A 1 392 ? 15.550 -3.507 -12.791 1.00 82.06 392 SER A C 1
ATOM 2997 O O . SER A 1 392 ? 15.837 -2.846 -13.785 1.00 82.06 392 SER A O 1
ATOM 2999 N N . LEU A 1 393 ? 16.479 -3.943 -11.939 1.00 86.56 393 LEU A N 1
ATOM 3000 C CA . LEU A 1 393 ? 17.899 -3.655 -12.101 1.00 86.56 393 LEU A CA 1
ATOM 3001 C C . LEU A 1 393 ? 18.469 -4.344 -13.345 1.00 86.56 393 LEU A C 1
ATOM 3003 O O . LEU A 1 393 ? 19.196 -3.705 -14.092 1.00 86.56 393 LEU A O 1
ATOM 3007 N N . TYR A 1 394 ? 18.089 -5.596 -13.612 1.00 88.31 394 TYR A N 1
ATOM 3008 C CA . TYR A 1 394 ? 18.500 -6.328 -14.810 1.00 88.31 394 TYR A CA 1
ATOM 3009 C C . TYR A 1 394 ? 18.086 -5.584 -16.079 1.00 88.31 394 TYR A C 1
ATOM 3011 O O . TYR A 1 394 ? 18.940 -5.265 -16.896 1.00 88.31 394 TYR A O 1
ATOM 3019 N N . VAL A 1 395 ? 16.807 -5.218 -16.199 1.00 90.12 395 VAL A N 1
ATOM 3020 C CA . VAL A 1 395 ? 16.293 -4.511 -17.380 1.00 90.12 395 VAL A CA 1
ATOM 3021 C C . VAL A 1 395 ? 16.939 -3.128 -17.539 1.00 90.12 395 VAL A C 1
ATOM 3023 O O . VAL A 1 395 ? 17.329 -2.762 -18.644 1.00 90.12 395 VAL A O 1
ATOM 3026 N N . THR A 1 396 ? 17.144 -2.392 -16.441 1.00 91.75 396 THR A N 1
ATOM 3027 C CA . THR A 1 396 ? 17.799 -1.069 -16.487 1.00 91.75 396 THR A CA 1
ATOM 3028 C C . THR A 1 396 ? 19.278 -1.170 -16.879 1.00 91.75 396 THR A C 1
ATOM 3030 O O . THR A 1 396 ? 19.780 -0.335 -17.626 1.00 91.75 396 THR A O 1
ATOM 3033 N N . VAL A 1 397 ? 19.987 -2.206 -16.415 1.00 93.00 397 VAL A N 1
ATOM 3034 C CA . VAL A 1 397 ? 21.380 -2.475 -16.806 1.00 93.00 397 VAL A CA 1
ATOM 3035 C C . VAL A 1 397 ? 21.459 -2.885 -18.276 1.00 93.00 397 VAL A C 1
ATOM 3037 O O . VAL A 1 397 ? 22.334 -2.401 -18.989 1.00 93.00 397 VAL A O 1
ATOM 3040 N N . THR A 1 398 ? 20.532 -3.715 -18.762 1.00 93.81 398 THR A N 1
ATOM 3041 C CA . THR A 1 398 ? 20.448 -4.052 -20.190 1.00 93.81 398 THR A CA 1
ATOM 3042 C C . THR A 1 398 ? 20.225 -2.801 -21.041 1.00 93.81 398 THR A C 1
ATOM 3044 O O . THR A 1 398 ? 20.918 -2.628 -22.043 1.00 93.81 398 THR A O 1
ATOM 3047 N N . LEU A 1 399 ? 19.331 -1.894 -20.625 1.00 95.56 399 LEU A N 1
ATOM 3048 C CA . LEU A 1 399 ? 19.119 -0.621 -21.318 1.00 95.56 399 LEU A CA 1
ATOM 3049 C C . LEU A 1 399 ? 20.384 0.251 -21.314 1.00 95.56 399 LEU A C 1
ATOM 3051 O O . LEU A 1 399 ? 20.729 0.806 -22.353 1.00 95.56 399 LEU A O 1
ATOM 3055 N N . LEU A 1 400 ? 21.113 0.323 -20.194 1.00 95.69 400 LEU A N 1
ATOM 3056 C CA . LEU A 1 400 ? 22.371 1.071 -20.107 1.00 95.69 400 LEU A CA 1
ATOM 3057 C C . LEU A 1 400 ? 23.421 0.537 -21.094 1.00 95.69 400 LEU A C 1
ATOM 3059 O O . LEU A 1 400 ? 24.050 1.324 -21.798 1.00 95.69 400 LEU A O 1
ATOM 3063 N N . ILE A 1 401 ? 23.585 -0.788 -21.181 1.00 95.94 401 ILE A N 1
ATOM 3064 C CA . ILE A 1 401 ? 24.526 -1.426 -22.116 1.00 95.94 401 ILE A CA 1
ATOM 3065 C C . ILE A 1 401 ? 24.153 -1.082 -23.562 1.00 95.94 401 ILE A C 1
ATOM 3067 O O . ILE A 1 401 ? 25.006 -0.640 -24.330 1.00 95.94 401 ILE A O 1
ATOM 3071 N N . VAL A 1 402 ? 22.875 -1.225 -23.927 1.00 95.38 402 VAL A N 1
ATOM 3072 C CA . VAL A 1 402 ? 22.390 -0.872 -25.271 1.00 95.38 402 VAL A CA 1
ATOM 3073 C C . VAL A 1 402 ? 22.595 0.615 -25.558 1.00 95.38 402 VAL A C 1
ATOM 3075 O O . VAL A 1 402 ? 23.016 0.972 -26.653 1.00 95.38 402 VAL A O 1
ATOM 3078 N N . SER A 1 403 ? 22.396 1.482 -24.568 1.00 95.81 403 SER A N 1
ATOM 3079 C CA . SER A 1 403 ? 22.623 2.920 -24.699 1.00 95.81 403 SER A CA 1
ATOM 3080 C C . SER A 1 403 ? 24.080 3.278 -24.998 1.00 95.81 403 SER A C 1
ATOM 3082 O O . SER A 1 403 ? 24.348 4.144 -25.829 1.00 95.81 403 SER A O 1
ATOM 3084 N N . VAL A 1 404 ? 25.032 2.590 -24.358 1.00 94.88 404 VAL A N 1
ATOM 3085 C CA . VAL A 1 404 ? 26.470 2.751 -24.631 1.00 94.88 404 VAL A CA 1
ATOM 3086 C C . VAL A 1 404 ? 26.818 2.251 -26.036 1.00 94.88 404 VAL A C 1
ATOM 3088 O O . VAL A 1 404 ? 27.604 2.887 -26.739 1.00 94.88 404 VAL A O 1
ATOM 3091 N N . LEU A 1 405 ? 26.203 1.156 -26.491 1.00 94.44 405 LEU A N 1
ATOM 3092 C CA . LEU A 1 405 ? 26.369 0.676 -27.866 1.00 94.44 405 LEU A CA 1
ATOM 3093 C C . LEU A 1 405 ? 25.816 1.679 -28.892 1.00 94.44 405 LEU A C 1
ATOM 3095 O O . LEU A 1 405 ? 26.502 1.985 -29.862 1.00 94.44 405 LEU A O 1
ATOM 3099 N N . ILE A 1 406 ? 24.633 2.257 -28.654 1.00 92.88 406 ILE A N 1
ATOM 3100 C CA . ILE A 1 406 ? 24.064 3.318 -29.505 1.00 92.88 406 ILE A CA 1
ATOM 3101 C C . ILE A 1 406 ? 25.010 4.524 -29.563 1.00 92.88 406 ILE A C 1
ATOM 3103 O O . ILE A 1 406 ? 25.311 5.022 -30.645 1.00 92.88 406 ILE A O 1
ATOM 3107 N N . LEU A 1 407 ? 25.523 4.969 -28.411 1.00 92.62 407 LEU A N 1
ATOM 3108 C CA . LEU A 1 407 ? 26.444 6.103 -28.327 1.00 92.62 407 LEU A CA 1
ATOM 3109 C C . LEU A 1 407 ? 27.740 5.853 -29.111 1.00 92.62 407 LEU A C 1
ATOM 3111 O O . LEU A 1 407 ? 28.163 6.701 -29.891 1.00 92.62 407 LEU A O 1
ATOM 3115 N N . THR A 1 408 ? 28.366 4.691 -28.916 1.00 90.62 408 THR A N 1
ATOM 3116 C CA . THR A 1 408 ? 29.641 4.340 -29.564 1.00 90.62 408 THR A CA 1
ATOM 3117 C C . THR A 1 408 ? 29.494 4.160 -31.071 1.00 90.62 408 THR A C 1
ATOM 3119 O O . THR A 1 408 ? 30.298 4.712 -31.820 1.00 90.62 408 THR A O 1
ATOM 3122 N N . VAL A 1 409 ? 28.454 3.458 -31.534 1.00 90.81 409 VAL A N 1
ATOM 3123 C CA . VAL A 1 409 ? 28.171 3.289 -32.969 1.00 90.81 409 VAL A CA 1
ATOM 3124 C C . VAL A 1 409 ? 27.779 4.623 -33.609 1.00 90.81 409 VAL A C 1
ATOM 3126 O O . VAL A 1 409 ? 28.260 4.932 -34.696 1.00 90.81 409 VAL A O 1
ATOM 3129 N N . GLY A 1 410 ? 26.977 5.445 -32.924 1.00 88.38 410 GLY A N 1
ATOM 3130 C CA . GLY A 1 410 ? 26.608 6.785 -33.382 1.00 88.38 410 GLY A CA 1
ATOM 3131 C C . GLY A 1 410 ? 27.822 7.703 -33.548 1.00 88.38 410 GLY A C 1
ATOM 3132 O O . GLY A 1 410 ? 27.992 8.298 -34.608 1.00 88.38 410 GLY A O 1
ATOM 3133 N N . LEU A 1 411 ? 28.715 7.756 -32.552 1.00 87.25 411 LEU A N 1
ATOM 3134 C CA . LEU A 1 411 ? 29.966 8.524 -32.628 1.00 87.25 411 LEU A CA 1
ATOM 3135 C C . LEU A 1 411 ? 30.911 7.994 -33.720 1.00 87.25 411 LEU A C 1
ATOM 3137 O O . LEU A 1 411 ? 31.527 8.767 -34.462 1.00 87.25 411 LEU A O 1
ATOM 3141 N N . ALA A 1 412 ? 31.015 6.669 -33.853 1.00 86.56 412 ALA A N 1
ATOM 3142 C CA . ALA A 1 412 ? 31.796 6.044 -34.915 1.00 86.56 412 ALA A CA 1
ATOM 3143 C C . ALA A 1 412 ? 31.243 6.390 -36.305 1.00 86.56 412 ALA A C 1
ATOM 3145 O O . ALA A 1 412 ? 32.020 6.627 -37.222 1.00 86.56 412 ALA A O 1
ATOM 3146 N N . ALA A 1 413 ? 29.922 6.480 -36.472 1.00 84.19 413 ALA A N 1
ATOM 3147 C CA . ALA A 1 413 ? 29.315 6.911 -37.727 1.00 84.19 413 ALA A CA 1
ATOM 3148 C C . ALA A 1 413 ? 29.586 8.401 -38.019 1.00 84.19 413 ALA A C 1
ATOM 3150 O O . ALA A 1 413 ? 29.966 8.737 -39.139 1.00 84.19 413 ALA A O 1
ATOM 3151 N N . THR A 1 414 ? 29.489 9.289 -37.016 1.00 79.50 414 THR A N 1
ATOM 3152 C CA . THR A 1 414 ? 29.745 10.737 -37.198 1.00 79.50 414 THR A CA 1
ATOM 3153 C C . THR A 1 414 ? 31.196 11.070 -37.535 1.00 79.50 414 THR A C 1
ATOM 3155 O O . THR A 1 414 ? 31.467 12.079 -38.173 1.00 79.50 414 THR A O 1
ATOM 3158 N N . THR A 1 415 ? 32.141 10.235 -37.103 1.00 78.75 415 THR A N 1
ATOM 3159 C CA . THR A 1 415 ? 33.581 10.453 -37.327 1.00 78.75 415 THR A CA 1
ATOM 3160 C C . THR A 1 415 ? 34.068 9.958 -38.687 1.00 78.75 415 THR A C 1
ATOM 3162 O O . THR A 1 415 ? 35.207 10.233 -39.052 1.00 78.75 415 THR A O 1
ATOM 3165 N N . ARG A 1 416 ? 33.234 9.236 -39.449 1.00 76.94 416 ARG A N 1
ATOM 3166 C CA . ARG A 1 416 ? 33.632 8.628 -40.731 1.00 76.94 416 ARG A CA 1
ATOM 3167 C C . ARG A 1 416 ? 33.421 9.525 -41.943 1.00 76.94 416 ARG A C 1
ATOM 3169 O O . ARG A 1 416 ? 34.097 9.318 -42.942 1.00 76.94 416 ARG A O 1
ATOM 3176 N N . THR A 1 417 ? 32.502 10.488 -41.879 1.00 67.69 417 THR A N 1
ATOM 3177 C CA . THR A 1 417 ? 32.253 11.439 -42.975 1.00 67.69 417 THR A CA 1
ATOM 3178 C C . THR A 1 417 ? 31.751 12.771 -42.434 1.00 67.69 417 THR A C 1
ATOM 3180 O O . THR A 1 417 ? 30.825 12.781 -41.628 1.00 67.69 417 THR A O 1
ATOM 3183 N N . GLN A 1 418 ? 32.254 13.897 -42.947 1.00 65.00 418 GLN A N 1
ATOM 3184 C CA . GLN A 1 418 ? 31.746 15.231 -42.577 1.00 65.00 418 GLN A CA 1
ATOM 3185 C C . GLN A 1 418 ? 30.426 15.607 -43.272 1.00 65.00 418 GLN A C 1
ATOM 3187 O O . GLN A 1 418 ? 29.730 16.518 -42.834 1.00 65.00 418 GLN A O 1
ATOM 3192 N N . ASN A 1 419 ? 30.080 14.925 -44.369 1.00 60.88 419 ASN A N 1
ATOM 3193 C CA . ASN A 1 419 ? 28.935 15.280 -45.215 1.00 60.88 419 ASN A CA 1
ATOM 3194 C C . ASN A 1 419 ? 27.606 14.654 -44.746 1.00 60.88 419 ASN A C 1
ATOM 3196 O O . ASN A 1 419 ? 26.540 15.019 -45.238 1.00 60.88 419 ASN A O 1
ATOM 3200 N N . VAL A 1 420 ? 27.665 13.700 -43.811 1.00 63.97 420 VAL A N 1
ATOM 3201 C CA . VAL A 1 420 ? 26.494 12.997 -43.278 1.00 63.97 420 VAL A CA 1
ATOM 3202 C C . VAL A 1 420 ? 26.375 13.301 -41.792 1.00 63.97 420 VAL A C 1
ATOM 3204 O O . VAL A 1 420 ? 27.113 12.767 -40.967 1.00 63.97 420 VAL A O 1
ATOM 3207 N N . THR A 1 421 ? 25.430 14.167 -41.434 1.00 62.88 421 THR A N 1
ATOM 3208 C CA . THR A 1 421 ? 25.105 14.445 -40.032 1.00 62.88 421 THR A CA 1
ATOM 3209 C C . THR A 1 421 ? 24.306 13.279 -39.450 1.00 62.88 421 THR A C 1
ATOM 3211 O O . THR A 1 421 ? 23.085 13.225 -39.596 1.00 62.88 421 THR A O 1
ATOM 3214 N N . VAL A 1 422 ? 24.988 12.333 -38.802 1.00 67.88 422 VAL A N 1
ATOM 3215 C CA . VAL A 1 422 ? 24.347 11.191 -38.131 1.00 67.88 422 VAL A CA 1
ATOM 3216 C C . VAL A 1 422 ? 23.926 11.608 -36.721 1.00 67.88 422 VAL A C 1
ATOM 3218 O O . VAL A 1 422 ? 24.756 11.807 -35.837 1.00 67.88 422 VAL A O 1
ATOM 3221 N N . GLY A 1 423 ? 22.618 11.752 -36.498 1.00 67.50 423 GLY A N 1
ATOM 3222 C CA . GLY A 1 423 ? 22.048 12.107 -35.191 1.00 67.50 423 GLY A CA 1
ATOM 3223 C C . GLY A 1 423 ? 21.958 10.931 -34.208 1.00 67.50 423 GLY A C 1
ATOM 3224 O O . GLY A 1 423 ? 21.526 11.107 -33.071 1.00 67.50 423 GLY A O 1
ATOM 3225 N N . GLY A 1 424 ? 22.359 9.727 -34.623 1.00 74.44 424 GLY A N 1
ATOM 3226 C CA . GLY A 1 424 ? 22.150 8.478 -33.887 1.00 74.44 424 GLY A CA 1
ATOM 3227 C C . GLY A 1 424 ? 22.827 8.365 -32.515 1.00 74.44 424 GLY A C 1
ATOM 3228 O O . GLY A 1 424 ? 22.525 7.426 -31.786 1.00 74.44 424 GLY A O 1
ATOM 3229 N N . TYR A 1 425 ? 23.702 9.299 -32.117 1.00 86.06 425 TYR A N 1
ATOM 3230 C CA . TYR A 1 425 ? 24.345 9.278 -30.795 1.00 86.06 425 TYR A CA 1
ATOM 3231 C C . TYR A 1 425 ? 23.503 9.935 -29.682 1.00 86.06 425 TYR A C 1
ATOM 3233 O O . TYR A 1 425 ? 23.650 9.570 -28.513 1.00 86.06 425 TYR A O 1
ATOM 3241 N N . TYR A 1 426 ? 22.596 10.866 -30.015 1.00 88.31 426 TYR A N 1
ATOM 3242 C CA . TYR A 1 426 ? 21.754 11.567 -29.031 1.00 88.31 426 TYR A CA 1
ATOM 3243 C C . TYR A 1 426 ? 20.870 10.626 -28.193 1.00 88.31 426 TYR A C 1
ATOM 3245 O O . TYR A 1 426 ? 20.851 10.781 -26.966 1.00 88.31 426 TYR A O 1
ATOM 3253 N N . PRO A 1 427 ? 20.186 9.620 -28.780 1.00 93.56 427 PRO A N 1
ATOM 3254 C CA . PRO A 1 427 ? 19.407 8.662 -28.000 1.00 93.56 427 PRO A CA 1
ATOM 3255 C C . PRO A 1 427 ? 20.270 7.905 -26.987 1.00 93.56 427 PRO A C 1
ATOM 3257 O O . PRO A 1 427 ? 19.838 7.698 -25.855 1.00 93.56 427 PRO A O 1
ATOM 3260 N N . GLY A 1 428 ? 21.513 7.571 -27.352 1.00 92.94 428 GLY A N 1
ATOM 3261 C CA . GLY A 1 428 ? 22.471 6.892 -26.476 1.00 92.94 428 GLY A CA 1
ATOM 3262 C C . GLY A 1 428 ? 22.900 7.721 -25.259 1.00 92.94 428 GLY A C 1
AT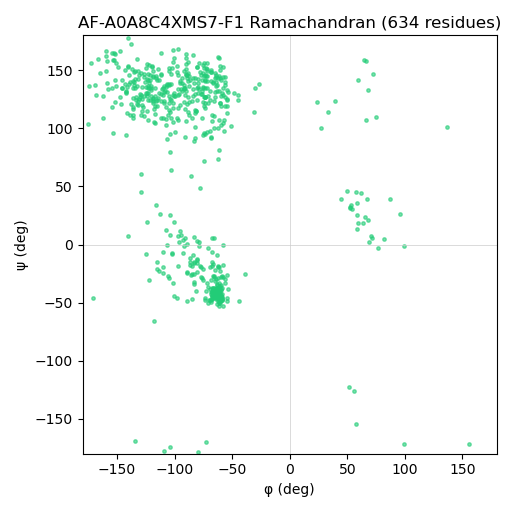OM 3263 O O . GLY A 1 428 ? 23.141 7.165 -24.188 1.00 92.94 428 GLY A O 1
ATOM 3264 N N . VAL A 1 429 ? 22.949 9.051 -25.369 1.00 94.19 429 VAL A N 1
ATOM 3265 C CA . VAL A 1 429 ? 23.217 9.928 -24.214 1.00 94.19 429 VAL A CA 1
ATOM 3266 C C . VAL A 1 429 ? 21.994 9.998 -23.297 1.00 94.19 429 VAL A C 1
ATOM 3268 O O . VAL A 1 429 ? 22.110 9.819 -22.084 1.00 94.19 429 VAL A O 1
ATOM 3271 N N . ILE A 1 430 ? 20.810 10.226 -23.873 1.00 95.44 430 ILE A N 1
ATOM 3272 C CA . ILE A 1 430 ? 19.574 10.461 -23.115 1.00 95.44 430 ILE A CA 1
ATOM 3273 C C . ILE A 1 430 ? 19.106 9.181 -22.403 1.00 95.44 430 ILE A C 1
ATOM 3275 O O . ILE A 1 430 ? 18.832 9.209 -21.200 1.00 95.44 430 ILE A O 1
ATOM 3279 N N . LEU A 1 431 ? 19.061 8.046 -23.113 1.00 95.38 431 LEU A N 1
ATOM 3280 C CA . LEU A 1 431 ? 18.729 6.741 -22.528 1.00 95.38 431 LEU A CA 1
ATOM 3281 C C . LEU A 1 431 ? 19.766 6.323 -21.479 1.00 95.38 431 LEU A C 1
ATOM 3283 O O . LEU A 1 431 ? 19.402 5.723 -20.466 1.00 95.38 431 LEU A O 1
ATOM 3287 N N . GLY A 1 432 ? 21.037 6.676 -21.678 1.00 95.19 432 GLY A N 1
ATOM 3288 C CA . GLY A 1 432 ? 22.131 6.337 -20.774 1.00 95.19 432 GLY A CA 1
ATOM 3289 C C . GLY A 1 432 ? 22.003 7.086 -19.455 1.00 95.19 432 GLY A C 1
ATOM 3290 O O . GLY A 1 432 ? 22.029 6.473 -18.388 1.00 95.19 432 GLY A O 1
ATOM 3291 N N . PHE A 1 433 ? 21.757 8.395 -19.528 1.00 95.50 433 PHE A N 1
ATOM 3292 C CA . PHE A 1 433 ? 21.490 9.221 -18.355 1.00 95.50 433 PHE A CA 1
ATOM 3293 C C . PHE A 1 433 ? 20.221 8.769 -17.617 1.00 95.50 433 PHE A C 1
ATOM 3295 O O . PHE A 1 433 ? 20.244 8.573 -16.401 1.00 95.50 433 PHE A O 1
ATOM 3302 N N . GLY A 1 434 ? 19.134 8.504 -18.349 1.00 94.69 434 GLY A N 1
ATOM 3303 C CA . GLY A 1 434 ? 17.901 7.960 -17.779 1.00 94.69 434 GLY A CA 1
ATOM 3304 C C . GLY A 1 434 ? 18.111 6.613 -17.079 1.00 94.69 434 GLY A C 1
ATOM 3305 O O . GLY A 1 434 ? 17.631 6.420 -15.962 1.00 94.69 434 GLY A O 1
ATOM 3306 N N . SER A 1 435 ? 18.890 5.708 -17.676 1.00 94.88 435 SER A N 1
ATOM 3307 C CA . SER A 1 435 ? 19.224 4.398 -17.098 1.00 94.88 435 SER A CA 1
ATOM 3308 C C . SER A 1 435 ? 20.102 4.523 -15.855 1.00 94.88 435 SER A C 1
ATOM 3310 O O . SER A 1 435 ? 19.857 3.847 -14.858 1.00 94.88 435 SER A O 1
ATOM 3312 N N . PHE A 1 436 ? 21.086 5.424 -15.868 1.00 94.25 436 PHE A N 1
ATOM 3313 C CA . PHE A 1 436 ? 21.936 5.712 -14.712 1.00 94.25 436 PHE A CA 1
ATOM 3314 C C . PHE A 1 436 ? 21.113 6.207 -13.518 1.00 94.25 436 PHE A C 1
ATOM 3316 O O . PHE A 1 436 ? 21.213 5.655 -12.419 1.00 94.25 436 PHE A O 1
ATOM 3323 N N . LEU A 1 437 ? 20.216 7.172 -13.752 1.00 92.69 437 LEU A N 1
ATOM 3324 C CA . LEU A 1 437 ? 19.269 7.624 -12.733 1.00 92.69 437 LEU A CA 1
ATOM 3325 C C . LEU A 1 437 ? 18.345 6.491 -12.267 1.00 92.69 437 LEU A C 1
ATOM 3327 O O . LEU A 1 437 ? 18.024 6.409 -11.084 1.00 92.69 437 LEU A O 1
ATOM 3331 N N . GLY A 1 438 ? 17.958 5.585 -13.166 1.00 90.31 438 GLY A N 1
ATOM 3332 C CA . GLY A 1 438 ? 17.143 4.413 -12.852 1.00 90.31 438 GLY A CA 1
ATOM 3333 C C . GLY A 1 438 ? 17.850 3.415 -11.933 1.00 90.31 438 GLY A C 1
ATOM 3334 O O . GLY A 1 438 ? 17.243 2.902 -10.991 1.00 90.31 438 GLY A O 1
ATOM 3335 N N . ILE A 1 439 ? 19.146 3.170 -12.151 1.00 90.56 439 ILE A N 1
ATOM 3336 C CA . ILE A 1 439 ? 19.973 2.283 -11.318 1.00 90.56 439 ILE A CA 1
ATOM 3337 C C . ILE A 1 439 ? 20.172 2.884 -9.929 1.00 90.56 439 ILE A C 1
ATOM 3339 O O . ILE A 1 439 ? 19.984 2.182 -8.931 1.00 90.56 439 ILE A O 1
ATOM 3343 N N . ILE A 1 440 ? 20.525 4.171 -9.847 1.00 88.25 440 ILE A N 1
ATOM 3344 C CA . ILE A 1 440 ? 20.711 4.831 -8.552 1.00 88.25 440 ILE A CA 1
ATOM 3345 C C . ILE A 1 440 ? 19.367 4.925 -7.824 1.00 88.25 440 ILE A C 1
ATOM 3347 O O . ILE A 1 440 ? 19.269 4.498 -6.675 1.00 88.25 440 ILE A O 1
ATOM 3351 N N . GLY A 1 441 ? 18.301 5.345 -8.508 1.00 83.56 441 GLY A N 1
ATOM 3352 C CA . GLY A 1 441 ? 16.947 5.384 -7.954 1.00 83.56 441 GLY A CA 1
ATOM 3353 C C . GLY A 1 441 ? 16.457 4.010 -7.492 1.00 83.56 441 GLY A C 1
ATOM 3354 O O . GLY A 1 441 ? 15.679 3.914 -6.546 1.00 83.56 441 GLY A O 1
ATOM 3355 N N . SER A 1 442 ? 16.964 2.926 -8.088 1.00 80.00 442 SER A N 1
ATOM 3356 C CA . SER A 1 442 ? 16.657 1.560 -7.656 1.00 80.00 442 SER A CA 1
ATOM 3357 C C . SER A 1 442 ? 17.444 1.064 -6.443 1.00 80.00 442 SER A C 1
ATOM 3359 O O . SER A 1 442 ? 17.074 0.042 -5.852 1.00 80.00 442 SER A O 1
ATOM 3361 N N . ASN A 1 443 ? 18.510 1.765 -6.057 1.00 77.69 443 ASN A N 1
ATOM 3362 C CA . ASN A 1 443 ? 19.351 1.435 -4.908 1.00 77.69 443 ASN A CA 1
ATOM 3363 C C . ASN A 1 443 ? 19.216 2.418 -3.739 1.00 77.69 443 ASN A C 1
ATOM 3365 O O . ASN A 1 443 ? 19.532 2.031 -2.615 1.00 77.69 443 ASN A O 1
ATOM 3369 N N . LEU A 1 444 ? 18.714 3.632 -3.971 1.00 73.62 444 LEU A N 1
ATOM 3370 C CA . LEU A 1 444 ? 18.452 4.606 -2.915 1.00 73.62 444 LEU A CA 1
ATOM 3371 C C . LEU A 1 444 ? 17.230 4.241 -2.066 1.00 73.62 444 LEU A C 1
ATOM 3373 O O . LEU A 1 444 ? 16.229 3.708 -2.554 1.00 73.62 444 LEU A O 1
ATOM 3377 N N . ILE A 1 445 ? 17.339 4.559 -0.775 1.00 54.47 445 ILE A N 1
ATOM 3378 C CA . ILE A 1 445 ? 16.299 4.334 0.234 1.00 54.47 445 ILE A CA 1
ATOM 3379 C C . ILE A 1 445 ? 15.535 5.634 0.509 1.00 54.47 445 ILE A C 1
ATOM 3381 O O . ILE A 1 445 ? 14.305 5.633 0.479 1.00 54.47 445 ILE A O 1
ATOM 3385 N N . GLU A 1 446 ? 16.250 6.748 0.660 1.00 52.06 446 GLU A N 1
ATOM 3386 C CA . GLU A 1 446 ? 15.701 8.108 0.698 1.00 52.06 446 GLU A CA 1
ATOM 3387 C C . GLU A 1 446 ? 15.627 8.720 -0.711 1.00 52.06 446 GLU A C 1
ATOM 3389 O O . GLU A 1 446 ? 16.452 8.430 -1.574 1.00 52.06 446 GLU A O 1
ATOM 3394 N N . ASN A 1 447 ? 14.606 9.543 -0.979 1.00 65.88 447 ASN A N 1
ATOM 3395 C CA . ASN A 1 447 ? 14.374 10.236 -2.262 1.00 65.88 447 ASN A CA 1
ATOM 3396 C C . ASN A 1 447 ? 14.223 9.357 -3.526 1.00 65.88 447 ASN A C 1
ATOM 3398 O O . ASN A 1 447 ? 14.164 9.877 -4.645 1.00 65.88 447 ASN A O 1
ATOM 3402 N N . LYS A 1 448 ? 14.032 8.038 -3.366 1.00 77.12 448 LYS A N 1
ATOM 3403 C CA . LYS A 1 448 ? 13.778 7.066 -4.451 1.00 77.12 448 LYS A CA 1
ATOM 3404 C C . LYS A 1 448 ? 12.765 7.554 -5.494 1.00 77.12 448 LYS A C 1
ATOM 3406 O O . LYS A 1 448 ? 13.004 7.451 -6.698 1.00 77.12 448 LYS A O 1
ATOM 3411 N N . ARG A 1 449 ? 11.618 8.068 -5.038 1.00 81.94 449 ARG A N 1
ATOM 3412 C CA . ARG A 1 449 ? 10.502 8.447 -5.917 1.00 81.94 449 ARG A CA 1
ATOM 3413 C C . ARG A 1 449 ? 10.890 9.563 -6.884 1.00 81.94 449 ARG A C 1
ATOM 3415 O O . ARG A 1 449 ? 10.571 9.476 -8.063 1.00 81.94 449 ARG A O 1
ATOM 3422 N N . GLN A 1 450 ? 11.590 10.588 -6.403 1.00 84.75 450 GLN A N 1
ATOM 3423 C CA . GLN A 1 450 ? 12.005 11.720 -7.234 1.00 84.75 450 GLN A CA 1
ATOM 3424 C C . GLN A 1 450 ? 13.011 11.277 -8.302 1.00 84.75 450 GLN A C 1
ATOM 3426 O O . GLN A 1 450 ? 12.861 11.624 -9.472 1.00 84.75 450 GLN A O 1
ATOM 3431 N N . MET A 1 451 ? 13.975 10.432 -7.927 1.00 87.25 451 MET A N 1
ATOM 3432 C CA . MET A 1 451 ? 14.993 9.943 -8.856 1.00 87.25 451 MET A CA 1
ATOM 3433 C C . MET A 1 451 ? 14.429 8.993 -9.921 1.00 87.25 451 MET A C 1
ATOM 3435 O O . MET A 1 451 ? 14.818 9.074 -11.085 1.00 87.25 451 MET A O 1
ATOM 3439 N N . LEU A 1 452 ? 13.474 8.130 -9.558 1.00 88.94 452 LEU A N 1
ATOM 3440 C CA . LEU A 1 452 ? 12.800 7.257 -10.523 1.00 88.94 452 LEU A CA 1
ATOM 3441 C C . LEU A 1 452 ? 11.859 8.030 -11.452 1.00 88.94 452 LEU A C 1
ATOM 3443 O O . LEU A 1 452 ? 11.810 7.721 -12.637 1.00 88.94 452 LEU A O 1
ATOM 3447 N N . VAL A 1 453 ? 11.160 9.061 -10.961 1.00 90.31 453 VAL A N 1
ATOM 3448 C CA . VAL A 1 453 ? 10.370 9.953 -11.828 1.00 90.31 453 VAL A CA 1
ATOM 3449 C C . VAL A 1 453 ? 11.279 10.668 -12.828 1.00 90.31 453 VAL A C 1
ATOM 3451 O O . VAL A 1 453 ? 10.975 10.663 -14.018 1.00 90.31 453 VAL A O 1
ATOM 3454 N N . ALA A 1 454 ? 12.420 11.200 -12.381 1.00 91.69 454 ALA A N 1
ATOM 3455 C CA . ALA A 1 454 ? 13.402 11.805 -13.277 1.00 91.69 454 ALA A CA 1
ATOM 3456 C C . ALA A 1 454 ? 13.908 10.795 -14.322 1.00 91.69 454 ALA A C 1
ATOM 3458 O O . ALA A 1 454 ? 13.879 11.081 -15.516 1.00 91.69 454 ALA A O 1
ATOM 3459 N N . SER A 1 455 ? 14.286 9.586 -13.896 1.00 94.81 455 SER A N 1
ATOM 3460 C CA . SER A 1 455 ? 14.701 8.502 -14.796 1.00 94.81 455 SER A CA 1
ATOM 3461 C C . SER A 1 455 ? 13.651 8.193 -15.870 1.00 94.81 455 SER A C 1
ATOM 3463 O O . SER A 1 455 ? 13.987 8.169 -17.051 1.00 94.81 455 SER A O 1
ATOM 3465 N N . ILE A 1 456 ? 12.377 8.032 -15.490 1.00 93.50 456 ILE A N 1
ATOM 3466 C CA . ILE A 1 456 ? 11.274 7.753 -16.425 1.00 93.50 456 ILE A CA 1
ATOM 3467 C C . ILE A 1 456 ? 11.120 8.882 -17.451 1.00 93.50 456 ILE A C 1
ATOM 3469 O O . ILE A 1 456 ? 10.935 8.606 -18.637 1.00 93.50 456 ILE A O 1
ATOM 3473 N N . VAL A 1 457 ? 11.230 10.143 -17.023 1.00 95.06 457 VAL A N 1
ATOM 3474 C CA . VAL A 1 457 ? 11.153 11.308 -17.918 1.00 95.06 457 VAL A CA 1
ATOM 3475 C C . VAL A 1 457 ? 12.291 11.282 -18.944 1.00 95.06 457 VAL A C 1
ATOM 3477 O O . VAL A 1 457 ? 12.031 11.380 -20.143 1.00 95.06 457 VAL A O 1
ATOM 3480 N N . PHE A 1 458 ? 13.536 11.063 -18.510 1.00 95.50 458 PHE A N 1
ATOM 3481 C CA . PHE A 1 458 ? 14.681 10.966 -19.423 1.00 95.50 458 PHE A CA 1
ATOM 3482 C C . PHE A 1 458 ? 14.580 9.765 -20.367 1.00 95.50 458 PHE A C 1
ATOM 3484 O O . PHE A 1 458 ? 14.796 9.921 -21.566 1.00 95.50 458 PHE A O 1
ATOM 3491 N N . ILE A 1 459 ? 14.187 8.585 -19.874 1.00 96.25 459 ILE A N 1
ATOM 3492 C CA . ILE A 1 459 ? 13.981 7.403 -20.726 1.00 96.25 459 ILE A CA 1
ATOM 3493 C C . ILE A 1 459 ? 12.900 7.683 -21.778 1.00 96.25 459 ILE A C 1
ATOM 3495 O O . ILE A 1 459 ? 13.077 7.318 -22.935 1.00 96.25 459 ILE A O 1
ATOM 3499 N N . SER A 1 460 ? 11.826 8.390 -21.420 1.00 96.12 460 SER A N 1
ATOM 3500 C CA . SER A 1 460 ? 10.751 8.744 -22.358 1.00 96.12 460 SER A CA 1
ATOM 3501 C C . SER A 1 460 ? 11.244 9.661 -23.482 1.00 96.12 460 SER A C 1
ATOM 3503 O O . SER A 1 460 ? 10.976 9.392 -24.653 1.00 96.12 460 SER A O 1
ATOM 3505 N N . PHE A 1 461 ? 12.033 10.694 -23.161 1.00 95.62 461 PHE A N 1
ATOM 3506 C CA . PHE A 1 461 ? 12.680 11.524 -24.185 1.00 95.62 461 PHE A CA 1
ATOM 3507 C C . PHE A 1 461 ? 13.658 10.719 -25.047 1.00 95.62 461 PHE A C 1
ATOM 3509 O O . PHE A 1 461 ? 13.705 10.901 -26.262 1.00 95.62 461 PHE A O 1
ATOM 3516 N N . GLY A 1 462 ? 14.397 9.791 -24.436 1.00 95.25 462 GLY A N 1
ATOM 3517 C CA . GLY A 1 462 ? 15.318 8.903 -25.138 1.00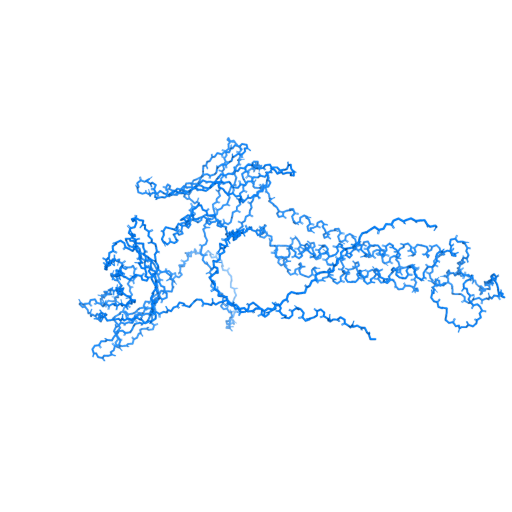 95.25 462 GLY A CA 1
ATOM 3518 C C . GLY A 1 462 ? 14.615 7.956 -26.112 1.00 95.25 462 GLY A C 1
ATOM 3519 O O . GLY A 1 462 ? 15.107 7.758 -27.216 1.00 95.25 462 GLY A O 1
ATOM 3520 N N . VAL A 1 463 ? 13.441 7.425 -25.752 1.00 96.94 463 VAL A N 1
ATOM 3521 C CA . VAL A 1 463 ? 12.607 6.582 -26.629 1.00 96.94 463 VAL A CA 1
ATOM 3522 C C . VAL A 1 463 ? 12.116 7.368 -27.845 1.00 96.94 463 VAL A C 1
ATOM 3524 O O . VAL A 1 463 ? 12.182 6.864 -28.965 1.00 96.94 463 VAL A O 1
ATOM 3527 N N . ILE A 1 464 ? 11.673 8.614 -27.646 1.00 95.38 464 ILE A N 1
ATOM 3528 C CA . ILE A 1 464 ? 11.249 9.494 -28.746 1.00 95.38 464 ILE A CA 1
ATOM 3529 C C . ILE A 1 464 ? 12.435 9.795 -29.670 1.00 95.38 464 ILE A C 1
ATOM 3531 O O . ILE A 1 464 ? 12.313 9.679 -30.889 1.00 95.38 464 ILE A O 1
ATOM 3535 N N . ALA A 1 465 ? 13.599 10.124 -29.104 1.00 93.00 465 ALA A N 1
ATOM 3536 C CA . ALA A 1 465 ? 14.812 10.363 -29.880 1.00 93.00 465 ALA A CA 1
ATOM 3537 C C . ALA A 1 465 ? 15.239 9.110 -30.665 1.00 93.00 465 ALA A C 1
ATOM 3539 O O . ALA A 1 465 ? 15.532 9.212 -31.852 1.00 93.00 465 ALA A O 1
ATOM 3540 N N . ALA A 1 466 ? 15.214 7.927 -30.041 1.00 93.50 466 ALA A N 1
ATOM 3541 C CA . ALA A 1 466 ? 15.551 6.659 -30.688 1.00 93.50 466 ALA A CA 1
ATOM 3542 C C . ALA A 1 466 ? 14.611 6.348 -31.861 1.00 93.50 466 ALA A C 1
ATOM 3544 O O . ALA A 1 466 ? 15.073 5.923 -32.917 1.00 93.50 466 ALA A O 1
ATOM 3545 N N . PHE A 1 467 ? 13.309 6.611 -31.708 1.00 94.56 467 PHE A N 1
ATOM 3546 C CA . PHE A 1 467 ? 12.335 6.463 -32.790 1.00 94.56 467 PHE A CA 1
ATOM 3547 C C . PHE A 1 467 ? 12.663 7.371 -33.981 1.00 94.56 467 PHE A C 1
ATOM 3549 O O . PHE A 1 467 ? 12.757 6.899 -35.114 1.00 94.56 467 PHE A O 1
ATOM 3556 N N . CYS A 1 468 ? 12.888 8.663 -33.726 1.00 91.25 468 CYS A N 1
ATOM 3557 C CA . CYS A 1 468 ? 13.234 9.625 -34.770 1.00 91.25 468 CYS A CA 1
ATOM 3558 C C . CYS A 1 468 ? 14.557 9.263 -35.463 1.00 91.25 468 CYS A C 1
ATOM 3560 O O . CYS A 1 468 ? 14.621 9.265 -36.691 1.00 91.25 468 CYS A O 1
ATOM 3562 N N . CYS A 1 469 ? 15.593 8.900 -34.700 1.00 89.56 469 CYS A N 1
ATOM 3563 C CA . CYS A 1 469 ? 16.893 8.507 -35.244 1.00 89.56 469 CYS A CA 1
ATOM 3564 C C . CYS A 1 469 ? 16.817 7.210 -36.057 1.00 89.56 469 CYS A C 1
ATOM 3566 O O . CYS A 1 469 ? 17.407 7.150 -37.128 1.00 89.56 469 CYS A O 1
ATOM 3568 N N . ALA A 1 470 ? 16.043 6.208 -35.625 1.00 90.56 470 ALA A N 1
ATOM 3569 C CA . ALA A 1 470 ? 15.852 4.983 -36.403 1.00 90.56 470 ALA A CA 1
ATOM 3570 C C . ALA A 1 470 ? 15.231 5.262 -37.783 1.00 90.56 470 ALA A C 1
ATOM 3572 O O . ALA A 1 470 ? 15.622 4.645 -38.771 1.00 90.56 470 ALA A O 1
ATOM 3573 N N . ILE A 1 471 ? 14.288 6.207 -37.868 1.00 89.62 471 ILE A N 1
ATOM 3574 C CA . ILE A 1 471 ? 13.678 6.597 -39.144 1.00 89.62 471 ILE A CA 1
ATOM 3575 C C . ILE A 1 471 ? 14.679 7.368 -40.005 1.00 89.62 471 ILE A C 1
ATOM 3577 O O . ILE A 1 471 ? 14.854 7.029 -41.173 1.00 89.62 471 ILE A O 1
ATOM 3581 N N . VAL A 1 472 ? 15.331 8.393 -39.449 1.00 86.62 472 VAL A N 1
ATOM 3582 C CA . VAL A 1 472 ? 16.257 9.248 -40.207 1.00 86.62 472 VAL A CA 1
ATOM 3583 C C . VAL A 1 472 ? 17.455 8.442 -40.710 1.00 86.62 472 VAL A C 1
ATOM 3585 O O . VAL A 1 472 ? 17.718 8.452 -41.912 1.00 86.62 472 VAL A O 1
ATOM 3588 N N . ASP A 1 473 ? 18.123 7.689 -39.834 1.00 84.56 473 ASP A N 1
ATOM 3589 C CA . ASP A 1 473 ? 19.297 6.884 -40.190 1.00 84.56 473 ASP A CA 1
ATOM 3590 C C . ASP A 1 473 ? 18.912 5.734 -41.138 1.00 84.56 473 ASP A C 1
ATOM 3592 O O . ASP A 1 473 ? 19.634 5.451 -42.096 1.00 84.56 473 ASP A O 1
ATOM 3596 N N . GLY A 1 474 ? 17.739 5.120 -40.938 1.00 85.50 474 GLY A N 1
ATOM 3597 C CA . GLY A 1 474 ? 17.230 4.046 -41.792 1.00 85.50 474 GLY A CA 1
ATOM 3598 C C . GLY A 1 474 ? 16.864 4.519 -43.202 1.00 85.50 474 GLY A C 1
ATOM 3599 O O . GLY A 1 474 ? 17.252 3.892 -44.188 1.00 85.50 474 GLY A O 1
ATOM 3600 N N . VAL A 1 475 ? 16.159 5.651 -43.326 1.00 86.12 475 VAL A N 1
ATOM 3601 C CA . VAL A 1 475 ? 15.853 6.265 -44.630 1.00 86.12 475 VAL A CA 1
ATOM 3602 C C . VAL A 1 475 ? 17.140 6.706 -45.318 1.00 86.12 475 VAL A C 1
ATOM 3604 O O . VAL A 1 475 ? 17.295 6.466 -46.517 1.00 86.12 475 VAL A O 1
ATOM 3607 N N . PHE A 1 476 ? 18.082 7.291 -44.575 1.00 80.00 476 PHE A N 1
ATOM 3608 C CA . PHE A 1 476 ? 19.372 7.702 -45.116 1.00 80.00 476 PHE A CA 1
ATOM 3609 C C . PHE A 1 476 ? 20.165 6.510 -45.666 1.00 80.00 476 PHE A C 1
ATOM 3611 O O . PHE A 1 476 ? 20.570 6.519 -46.828 1.00 80.00 476 PHE A O 1
ATOM 3618 N N . ALA A 1 477 ? 20.306 5.435 -44.890 1.00 81.25 477 ALA A N 1
ATOM 3619 C CA . ALA A 1 477 ? 20.999 4.227 -45.329 1.00 81.25 477 ALA A CA 1
ATOM 3620 C C . ALA A 1 477 ? 20.317 3.545 -46.529 1.00 81.25 477 ALA A C 1
ATOM 3622 O O . ALA A 1 477 ? 21.005 3.033 -47.407 1.00 81.25 477 ALA A O 1
ATOM 3623 N N . ALA A 1 478 ? 18.980 3.542 -46.586 1.00 80.38 478 ALA A N 1
ATOM 3624 C CA . ALA A 1 478 ? 18.227 2.842 -47.628 1.00 80.38 478 ALA A CA 1
ATOM 3625 C C . ALA A 1 478 ? 18.076 3.630 -48.939 1.00 80.38 478 ALA A C 1
ATOM 3627 O O . ALA A 1 478 ? 17.996 3.029 -50.010 1.00 80.38 478 ALA A O 1
ATOM 3628 N N . ARG A 1 479 ? 17.963 4.964 -48.873 1.00 75.19 479 ARG A N 1
ATOM 3629 C CA . ARG A 1 479 ? 17.678 5.813 -50.045 1.00 75.19 479 ARG A CA 1
ATOM 3630 C C . ARG A 1 479 ? 18.876 6.603 -50.540 1.00 75.19 479 ARG A C 1
ATOM 3632 O O . ARG A 1 479 ? 18.904 6.934 -51.719 1.00 75.19 479 ARG A O 1
ATOM 3639 N N . HIS A 1 480 ? 19.833 6.912 -49.670 1.00 70.94 480 HIS A N 1
ATOM 3640 C CA . HIS A 1 480 ? 20.900 7.860 -49.981 1.00 70.94 480 HIS A CA 1
ATOM 3641 C C . HIS A 1 480 ? 22.291 7.222 -50.135 1.00 70.94 480 HIS A C 1
ATOM 3643 O O . HIS A 1 480 ? 23.211 7.922 -50.560 1.00 70.94 480 HIS A O 1
ATOM 3649 N N . ILE A 1 481 ? 22.444 5.918 -49.858 1.00 75.25 481 ILE A N 1
ATOM 3650 C CA . ILE A 1 481 ? 23.693 5.156 -50.032 1.00 75.25 481 ILE A CA 1
ATOM 3651 C C . ILE A 1 481 ? 23.423 3.911 -50.899 1.00 75.25 481 ILE A C 1
ATOM 3653 O O . ILE A 1 481 ? 22.767 2.976 -50.449 1.00 75.25 481 ILE A O 1
ATOM 3657 N N . ASP A 1 482 ? 23.948 3.870 -52.132 1.00 73.94 482 ASP A N 1
ATOM 3658 C CA . ASP A 1 482 ? 23.920 2.672 -52.994 1.00 73.94 482 ASP A CA 1
ATOM 3659 C C . ASP A 1 482 ? 25.309 2.015 -53.039 1.00 73.94 482 ASP A C 1
ATOM 3661 O O . ASP A 1 482 ? 26.274 2.594 -53.538 1.00 73.94 482 ASP A O 1
ATOM 3665 N N . LEU A 1 483 ? 25.411 0.785 -52.526 1.00 77.62 483 LEU A N 1
ATOM 3666 C CA . LEU A 1 483 ? 26.667 0.029 -52.461 1.00 77.62 483 LEU A CA 1
ATOM 3667 C C . LEU A 1 483 ? 27.023 -0.709 -53.760 1.00 77.62 483 LEU A C 1
ATOM 3669 O O . LEU A 1 483 ? 28.163 -1.146 -53.921 1.00 77.62 483 LEU A O 1
ATOM 3673 N N . ARG A 1 484 ? 26.081 -0.870 -54.698 1.00 76.56 484 ARG A N 1
ATOM 3674 C CA . ARG A 1 484 ? 26.304 -1.616 -55.950 1.00 76.56 484 ARG A CA 1
ATOM 3675 C C . ARG A 1 484 ? 27.506 -1.117 -56.770 1.00 76.56 484 ARG A C 1
ATOM 3677 O O . ARG A 1 484 ? 28.296 -1.963 -57.194 1.00 76.56 484 ARG A O 1
ATOM 3684 N N . PRO A 1 485 ? 27.704 0.198 -57.001 1.00 73.25 485 PRO A N 1
ATOM 3685 C CA . PRO A 1 485 ? 28.879 0.684 -57.728 1.00 73.25 485 PRO A CA 1
ATOM 3686 C C . PRO A 1 485 ? 30.194 0.491 -56.953 1.00 73.25 485 PRO A C 1
ATOM 3688 O O . PRO A 1 485 ? 31.223 0.239 -57.583 1.00 73.25 485 PRO A O 1
ATOM 3691 N N . LEU A 1 486 ? 30.165 0.526 -55.613 1.00 76.44 486 LEU A N 1
ATOM 3692 C CA . LEU A 1 486 ? 31.342 0.266 -54.773 1.00 76.44 486 LEU A CA 1
ATOM 3693 C C . LEU A 1 486 ? 31.788 -1.200 -54.852 1.00 76.44 486 LEU A C 1
ATOM 3695 O O . LEU A 1 486 ? 32.959 -1.463 -55.113 1.00 76.44 486 LEU A O 1
ATOM 3699 N N . TYR A 1 487 ? 30.865 -2.155 -54.692 1.00 78.19 487 TYR A N 1
ATOM 3700 C CA . TYR A 1 487 ? 31.191 -3.586 -54.791 1.00 78.19 487 TYR A CA 1
ATOM 3701 C C . TYR A 1 487 ? 31.624 -4.008 -56.197 1.00 78.19 487 TYR A C 1
ATOM 3703 O O . TYR A 1 487 ? 32.394 -4.950 -56.347 1.00 78.19 487 TYR A O 1
ATOM 3711 N N . ALA A 1 488 ? 31.158 -3.298 -57.226 1.00 78.69 488 ALA A N 1
ATOM 3712 C CA . ALA A 1 488 ? 31.584 -3.520 -58.602 1.00 78.69 488 ALA A CA 1
ATOM 3713 C C . ALA A 1 488 ? 32.956 -2.894 -58.932 1.00 78.69 488 ALA A C 1
ATOM 3715 O O . ALA A 1 488 ? 33.370 -2.952 -60.087 1.00 78.69 488 ALA A O 1
ATOM 3716 N N . GLY A 1 489 ? 33.639 -2.264 -57.964 1.00 72.56 489 GLY A N 1
ATOM 3717 C CA . GLY A 1 489 ? 34.949 -1.638 -58.168 1.00 72.56 489 GLY A CA 1
ATOM 3718 C C . GLY A 1 489 ? 34.921 -0.401 -59.072 1.00 72.56 489 GLY A C 1
ATOM 3719 O O . GLY A 1 489 ? 35.943 -0.039 -59.645 1.00 72.56 489 GLY A O 1
ATOM 3720 N N . ARG A 1 490 ? 33.758 0.249 -59.230 1.00 74.38 490 ARG A N 1
ATOM 3721 C CA . ARG A 1 490 ? 33.557 1.377 -60.163 1.00 74.38 490 ARG A CA 1
ATOM 3722 C C . ARG A 1 490 ? 33.740 2.760 -59.531 1.00 74.38 490 ARG A C 1
ATOM 3724 O O . ARG A 1 490 ? 33.428 3.775 -60.153 1.00 74.38 490 ARG A O 1
ATOM 3731 N N . CYS A 1 491 ? 34.218 2.810 -58.293 1.00 78.00 491 CYS A N 1
ATOM 3732 C CA . CYS A 1 491 ? 34.445 4.044 -57.547 1.00 78.00 491 CYS A CA 1
ATOM 3733 C C . CYS A 1 491 ? 35.934 4.214 -57.254 1.00 78.00 491 CYS A C 1
ATOM 3735 O O . CYS A 1 491 ? 36.643 3.234 -57.031 1.00 78.00 491 CYS A O 1
ATOM 3737 N N . GLN A 1 492 ? 36.405 5.459 -57.268 1.00 76.56 492 GLN A N 1
ATOM 3738 C CA . GLN A 1 492 ? 37.814 5.802 -57.110 1.00 76.56 492 GLN A CA 1
ATOM 3739 C C . GLN A 1 492 ? 38.009 6.726 -55.907 1.00 76.56 492 GLN A C 1
ATOM 3741 O O . GLN A 1 492 ? 37.193 7.609 -55.637 1.00 76.56 492 GLN A O 1
ATOM 3746 N N . TYR A 1 493 ? 39.103 6.505 -55.177 1.00 80.06 493 TYR A N 1
ATOM 3747 C CA . TYR A 1 493 ? 39.511 7.327 -54.043 1.00 80.06 493 TYR A CA 1
ATOM 3748 C C . TYR A 1 493 ? 40.621 8.295 -54.459 1.00 80.06 493 TYR A C 1
ATOM 3750 O O . TYR A 1 493 ? 41.622 7.878 -55.041 1.00 80.06 493 TYR A O 1
ATOM 3758 N N . TYR A 1 494 ? 40.458 9.578 -54.135 1.00 75.12 494 TYR A N 1
ATOM 3759 C CA . TYR A 1 494 ? 41.435 10.614 -54.448 1.00 75.12 494 TYR A CA 1
ATOM 3760 C C . TYR A 1 494 ? 42.193 11.091 -53.198 1.00 75.12 494 TYR A C 1
ATOM 3762 O O . TYR A 1 494 ? 41.695 11.905 -52.416 1.00 75.12 494 TYR A O 1
ATOM 3770 N N . SER A 1 495 ? 43.437 10.623 -53.048 1.00 66.94 495 SER A N 1
ATOM 3771 C CA . SER A 1 495 ? 44.392 11.055 -52.019 1.00 66.94 495 SER A CA 1
ATOM 3772 C C . SER A 1 495 ? 45.446 11.970 -52.639 1.00 66.94 495 SER A C 1
ATOM 3774 O O . SER A 1 495 ? 46.419 11.484 -53.200 1.00 66.94 495 SER A O 1
ATOM 3776 N N . LYS A 1 496 ? 45.222 13.287 -52.560 1.00 61.38 496 LYS A N 1
ATOM 3777 C CA . LYS A 1 496 ? 46.207 14.382 -52.704 1.00 61.38 496 LYS A CA 1
ATOM 3778 C C . LYS A 1 496 ? 47.453 14.077 -53.574 1.00 61.38 496 LYS A C 1
ATOM 3780 O O . LYS A 1 496 ? 48.436 13.547 -53.068 1.00 61.38 496 LYS A O 1
ATOM 3785 N N . SER A 1 497 ? 47.466 14.536 -54.832 1.00 49.53 497 SER A N 1
ATOM 3786 C CA . SER A 1 497 ? 48.699 14.713 -55.624 1.00 49.53 497 SER A CA 1
ATOM 3787 C C . SER A 1 497 ? 48.939 16.198 -55.932 1.00 49.53 497 SER A C 1
ATOM 3789 O O . SER A 1 497 ? 47.993 16.979 -56.012 1.00 49.53 497 SER A O 1
ATOM 3791 N N . THR A 1 498 ? 50.207 16.596 -56.081 1.00 44.78 498 THR A N 1
ATOM 3792 C CA . THR A 1 498 ? 50.705 17.973 -56.321 1.00 44.78 498 THR A CA 1
ATOM 3793 C C . THR A 1 498 ? 50.317 18.540 -57.701 1.00 44.78 498 THR A C 1
ATOM 3795 O O . THR A 1 498 ? 50.718 19.640 -58.069 1.00 44.78 498 THR A O 1
ATOM 3798 N N . THR A 1 499 ? 49.504 17.817 -58.465 1.00 49.09 499 THR A N 1
ATOM 3799 C CA . THR A 1 499 ? 48.913 18.234 -59.738 1.00 49.09 499 THR A CA 1
ATOM 3800 C C . THR A 1 499 ? 47.388 18.079 -59.668 1.00 49.09 499 THR A C 1
ATOM 3802 O O . THR A 1 499 ? 46.903 17.119 -59.064 1.00 49.09 499 THR A O 1
ATOM 3805 N N . PRO A 1 500 ? 46.602 19.024 -60.227 1.00 46.72 500 PRO A N 1
ATOM 3806 C CA . PRO A 1 500 ? 45.144 18.916 -60.232 1.00 46.72 500 PRO A CA 1
ATOM 3807 C C . PRO A 1 500 ? 44.733 17.613 -60.936 1.00 46.72 500 PRO A C 1
ATOM 3809 O O . PRO A 1 500 ? 45.297 17.300 -61.986 1.00 46.72 500 PRO A O 1
ATOM 3812 N N . PRO A 1 501 ? 43.786 16.830 -60.392 1.00 50.44 501 PRO A N 1
ATOM 3813 C CA . PRO A 1 501 ? 43.426 15.567 -61.004 1.00 50.44 501 PRO A CA 1
ATOM 3814 C C . PRO A 1 501 ? 42.563 15.827 -62.233 1.00 50.44 501 PRO A C 1
ATOM 3816 O O . PRO A 1 501 ? 41.385 16.160 -62.131 1.00 50.44 501 PRO A O 1
ATOM 3819 N N . GLU A 1 502 ? 43.127 15.597 -63.409 1.00 49.12 502 GLU A N 1
ATOM 3820 C CA . GLU A 1 502 ? 42.341 15.204 -64.573 1.00 49.12 502 GLU A CA 1
ATOM 3821 C C . GLU A 1 502 ? 41.928 13.735 -64.393 1.00 49.12 502 GLU A C 1
ATOM 3823 O O . GLU A 1 502 ? 42.455 12.830 -65.033 1.00 49.12 502 GLU A O 1
ATOM 3828 N N . ALA A 1 503 ? 41.003 13.460 -63.468 1.00 53.62 503 ALA A N 1
ATOM 3829 C CA . ALA A 1 503 ? 40.338 12.162 -63.436 1.00 53.62 503 ALA A CA 1
ATOM 3830 C C . ALA A 1 503 ? 39.346 12.134 -64.606 1.00 53.62 503 ALA A C 1
ATOM 3832 O O . ALA A 1 503 ? 38.248 12.674 -64.508 1.00 53.62 503 ALA A O 1
ATOM 3833 N N . ILE A 1 504 ? 39.753 11.582 -65.751 1.00 56.38 504 ILE A N 1
ATOM 3834 C CA . ILE A 1 504 ? 38.900 11.510 -66.941 1.00 56.38 504 ILE A CA 1
ATOM 3835 C C . ILE A 1 504 ? 37.839 10.428 -66.714 1.00 56.38 504 ILE A C 1
ATOM 3837 O O . ILE A 1 504 ? 38.076 9.240 -66.949 1.00 56.38 504 ILE A O 1
ATOM 3841 N N . CYS A 1 505 ? 36.649 10.831 -66.268 1.00 61.66 505 CYS A N 1
ATOM 3842 C CA . CYS A 1 505 ? 35.509 9.927 -66.216 1.00 61.66 505 CYS A CA 1
ATOM 3843 C C . CYS A 1 505 ? 35.070 9.607 -67.653 1.00 61.66 505 CYS A C 1
ATOM 3845 O O . CYS A 1 505 ? 34.764 10.520 -68.419 1.00 61.66 505 CYS A O 1
ATOM 3847 N N . HIS A 1 506 ? 35.015 8.320 -68.007 1.00 59.00 506 HIS A N 1
ATOM 3848 C CA . HIS A 1 506 ? 34.453 7.823 -69.269 1.00 59.00 506 HIS A CA 1
ATOM 3849 C C . HIS A 1 506 ? 33.072 7.207 -69.008 1.00 59.00 506 HIS A C 1
ATOM 3851 O O . HIS A 1 506 ? 32.960 5.987 -68.878 1.00 59.00 506 HIS A O 1
ATOM 3857 N N . PRO A 1 507 ? 32.004 8.016 -68.881 1.00 59.03 507 PRO A N 1
ATOM 3858 C CA . PRO A 1 507 ? 30.666 7.473 -68.707 1.00 59.03 507 PRO A CA 1
ATOM 3859 C C . PRO A 1 507 ? 30.299 6.635 -69.935 1.00 59.03 507 PRO A C 1
ATOM 3861 O O . PRO A 1 507 ? 30.424 7.090 -71.070 1.00 59.03 507 PRO A O 1
ATOM 3864 N N . GLN A 1 508 ? 29.784 5.425 -69.709 1.00 52.19 508 GLN A N 1
ATOM 3865 C CA . GLN A 1 508 ? 29.524 4.377 -70.714 1.00 52.19 508 GLN A CA 1
ATOM 3866 C C . GLN A 1 508 ? 28.576 4.790 -71.872 1.00 52.19 508 GLN A C 1
ATOM 3868 O O . GLN A 1 508 ? 28.292 3.988 -72.759 1.00 52.19 508 GLN A O 1
ATOM 3873 N N . ARG A 1 509 ? 28.061 6.033 -71.871 1.00 50.62 509 ARG A N 1
ATOM 3874 C CA . ARG A 1 509 ? 27.165 6.619 -72.884 1.00 50.62 509 ARG A CA 1
ATOM 3875 C C . ARG A 1 509 ? 27.435 8.099 -73.241 1.00 50.62 509 ARG A C 1
ATOM 3877 O O . ARG A 1 509 ? 26.599 8.676 -73.934 1.00 50.62 509 ARG A O 1
ATOM 3884 N N . ARG A 1 510 ? 28.512 8.758 -72.772 1.00 57.75 510 ARG A N 1
ATOM 3885 C CA . ARG A 1 510 ? 28.747 10.209 -73.015 1.00 57.75 510 ARG A CA 1
ATOM 3886 C C . ARG A 1 510 ? 30.228 10.593 -73.135 1.00 57.75 510 ARG A C 1
ATOM 3888 O O . ARG A 1 510 ? 31.106 9.809 -72.798 1.00 57.75 510 ARG A O 1
ATOM 3895 N N . ALA A 1 511 ? 30.476 11.811 -73.631 1.00 56.81 511 ALA A N 1
ATOM 3896 C CA . ALA A 1 511 ? 31.812 12.387 -73.770 1.00 56.81 511 ALA A CA 1
ATOM 3897 C C . ALA A 1 511 ? 32.552 12.457 -72.415 1.00 56.81 511 ALA A C 1
ATOM 3899 O O . ALA A 1 511 ? 31.906 12.701 -71.389 1.00 56.81 511 ALA A O 1
ATOM 3900 N N . PRO A 1 512 ? 33.882 12.247 -72.406 1.00 59.12 512 PRO A N 1
ATOM 3901 C CA . PRO A 1 512 ? 34.686 12.298 -71.195 1.00 59.12 512 PRO A CA 1
ATOM 3902 C C . PRO A 1 512 ? 34.647 13.683 -70.546 1.00 59.12 512 PRO A C 1
ATOM 3904 O O . PRO A 1 512 ? 34.627 14.707 -71.230 1.00 59.12 512 PRO A O 1
ATOM 3907 N N . CYS A 1 513 ? 34.650 13.713 -69.217 1.00 63.16 513 CYS A N 1
ATOM 3908 C CA . CYS A 1 513 ? 34.617 14.944 -68.435 1.00 63.16 513 CYS A CA 1
ATOM 3909 C C . CYS A 1 513 ? 35.596 14.898 -67.264 1.00 63.16 513 CYS A C 1
ATOM 3911 O O . CYS A 1 513 ? 35.886 13.832 -66.721 1.00 63.16 513 CYS A O 1
ATOM 3913 N N . THR A 1 514 ? 36.079 16.078 -66.872 1.00 60.75 514 THR A N 1
ATOM 3914 C CA . THR A 1 514 ? 37.017 16.282 -65.765 1.00 60.75 514 THR A CA 1
ATOM 3915 C C . THR A 1 514 ? 36.290 16.914 -64.566 1.00 60.75 514 THR A C 1
ATOM 3917 O O . THR A 1 514 ? 36.165 18.141 -64.477 1.00 60.75 514 THR A O 1
ATOM 3920 N N . PRO A 1 515 ? 35.735 16.108 -63.640 1.00 61.97 515 PRO A N 1
ATOM 3921 C CA . PRO A 1 515 ? 35.117 16.627 -62.425 1.00 61.97 515 PRO A CA 1
ATOM 3922 C C . PRO A 1 515 ? 36.159 17.274 -61.498 1.00 61.97 515 PRO A C 1
ATOM 3924 O O . PRO A 1 515 ? 37.251 16.749 -61.290 1.00 61.97 515 PRO A O 1
ATOM 3927 N N . LYS A 1 516 ? 35.807 18.420 -60.898 1.00 61.00 516 LYS A N 1
ATOM 3928 C CA . LYS A 1 516 ? 36.618 19.068 -59.854 1.00 61.00 516 LYS A CA 1
ATOM 3929 C C . LYS A 1 516 ? 36.333 18.406 -58.507 1.00 61.00 516 LYS A C 1
ATOM 3931 O O . LYS A 1 516 ? 35.324 18.718 -57.885 1.00 61.00 516 LYS A O 1
ATOM 3936 N N . ILE A 1 517 ? 37.219 17.520 -58.065 1.00 65.50 517 ILE A N 1
ATOM 3937 C CA . ILE A 1 517 ? 37.040 16.719 -56.845 1.00 65.50 517 ILE A CA 1
ATOM 3938 C C . ILE A 1 517 ? 37.932 17.257 -55.720 1.00 65.50 517 ILE A C 1
ATOM 3940 O O . ILE A 1 517 ? 39.093 17.608 -55.946 1.00 65.50 517 ILE A O 1
ATOM 3944 N N . LYS A 1 518 ? 37.397 17.330 -54.495 1.00 66.75 518 LYS A N 1
ATOM 3945 C CA . LYS A 1 518 ? 38.173 17.705 -53.300 1.00 66.75 518 LYS A CA 1
ATOM 3946 C C . LYS A 1 518 ? 39.115 16.570 -52.876 1.00 66.75 518 LYS A C 1
ATOM 3948 O O . LYS A 1 518 ? 38.830 15.397 -53.092 1.00 66.75 518 LYS A O 1
ATOM 3953 N N . THR A 1 519 ? 40.237 16.891 -52.237 1.00 71.19 519 THR A N 1
ATOM 3954 C CA . THR A 1 519 ? 41.136 15.880 -51.644 1.00 71.19 519 THR A CA 1
ATOM 3955 C C . THR A 1 519 ? 40.426 15.046 -50.573 1.00 71.19 519 THR A C 1
ATOM 3957 O O . THR A 1 519 ? 39.556 15.579 -49.890 1.00 71.19 519 THR A O 1
ATOM 3960 N N . ASN A 1 520 ? 40.836 13.785 -50.397 1.00 76.12 520 ASN A N 1
ATOM 3961 C CA . ASN A 1 520 ? 40.250 12.816 -49.458 1.00 76.12 520 ASN A CA 1
ATOM 3962 C C . ASN A 1 520 ? 38.782 12.507 -49.775 1.00 76.12 520 ASN A C 1
ATOM 3964 O O . ASN A 1 520 ? 37.927 12.487 -48.893 1.00 76.12 520 ASN A O 1
ATOM 3968 N N . THR A 1 521 ? 38.482 12.297 -51.056 1.00 77.56 521 THR A N 1
ATOM 3969 C CA . THR A 1 521 ? 37.113 12.055 -51.522 1.00 77.56 521 THR A CA 1
ATOM 3970 C C . THR A 1 521 ? 37.033 10.725 -52.253 1.00 77.56 521 THR A C 1
ATOM 3972 O O . THR A 1 521 ? 37.879 10.427 -53.099 1.00 77.56 521 THR A O 1
ATOM 3975 N N . CYS A 1 522 ? 36.011 9.929 -51.945 1.00 79.62 522 CYS A N 1
ATOM 3976 C CA . CYS A 1 522 ? 35.627 8.781 -52.760 1.00 79.62 522 CYS A CA 1
ATOM 3977 C C . CYS A 1 522 ? 34.415 9.152 -53.622 1.00 79.62 522 CYS A C 1
ATOM 3979 O O . CYS A 1 522 ? 33.414 9.664 -53.111 1.00 79.62 522 CYS A O 1
ATOM 3981 N N . PHE A 1 523 ? 34.514 8.896 -54.926 1.00 76.81 523 PHE A N 1
ATOM 3982 C CA . PHE A 1 523 ? 33.494 9.249 -55.913 1.00 76.81 523 PHE A CA 1
ATOM 3983 C C . PHE A 1 523 ? 33.326 8.135 -56.960 1.00 76.81 523 PHE A C 1
ATOM 3985 O O . PHE A 1 523 ? 34.253 7.367 -57.225 1.00 76.81 523 PHE A O 1
ATOM 3992 N N . CYS A 1 524 ? 32.143 8.043 -57.571 1.00 75.38 524 CYS A N 1
ATOM 3993 C CA . CYS A 1 524 ? 31.829 7.046 -58.602 1.00 75.38 524 CYS A CA 1
ATOM 3994 C C . CYS A 1 524 ? 31.504 7.738 -59.940 1.00 75.38 524 CYS A C 1
ATOM 3996 O O . CYS A 1 524 ? 30.479 8.411 -60.058 1.00 75.38 524 CYS A O 1
ATOM 3998 N N . CYS A 1 525 ? 32.362 7.567 -60.955 1.00 67.81 525 CYS A N 1
ATOM 3999 C CA . CYS A 1 525 ? 32.260 8.262 -62.253 1.00 67.81 525 CYS A CA 1
ATOM 4000 C C . CYS A 1 525 ? 30.971 7.956 -63.039 1.00 67.81 525 CYS A C 1
ATOM 4002 O O . CYS A 1 525 ? 30.462 8.837 -63.728 1.00 67.81 525 CYS A O 1
ATOM 4004 N N . ASP A 1 526 ? 30.426 6.738 -62.932 1.00 60.97 526 ASP A N 1
ATOM 4005 C CA . ASP A 1 526 ? 29.255 6.282 -63.707 1.00 60.97 526 ASP A CA 1
ATOM 4006 C C . ASP A 1 526 ? 27.972 7.091 -63.433 1.00 60.97 526 ASP A C 1
ATOM 4008 O O . ASP A 1 526 ? 27.037 7.069 -64.232 1.00 60.97 526 ASP A O 1
ATOM 4012 N N . LEU A 1 527 ? 27.925 7.805 -62.305 1.00 57.62 527 LEU A N 1
ATOM 4013 C CA . LEU A 1 527 ? 26.765 8.567 -61.831 1.00 57.62 527 LEU A CA 1
ATOM 4014 C C . LEU A 1 527 ? 26.948 10.089 -61.975 1.00 57.62 527 LEU A C 1
ATOM 4016 O O . LEU A 1 527 ? 26.038 10.850 -61.645 1.00 57.62 527 LEU A O 1
ATOM 4020 N N . TYR A 1 528 ? 28.097 10.551 -62.486 1.00 57.78 528 TYR A N 1
ATOM 4021 C CA . TYR A 1 528 ? 28.383 11.977 -62.656 1.00 57.78 528 TYR A CA 1
ATOM 4022 C C . TYR A 1 528 ? 27.731 12.514 -63.941 1.00 57.78 528 TYR A C 1
ATOM 4024 O O . TYR A 1 528 ? 28.077 12.129 -65.061 1.00 57.78 528 TYR A O 1
ATOM 4032 N N . ASN A 1 529 ? 26.761 13.420 -63.799 1.00 55.62 529 ASN A N 1
ATOM 4033 C CA . ASN A 1 529 ? 26.042 14.000 -64.932 1.00 55.62 529 ASN A CA 1
ATOM 4034 C C . ASN A 1 529 ? 26.856 15.174 -65.511 1.00 55.62 529 ASN A C 1
ATOM 4036 O O . ASN A 1 529 ? 26.711 16.318 -65.093 1.00 55.62 529 ASN A O 1
ATOM 4040 N N . CYS A 1 530 ? 27.754 14.898 -66.458 1.00 56.81 530 CYS A N 1
ATOM 4041 C CA . CYS A 1 530 ? 28.664 15.900 -67.034 1.00 56.81 530 CYS A CA 1
ATOM 4042 C C . CYS A 1 530 ? 28.024 16.832 -68.079 1.00 56.81 530 CYS A C 1
ATOM 4044 O O . CYS A 1 530 ? 28.558 17.048 -69.163 1.00 56.81 530 CYS A O 1
ATOM 4046 N N . GLY A 1 531 ? 26.867 17.398 -67.746 1.00 49.97 531 GLY A N 1
ATOM 4047 C CA . GLY A 1 531 ? 26.156 18.372 -68.563 1.00 49.97 531 GLY A CA 1
ATOM 4048 C C . GLY A 1 531 ? 25.145 19.122 -67.706 1.00 49.97 531 GLY A C 1
ATOM 4049 O O . GLY A 1 531 ? 24.132 18.551 -67.320 1.00 49.97 531 GLY A O 1
ATOM 4050 N N . ASN A 1 532 ? 25.437 20.397 -67.448 1.00 42.69 532 ASN A N 1
ATOM 4051 C CA . ASN A 1 532 ? 24.692 21.349 -66.621 1.00 42.69 532 ASN A CA 1
ATOM 4052 C C . ASN A 1 532 ? 24.650 21.093 -65.106 1.00 42.69 532 ASN A C 1
ATOM 4054 O O . ASN A 1 532 ? 24.326 20.014 -64.620 1.00 42.69 532 ASN A O 1
ATOM 4058 N N . ARG A 1 533 ? 24.904 22.177 -64.354 1.00 46.81 533 ARG A N 1
ATOM 4059 C CA . ARG A 1 533 ? 24.510 22.338 -62.949 1.00 46.81 533 ARG A CA 1
ATOM 4060 C C . ARG A 1 533 ? 22.982 22.287 -62.863 1.00 46.81 533 ARG A C 1
ATOM 4062 O O . ARG A 1 533 ? 22.333 23.325 -62.836 1.00 46.81 533 ARG A O 1
ATOM 4069 N N . VAL A 1 534 ? 22.406 21.096 -62.856 1.00 40.41 534 VAL A N 1
ATOM 4070 C CA . VAL A 1 534 ? 21.042 20.891 -62.376 1.00 40.41 534 VAL A CA 1
ATOM 4071 C C . VAL A 1 534 ? 21.111 19.765 -61.366 1.00 40.41 534 VAL A C 1
ATOM 4073 O O . VAL A 1 534 ? 21.608 18.678 -61.659 1.00 40.41 534 VAL A O 1
ATOM 4076 N N . GLU A 1 535 ? 20.697 20.121 -60.156 1.00 47.19 535 GLU A N 1
ATOM 4077 C CA . GLU A 1 535 ? 20.607 19.316 -58.946 1.00 47.19 535 GLU A CA 1
ATOM 4078 C C . GLU A 1 535 ? 20.318 17.846 -59.257 1.00 47.19 535 GLU A C 1
ATOM 4080 O O . GLU A 1 535 ? 19.257 17.485 -59.772 1.00 47.19 535 GLU A O 1
ATOM 4085 N N . ILE A 1 536 ? 21.289 16.983 -58.945 1.00 44.19 536 ILE A N 1
ATOM 4086 C CA . ILE A 1 536 ? 21.079 15.542 -58.991 1.00 44.19 536 ILE A CA 1
ATOM 4087 C C . ILE A 1 536 ? 20.064 15.213 -57.900 1.00 44.19 536 ILE A C 1
ATOM 4089 O O . ILE A 1 536 ? 20.338 15.304 -56.704 1.00 44.19 536 ILE A O 1
ATOM 4093 N N . SER A 1 537 ? 18.879 14.825 -58.353 1.00 38.28 537 SER A N 1
ATOM 4094 C CA . SER A 1 537 ? 17.843 14.211 -57.543 1.00 38.28 537 SER A CA 1
ATOM 4095 C C . SER A 1 537 ? 18.408 12.945 -56.873 1.00 38.28 537 SER A C 1
ATOM 4097 O O . SER A 1 537 ? 18.640 11.933 -57.529 1.00 38.28 537 SER A O 1
ATOM 4099 N N . GLY A 1 538 ? 18.650 13.017 -55.561 1.00 43.91 538 GLY A N 1
ATOM 4100 C CA . GLY A 1 538 ? 18.478 11.882 -54.648 1.00 43.91 538 GLY A CA 1
ATOM 4101 C C . GLY A 1 538 ? 19.619 10.876 -54.433 1.00 43.91 538 GLY A C 1
ATOM 4102 O O . GLY A 1 538 ? 19.313 9.702 -54.263 1.00 43.91 538 GLY A O 1
ATOM 4103 N N . GLY A 1 539 ? 20.895 11.273 -54.350 1.00 51.03 539 GLY A N 1
ATOM 4104 C CA . GLY A 1 539 ? 21.948 10.380 -53.824 1.00 51.03 539 GLY A CA 1
ATOM 4105 C C . GLY A 1 539 ? 23.284 11.082 -53.553 1.00 51.03 539 GLY A C 1
ATOM 4106 O O . GLY A 1 539 ? 23.715 11.914 -54.348 1.00 51.03 539 GLY A O 1
ATOM 4107 N N . TYR A 1 540 ? 23.934 10.775 -52.426 1.00 57.12 540 TYR A N 1
ATOM 4108 C CA . TYR A 1 540 ? 25.257 11.310 -52.082 1.00 57.12 540 TYR A CA 1
ATOM 4109 C C . TYR A 1 540 ? 26.327 10.469 -52.796 1.00 57.12 540 TYR A C 1
ATOM 4111 O O . TYR A 1 540 ? 26.754 9.452 -52.272 1.00 57.12 540 TYR A O 1
ATOM 4119 N N . TYR A 1 541 ? 26.743 10.851 -54.007 1.00 64.25 541 TYR A N 1
ATOM 4120 C CA . TYR A 1 541 ? 27.755 10.102 -54.785 1.00 64.25 541 TYR A CA 1
ATOM 4121 C C . TYR A 1 541 ? 29.184 10.656 -54.645 1.00 64.25 541 TYR A C 1
ATOM 4123 O O . TYR A 1 541 ? 30.104 10.214 -55.336 1.00 64.25 541 TYR A O 1
ATOM 4131 N N . GLU A 1 542 ? 29.359 11.622 -53.744 1.00 69.19 542 GLU A N 1
ATOM 4132 C CA . GLU A 1 542 ? 30.634 12.219 -53.361 1.00 69.19 542 GLU A CA 1
ATOM 4133 C C . GLU A 1 542 ? 30.737 12.193 -51.829 1.00 69.19 542 GLU A C 1
ATOM 4135 O O . GLU A 1 542 ? 29.988 12.883 -51.127 1.00 69.19 542 GLU A O 1
ATOM 4140 N N . TYR A 1 543 ? 31.647 11.371 -51.303 1.00 75.25 543 TYR A N 1
ATOM 4141 C CA . TYR A 1 543 ? 31.903 11.258 -49.867 1.00 75.25 543 TYR A CA 1
ATOM 4142 C C . TYR A 1 543 ? 33.237 11.921 -49.547 1.00 75.25 543 TYR A C 1
ATOM 4144 O O . TYR A 1 543 ? 34.293 11.409 -49.919 1.00 75.25 543 TYR A O 1
ATOM 4152 N N . ILE A 1 544 ? 33.163 13.080 -48.897 1.00 73.88 544 ILE A N 1
ATOM 4153 C CA . ILE A 1 544 ? 34.306 13.935 -48.564 1.00 73.88 544 ILE A CA 1
ATOM 4154 C C . ILE A 1 544 ? 34.862 13.536 -47.192 1.00 73.88 544 ILE A C 1
ATOM 4156 O O . ILE A 1 544 ? 34.095 13.191 -46.289 1.00 73.88 544 ILE A O 1
ATOM 4160 N N . ASP A 1 545 ? 36.180 13.666 -47.042 1.00 74.31 545 ASP A N 1
ATOM 4161 C CA . ASP A 1 545 ? 36.945 13.416 -45.815 1.00 74.31 545 ASP A CA 1
ATOM 4162 C C . ASP A 1 545 ? 36.964 11.937 -45.392 1.00 74.31 545 ASP A C 1
ATOM 4164 O O . ASP A 1 545 ? 36.868 11.596 -44.217 1.00 74.31 545 ASP A O 1
ATOM 4168 N N . VAL A 1 546 ? 37.079 11.048 -46.381 1.00 78.44 546 VAL A N 1
ATOM 4169 C CA . VAL A 1 546 ? 37.251 9.599 -46.187 1.00 78.44 546 VAL A CA 1
ATOM 4170 C C . VAL A 1 546 ? 38.710 9.202 -46.398 1.00 78.44 546 VAL A C 1
ATOM 4172 O O . VAL A 1 546 ? 39.420 9.846 -47.166 1.00 78.44 546 VAL A O 1
ATOM 4175 N N . SER A 1 547 ? 39.169 8.131 -45.745 1.00 79.75 547 SER A N 1
ATOM 4176 C CA . SER A 1 547 ? 40.530 7.597 -45.933 1.00 79.75 547 SER A CA 1
ATOM 4177 C C . SER A 1 547 ? 40.604 6.560 -47.057 1.00 79.75 547 SER A C 1
ATOM 4179 O O . SER A 1 547 ? 41.661 6.340 -47.648 1.00 79.75 547 SER A O 1
ATOM 4181 N N . SER A 1 548 ? 39.472 5.926 -47.369 1.00 83.00 548 SER A N 1
ATOM 4182 C CA . SER A 1 548 ? 39.306 4.997 -48.484 1.00 83.00 548 SER A CA 1
ATOM 4183 C C . SER A 1 548 ? 37.826 4.858 -48.857 1.00 83.00 548 SER A C 1
ATOM 4185 O O . SER A 1 548 ? 36.943 5.121 -48.042 1.00 83.00 548 SER A O 1
ATOM 4187 N N . CYS A 1 549 ? 37.522 4.356 -50.058 1.00 81.25 549 CYS A N 1
ATOM 4188 C CA . CYS A 1 549 ? 36.140 3.999 -50.413 1.00 81.25 549 CYS A CA 1
ATOM 4189 C C . CYS A 1 549 ? 35.552 2.892 -49.509 1.00 81.25 549 CYS A C 1
ATOM 4191 O O . CYS A 1 549 ? 34.334 2.770 -49.400 1.00 81.25 549 CYS A O 1
ATOM 4193 N N . GLN A 1 550 ? 36.397 2.123 -48.811 1.00 83.88 550 GLN A N 1
ATOM 4194 C CA . GLN A 1 550 ? 35.964 1.113 -47.844 1.00 83.88 550 GLN A CA 1
ATOM 4195 C C . GLN A 1 550 ? 35.275 1.741 -46.620 1.00 83.88 550 GLN A C 1
ATOM 4197 O O . GLN A 1 550 ? 34.375 1.127 -46.045 1.00 83.88 550 GLN A O 1
ATOM 4202 N N . ASP A 1 551 ? 35.623 2.981 -46.254 1.00 82.00 551 ASP A N 1
ATOM 4203 C CA . ASP A 1 551 ? 34.982 3.703 -45.146 1.00 82.00 551 ASP A CA 1
ATOM 4204 C C . ASP A 1 551 ? 33.476 3.899 -45.369 1.00 82.00 551 ASP A C 1
ATOM 4206 O O . ASP A 1 551 ? 32.717 3.920 -44.405 1.00 82.00 551 ASP A O 1
ATOM 4210 N N . ILE A 1 552 ? 33.021 3.969 -46.625 1.00 81.94 552 ILE A N 1
ATOM 4211 C CA . ILE A 1 552 ? 31.598 4.103 -46.978 1.00 81.94 552 ILE A CA 1
ATOM 4212 C C . ILE A 1 552 ? 30.851 2.792 -46.729 1.00 81.94 552 ILE A C 1
ATOM 4214 O O . ILE A 1 552 ? 29.736 2.803 -46.210 1.00 81.94 552 ILE A O 1
ATOM 4218 N N . ILE A 1 553 ? 31.472 1.654 -47.056 1.00 84.12 553 ILE A N 1
ATOM 4219 C CA . ILE A 1 553 ? 30.916 0.327 -46.755 1.00 84.12 553 ILE A CA 1
ATOM 4220 C C . ILE A 1 553 ? 30.804 0.170 -45.235 1.00 84.12 553 ILE A C 1
ATOM 4222 O O . ILE A 1 553 ? 29.762 -0.244 -44.725 1.00 84.12 553 ILE A O 1
ATOM 4226 N N . HIS A 1 554 ? 31.838 0.578 -44.495 1.00 83.69 554 HIS A N 1
ATOM 4227 C CA . HIS A 1 554 ? 31.791 0.603 -43.035 1.00 83.69 554 HIS A CA 1
ATOM 4228 C C . HIS A 1 554 ? 30.709 1.550 -42.501 1.00 83.69 554 HIS A C 1
ATOM 4230 O O . HIS A 1 554 ? 29.967 1.152 -41.608 1.00 83.69 554 HIS A O 1
ATOM 4236 N N . LEU A 1 555 ? 30.558 2.753 -43.062 1.00 84.75 555 LEU A N 1
ATOM 4237 C CA . LEU A 1 555 ? 29.512 3.704 -42.681 1.00 84.75 555 LEU A CA 1
ATOM 4238 C C . LEU A 1 555 ? 28.107 3.139 -42.930 1.00 84.75 555 LEU A C 1
ATOM 4240 O O . LEU A 1 555 ? 27.250 3.254 -42.060 1.00 84.75 555 LEU A O 1
ATOM 4244 N N . TYR A 1 556 ? 27.873 2.479 -44.066 1.00 86.50 556 TYR A N 1
ATOM 4245 C CA . TYR A 1 556 ? 26.603 1.811 -44.357 1.00 86.50 556 TYR A CA 1
ATOM 4246 C C . TYR A 1 556 ? 26.269 0.752 -43.301 1.00 86.50 556 TYR A C 1
ATOM 4248 O O . TYR A 1 556 ? 25.159 0.730 -42.763 1.00 86.50 556 TYR A O 1
ATOM 4256 N N . HIS A 1 557 ? 27.238 -0.105 -42.961 1.00 88.81 557 HIS A N 1
ATOM 4257 C CA . HIS A 1 557 ? 27.053 -1.102 -41.908 1.00 88.81 557 HIS A CA 1
ATOM 4258 C C . HIS A 1 557 ? 26.834 -0.456 -40.534 1.00 88.81 557 HIS A C 1
ATOM 4260 O O . HIS A 1 557 ? 26.000 -0.943 -39.770 1.00 88.81 557 HIS A O 1
ATOM 4266 N N . LEU A 1 558 ? 27.527 0.644 -40.222 1.00 89.00 558 LEU A N 1
ATOM 4267 C CA . LEU A 1 558 ? 27.335 1.403 -38.984 1.00 89.00 558 LEU A CA 1
ATOM 4268 C C . LEU A 1 558 ? 25.939 2.037 -38.910 1.00 89.00 558 LEU A C 1
ATOM 4270 O O . LEU A 1 558 ? 25.319 1.959 -37.857 1.00 89.00 558 LEU A O 1
ATOM 4274 N N . LEU A 1 559 ? 25.407 2.590 -40.004 1.00 87.38 559 LEU A N 1
ATOM 4275 C CA . LEU A 1 559 ? 24.066 3.190 -40.053 1.00 87.38 559 LEU A CA 1
ATOM 4276 C C . LEU A 1 559 ? 22.951 2.149 -39.890 1.00 87.38 559 LEU A C 1
ATOM 4278 O O . LEU A 1 559 ? 22.013 2.358 -39.119 1.00 87.38 559 LEU A O 1
ATOM 4282 N N . TRP A 1 560 ? 23.064 0.993 -40.549 1.00 89.62 560 TRP A N 1
ATOM 4283 C CA . TRP A 1 560 ? 22.128 -0.115 -40.330 1.00 89.62 560 TRP A CA 1
ATOM 4284 C C . TRP A 1 560 ? 22.225 -0.674 -38.911 1.00 89.62 560 TRP A C 1
ATOM 4286 O O . TRP A 1 560 ? 21.200 -0.925 -38.277 1.00 89.62 560 TRP A O 1
ATOM 4296 N N . SER A 1 561 ? 23.443 -0.807 -38.377 1.00 90.44 561 SER A N 1
ATOM 4297 C CA . SER A 1 561 ? 23.657 -1.222 -36.987 1.00 90.44 561 SER A CA 1
ATOM 4298 C C . SER A 1 561 ? 23.054 -0.215 -36.005 1.00 90.44 561 SER A C 1
ATOM 4300 O O . SER A 1 561 ? 22.366 -0.617 -35.071 1.00 90.44 561 SER A O 1
ATOM 4302 N N . ALA A 1 562 ? 23.240 1.088 -36.239 1.00 90.12 562 ALA A N 1
ATOM 4303 C CA . ALA A 1 562 ? 22.647 2.162 -35.444 1.00 90.12 562 ALA A CA 1
ATOM 4304 C C . ALA A 1 562 ? 21.116 2.134 -35.511 1.00 90.12 562 ALA A C 1
ATOM 4306 O O . ALA A 1 562 ? 20.454 2.262 -34.485 1.00 90.12 562 ALA A O 1
ATOM 4307 N N . THR A 1 563 ? 20.544 1.899 -36.694 1.00 91.12 563 THR A N 1
ATOM 4308 C CA . THR A 1 563 ? 19.093 1.767 -36.885 1.00 91.12 563 THR A CA 1
ATOM 4309 C C . THR A 1 563 ? 18.539 0.599 -36.066 1.00 91.12 563 THR A C 1
ATOM 4311 O O . THR A 1 563 ? 17.587 0.771 -35.305 1.00 91.12 563 THR A O 1
ATOM 4314 N N . ILE A 1 564 ? 19.173 -0.576 -36.148 1.00 93.81 564 ILE A N 1
ATOM 4315 C CA . ILE A 1 564 ? 18.776 -1.764 -35.378 1.00 93.81 564 ILE A CA 1
ATOM 4316 C C . ILE A 1 564 ? 18.906 -1.503 -33.872 1.00 93.81 564 ILE A C 1
ATOM 4318 O O . ILE A 1 564 ? 17.979 -1.791 -33.116 1.00 93.81 564 ILE A O 1
ATOM 4322 N N . LEU A 1 565 ? 20.023 -0.922 -33.427 1.00 93.19 565 LEU A N 1
ATOM 4323 C CA . LEU A 1 565 ? 20.250 -0.599 -32.018 1.00 93.19 565 LEU A CA 1
ATOM 4324 C C . LEU A 1 565 ? 19.234 0.421 -31.486 1.00 93.19 565 LEU A C 1
ATOM 4326 O O . LEU A 1 565 ? 18.752 0.247 -30.371 1.00 93.19 565 LEU A O 1
ATOM 4330 N N . ASN A 1 566 ? 18.854 1.433 -32.270 1.00 93.19 566 ASN A N 1
ATOM 4331 C CA . ASN A 1 566 ? 17.817 2.399 -31.896 1.00 93.19 566 ASN A CA 1
ATOM 4332 C C . ASN A 1 566 ? 16.427 1.748 -31.791 1.00 93.19 566 ASN A C 1
ATOM 4334 O O . ASN A 1 566 ? 15.683 2.059 -30.863 1.00 93.19 566 ASN A O 1
ATOM 4338 N N . ILE A 1 567 ? 16.088 0.792 -32.667 1.00 94.75 567 ILE A N 1
ATOM 4339 C CA . ILE A 1 567 ? 14.844 0.008 -32.554 1.00 94.75 567 ILE A CA 1
ATOM 4340 C C . ILE A 1 567 ? 14.855 -0.841 -31.274 1.00 94.75 567 ILE A C 1
ATOM 4342 O O . ILE A 1 567 ? 13.885 -0.840 -30.517 1.00 94.75 567 ILE A O 1
ATOM 4346 N N . VAL A 1 568 ? 15.961 -1.535 -30.987 1.00 95.50 568 VAL A N 1
ATOM 4347 C CA . VAL A 1 568 ? 16.115 -2.311 -29.745 1.00 95.50 568 VAL A CA 1
ATOM 4348 C C . VAL A 1 568 ? 16.031 -1.396 -28.517 1.00 95.50 568 VAL A C 1
ATOM 4350 O O . VAL A 1 568 ? 15.327 -1.713 -27.558 1.00 95.50 568 VAL A O 1
ATOM 4353 N N . GLY A 1 569 ? 16.691 -0.237 -28.563 1.00 93.56 569 GLY A N 1
ATOM 4354 C CA . GLY A 1 569 ? 16.659 0.788 -27.521 1.00 93.56 569 GLY A CA 1
ATOM 4355 C C . GLY A 1 569 ? 15.260 1.359 -27.283 1.00 93.56 569 GLY A C 1
ATOM 4356 O O . GLY A 1 569 ? 14.889 1.577 -26.134 1.00 93.56 569 GLY A O 1
ATOM 4357 N N . LEU A 1 570 ? 14.451 1.518 -28.333 1.00 95.94 570 LEU A N 1
ATOM 4358 C CA . LEU A 1 570 ? 13.049 1.927 -28.237 1.00 95.94 570 LEU A CA 1
ATOM 4359 C C . LEU A 1 570 ? 12.225 0.914 -27.438 1.00 95.94 570 LEU A C 1
ATOM 4361 O O . LEU A 1 570 ? 11.581 1.284 -26.456 1.00 95.94 570 LEU A O 1
ATOM 4365 N N . PHE A 1 571 ? 12.272 -0.368 -27.812 1.00 96.31 571 PHE A N 1
ATOM 4366 C CA . PHE A 1 571 ? 11.489 -1.398 -27.124 1.00 96.31 571 PHE A CA 1
ATOM 4367 C C . PHE A 1 571 ? 11.956 -1.598 -25.683 1.00 96.31 571 PHE A C 1
ATOM 4369 O O . PHE A 1 571 ? 11.137 -1.626 -24.761 1.00 96.31 571 PHE A O 1
ATOM 4376 N N . LEU A 1 572 ? 13.272 -1.679 -25.466 1.00 94.69 572 LEU A N 1
ATOM 4377 C CA . LEU A 1 572 ? 13.833 -1.788 -24.123 1.00 94.69 572 LEU A CA 1
ATOM 4378 C C . LEU A 1 572 ? 13.531 -0.547 -23.284 1.00 94.69 572 LEU A C 1
ATOM 4380 O O . LEU A 1 572 ? 13.230 -0.691 -22.103 1.00 94.69 572 LEU A O 1
ATOM 4384 N N . GLY A 1 573 ? 13.556 0.651 -23.866 1.00 95.62 573 GLY A N 1
ATOM 4385 C CA . GLY A 1 573 ? 13.214 1.897 -23.188 1.00 95.62 573 GLY A CA 1
ATOM 4386 C C . GLY A 1 573 ? 11.766 1.912 -22.702 1.00 95.62 573 GLY A C 1
ATOM 4387 O O . GLY A 1 573 ? 11.523 2.217 -21.536 1.00 95.62 573 GLY A O 1
ATOM 4388 N N . ILE A 1 574 ? 10.813 1.486 -23.540 1.00 95.81 574 ILE A N 1
ATOM 4389 C CA . ILE A 1 574 ? 9.392 1.365 -23.162 1.00 95.81 574 ILE A CA 1
ATOM 4390 C C . ILE A 1 574 ? 9.215 0.352 -22.025 1.00 95.81 574 ILE A C 1
ATOM 4392 O O . ILE A 1 574 ? 8.580 0.659 -21.014 1.00 95.81 574 ILE A O 1
ATOM 4396 N N . ILE A 1 575 ? 9.810 -0.841 -22.152 1.00 93.50 575 ILE A N 1
ATOM 4397 C CA . ILE A 1 575 ? 9.735 -1.888 -21.121 1.00 93.50 575 ILE A CA 1
ATOM 4398 C C . ILE A 1 575 ? 10.356 -1.393 -19.808 1.00 93.50 575 ILE A C 1
ATOM 4400 O O . ILE A 1 575 ? 9.774 -1.570 -18.738 1.00 93.50 575 ILE A O 1
ATOM 4404 N N . THR A 1 576 ? 11.513 -0.733 -19.881 1.00 92.44 576 THR A N 1
ATOM 4405 C CA . THR A 1 576 ? 12.215 -0.189 -18.712 1.00 92.44 576 THR A CA 1
ATOM 4406 C C . THR A 1 576 ? 11.379 0.891 -18.038 1.00 92.44 576 THR A C 1
ATOM 4408 O O . THR A 1 576 ? 11.182 0.823 -16.830 1.00 92.44 576 THR A O 1
ATOM 4411 N N . ALA A 1 577 ? 10.818 1.841 -18.793 1.00 93.06 577 ALA A N 1
ATOM 4412 C CA . ALA A 1 577 ? 9.955 2.889 -18.253 1.00 93.06 577 ALA A CA 1
ATOM 4413 C C . ALA A 1 577 ? 8.698 2.314 -17.582 1.00 93.06 577 ALA A C 1
ATOM 4415 O O . ALA A 1 577 ? 8.324 2.771 -16.503 1.00 93.06 577 ALA A O 1
ATOM 4416 N N . ALA A 1 578 ? 8.084 1.278 -18.161 1.00 90.75 578 ALA A N 1
ATOM 4417 C CA . ALA A 1 578 ? 6.935 0.598 -17.565 1.00 90.75 578 ALA A CA 1
ATOM 4418 C C . ALA A 1 578 ? 7.302 -0.117 -16.251 1.00 90.75 578 ALA A C 1
ATOM 4420 O O . ALA A 1 578 ? 6.603 0.027 -15.246 1.00 90.75 578 ALA A O 1
ATOM 4421 N N . ILE A 1 579 ? 8.425 -0.847 -16.227 1.00 88.25 579 ILE A N 1
ATOM 4422 C CA . ILE A 1 579 ? 8.905 -1.548 -15.027 1.00 88.25 579 ILE A CA 1
ATOM 4423 C C . ILE A 1 579 ? 9.304 -0.552 -13.933 1.00 88.25 579 ILE A C 1
ATOM 4425 O O . ILE A 1 579 ? 8.916 -0.734 -12.778 1.00 88.25 579 ILE A O 1
ATOM 4429 N N . LEU A 1 580 ? 10.020 0.522 -14.281 1.00 87.44 580 LEU A N 1
ATOM 4430 C CA . LEU A 1 580 ? 10.357 1.599 -13.347 1.00 87.44 580 LEU A CA 1
ATOM 4431 C C . LEU A 1 580 ? 9.105 2.326 -12.864 1.00 87.44 580 LEU A C 1
ATOM 4433 O O . LEU A 1 580 ? 9.025 2.650 -11.685 1.00 87.44 580 LEU A O 1
ATOM 4437 N N . GLY A 1 581 ? 8.111 2.531 -13.728 1.00 84.81 581 GLY A N 1
ATOM 4438 C CA . GLY A 1 581 ? 6.808 3.089 -13.372 1.00 84.81 581 GLY A CA 1
ATOM 4439 C C . GLY A 1 581 ? 6.081 2.239 -12.332 1.00 84.81 581 GLY A C 1
ATOM 4440 O O . GLY A 1 581 ? 5.607 2.775 -11.337 1.00 84.81 581 GLY A O 1
ATOM 4441 N N . GLY A 1 582 ? 6.088 0.912 -12.493 1.00 77.12 582 GLY A N 1
ATOM 4442 C CA . GLY A 1 582 ? 5.569 -0.022 -11.488 1.00 77.12 582 GLY A CA 1
ATOM 4443 C C . GLY A 1 582 ? 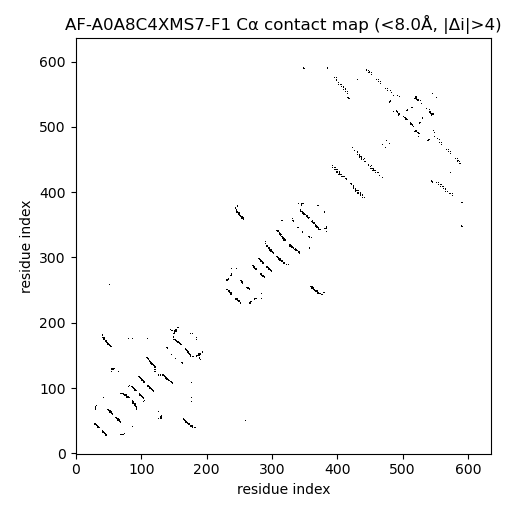6.419 -0.106 -10.212 1.00 77.12 582 GLY A C 1
ATOM 4444 O O . GLY A 1 582 ? 5.933 -0.540 -9.169 1.00 77.12 582 GLY A O 1
ATOM 4445 N N . PHE A 1 583 ? 7.685 0.313 -10.270 1.00 71.38 583 PHE A N 1
ATOM 4446 C CA . PHE A 1 583 ? 8.615 0.296 -9.142 1.00 71.38 583 PHE A CA 1
ATOM 4447 C C . PHE A 1 583 ? 8.736 1.644 -8.407 1.00 71.38 583 PHE A C 1
ATOM 4449 O O . PHE A 1 583 ? 9.200 1.663 -7.263 1.00 71.38 583 PHE A O 1
ATOM 4456 N N . LYS A 1 584 ? 8.326 2.765 -9.020 1.00 71.31 584 LYS A N 1
ATOM 4457 C CA . LYS A 1 584 ? 8.526 4.124 -8.481 1.00 71.31 584 LYS A CA 1
ATOM 4458 C C . LYS A 1 584 ? 7.803 4.354 -7.155 1.00 71.31 584 LYS A C 1
ATOM 4460 O O . LYS A 1 584 ? 8.340 5.039 -6.290 1.00 71.31 584 LYS A O 1
ATOM 4465 N N . ASP A 1 585 ? 6.625 3.752 -6.998 1.00 61.88 585 ASP A N 1
ATOM 4466 C CA . ASP A 1 585 ? 5.794 3.850 -5.793 1.00 61.88 585 ASP A CA 1
ATOM 4467 C C . ASP A 1 585 ? 6.086 2.702 -4.803 1.00 61.88 585 ASP A C 1
ATOM 4469 O O . ASP A 1 585 ? 5.455 2.575 -3.757 1.00 61.88 585 ASP A O 1
ATOM 4473 N N . MET A 1 586 ? 7.077 1.859 -5.115 1.00 55.94 586 MET A N 1
ATOM 4474 C CA . MET A 1 586 ? 7.529 0.776 -4.251 1.00 55.94 586 MET A CA 1
ATOM 4475 C C . MET A 1 586 ? 8.594 1.337 -3.301 1.00 55.94 586 MET A C 1
ATOM 4477 O O . MET A 1 586 ? 9.675 1.698 -3.744 1.00 55.94 586 MET A O 1
ATOM 4481 N N . THR A 1 587 ? 8.360 1.454 -2.002 1.00 46.06 587 THR A N 1
ATOM 4482 C CA . THR A 1 587 ? 9.380 1.947 -1.056 1.00 46.06 587 THR A CA 1
ATOM 4483 C C . THR A 1 587 ? 10.258 0.792 -0.541 1.00 46.06 587 THR A C 1
ATOM 4485 O O . THR A 1 587 ? 9.763 -0.315 -0.382 1.00 46.06 587 THR A O 1
ATOM 4488 N N . PRO A 1 588 ? 11.569 0.986 -0.288 1.00 38.44 588 PRO A N 1
ATOM 4489 C CA . PRO A 1 588 ? 12.434 -0.035 0.327 1.00 38.44 588 PRO A CA 1
ATOM 4490 C C . PRO A 1 588 ? 12.088 -0.340 1.795 1.00 38.44 588 PRO A C 1
ATOM 4492 O O . PRO A 1 588 ? 12.585 -1.316 2.359 1.00 38.44 588 PRO A O 1
ATOM 4495 N N . SER A 1 589 ? 11.159 0.407 2.395 1.00 34.31 589 SER A N 1
ATOM 4496 C CA . SER A 1 589 ? 10.293 -0.141 3.433 1.00 34.31 589 SER A CA 1
ATOM 4497 C C . SER A 1 589 ? 9.348 -1.170 2.798 1.00 34.31 589 SER A C 1
ATOM 4499 O O . SER A 1 589 ? 8.261 -0.836 2.342 1.00 34.31 589 SER A O 1
ATOM 4501 N N . LEU A 1 590 ? 9.796 -2.433 2.823 1.00 30.81 590 LEU A N 1
ATOM 4502 C CA . LEU A 1 590 ? 9.086 -3.654 2.415 1.00 30.81 590 LEU A CA 1
ATOM 4503 C C . LEU A 1 590 ? 8.728 -3.852 0.948 1.00 30.81 590 LEU A C 1
ATOM 4505 O O . LEU A 1 590 ? 8.464 -2.908 0.217 1.00 30.81 590 LEU A O 1
ATOM 4509 N N . PRO A 1 591 ? 8.519 -5.121 0.541 1.00 31.72 591 PRO A N 1
ATOM 4510 C CA . PRO A 1 591 ? 7.530 -5.357 -0.481 1.00 31.72 591 PRO A CA 1
ATOM 4511 C C . PRO A 1 591 ? 6.190 -4.816 0.034 1.00 31.72 591 PRO A C 1
ATOM 4513 O O . PRO A 1 591 ? 5.494 -5.481 0.794 1.00 31.72 591 PRO A O 1
ATOM 4516 N N . THR A 1 592 ? 5.762 -3.663 -0.470 1.00 29.88 592 THR A N 1
ATOM 4517 C CA . THR A 1 592 ? 4.371 -3.540 -0.890 1.00 29.88 592 THR A CA 1
ATOM 4518 C C . THR A 1 592 ? 4.168 -4.549 -2.027 1.00 29.88 592 THR A C 1
ATOM 4520 O O . THR A 1 592 ? 4.043 -4.229 -3.206 1.00 29.88 592 THR A O 1
ATOM 4523 N N . LEU A 1 593 ? 4.116 -5.842 -1.674 1.00 32.88 593 LEU A N 1
ATOM 4524 C CA . LEU A 1 593 ? 2.986 -6.593 -2.178 1.00 32.88 593 LEU A CA 1
ATOM 4525 C C . LEU A 1 593 ? 1.817 -5.741 -1.685 1.00 32.88 593 LEU A C 1
ATOM 4527 O O . LEU A 1 593 ? 1.662 -5.561 -0.478 1.00 32.88 593 LEU A O 1
ATOM 4531 N N . ASN A 1 594 ? 1.073 -5.115 -2.596 1.00 28.59 594 ASN A N 1
ATOM 4532 C CA . ASN A 1 594 ? -0.321 -4.881 -2.276 1.00 28.59 594 ASN A CA 1
ATOM 4533 C C . ASN A 1 594 ? -0.804 -6.261 -1.847 1.00 28.59 594 ASN A C 1
ATOM 4535 O O . ASN A 1 594 ? -0.858 -7.175 -2.667 1.00 28.59 594 ASN A O 1
ATOM 4539 N N . CYS A 1 595 ? -0.923 -6.440 -0.535 1.00 37.38 595 CYS A N 1
ATOM 4540 C CA . CYS A 1 595 ? -1.548 -7.579 0.081 1.00 37.38 595 CYS A CA 1
ATOM 4541 C C . CYS A 1 595 ? -2.952 -7.520 -0.543 1.00 37.38 595 CYS A C 1
ATOM 4543 O O . CYS A 1 595 ? -3.709 -6.604 -0.238 1.00 37.38 595 CYS A O 1
ATOM 4545 N N . THR A 1 596 ? -3.186 -8.305 -1.604 1.00 28.48 596 THR A N 1
ATOM 4546 C CA . THR A 1 596 ? -4.392 -8.201 -2.429 1.00 28.48 596 THR A CA 1
ATOM 4547 C C . THR A 1 596 ? -5.559 -8.497 -1.509 1.00 28.48 596 THR A C 1
ATOM 4549 O O . THR A 1 596 ? -5.724 -9.633 -1.070 1.00 28.48 596 THR A O 1
ATOM 4552 N N . VAL A 1 597 ? -6.315 -7.459 -1.156 1.00 29.27 597 VAL A N 1
ATOM 4553 C CA . VAL A 1 597 ? -7.663 -7.619 -0.629 1.00 29.27 597 VAL A CA 1
ATOM 4554 C C . VAL A 1 597 ? -8.474 -8.053 -1.837 1.00 29.27 597 VAL A C 1
ATOM 4556 O O . VAL A 1 597 ? -8.793 -7.252 -2.713 1.00 29.27 597 VAL A O 1
ATOM 4559 N N . GLU A 1 598 ? -8.663 -9.360 -1.964 1.00 23.94 598 GLU A N 1
ATOM 4560 C CA . GLU A 1 598 ? -9.659 -9.905 -2.868 1.00 23.94 598 GLU A CA 1
ATOM 4561 C C . GLU A 1 598 ? -11.009 -9.541 -2.258 1.00 23.94 598 GLU A C 1
ATOM 4563 O O . GLU A 1 598 ? -11.444 -10.150 -1.285 1.00 23.94 598 GLU A O 1
ATOM 4568 N N . ASN A 1 599 ? -11.612 -8.458 -2.755 1.00 24.58 599 ASN A N 1
ATOM 4569 C CA . ASN A 1 599 ? -13.008 -8.173 -2.464 1.00 24.58 599 ASN A CA 1
ATOM 4570 C C . ASN A 1 599 ? -13.814 -9.380 -2.938 1.00 24.58 599 ASN A C 1
ATOM 4572 O O . ASN A 1 599 ? -13.648 -9.816 -4.081 1.00 24.58 599 ASN A O 1
ATOM 4576 N N . ALA A 1 600 ? -14.659 -9.908 -2.052 1.00 26.27 600 ALA A N 1
ATOM 4577 C CA . ALA A 1 600 ? -15.594 -10.970 -2.372 1.00 26.27 600 ALA A CA 1
ATOM 4578 C C . ALA A 1 600 ? -16.290 -10.656 -3.704 1.00 26.27 600 ALA A C 1
ATOM 4580 O O . ALA A 1 600 ? -16.852 -9.574 -3.895 1.00 26.27 600 ALA A O 1
ATOM 4581 N N . HIS A 1 601 ? -16.201 -11.598 -4.644 1.00 26.95 601 HIS A N 1
ATOM 4582 C CA . HIS A 1 601 ? -16.986 -11.571 -5.869 1.00 26.95 601 HIS A CA 1
ATOM 4583 C C . HIS A 1 601 ? -18.456 -11.303 -5.504 1.00 26.95 601 HIS A C 1
ATOM 4585 O O . HIS A 1 601 ? -18.978 -12.012 -4.640 1.00 26.95 601 HIS A O 1
ATOM 4591 N N . PRO A 1 602 ? -19.155 -10.345 -6.142 1.00 26.69 602 PRO A N 1
ATOM 4592 C CA . PRO A 1 602 ? -20.597 -10.281 -5.994 1.00 26.69 602 PRO A CA 1
ATOM 4593 C C . PRO A 1 602 ? -21.164 -11.606 -6.504 1.00 26.69 602 PRO A C 1
ATOM 4595 O O . PRO A 1 602 ? -20.956 -11.989 -7.660 1.00 26.69 602 PRO A O 1
ATOM 4598 N N . SER A 1 603 ? -21.839 -12.329 -5.613 1.00 28.42 603 SER A N 1
ATOM 4599 C CA . SER A 1 603 ? -22.676 -13.456 -5.979 1.00 28.42 603 SER A CA 1
ATOM 4600 C C . SER A 1 603 ? -23.680 -12.959 -7.015 1.00 28.42 603 SER A C 1
ATOM 4602 O O . SER A 1 603 ? -24.446 -12.024 -6.783 1.00 28.42 603 SER A O 1
ATOM 4604 N N . VAL A 1 604 ? -23.631 -13.557 -8.203 1.00 27.72 604 VAL A N 1
ATOM 4605 C CA . VAL A 1 604 ? -24.637 -13.349 -9.239 1.00 27.72 604 VAL A CA 1
ATOM 4606 C C . VAL A 1 604 ? -25.954 -13.862 -8.668 1.00 27.72 604 VAL A C 1
ATOM 4608 O O . VAL A 1 604 ? -26.192 -15.069 -8.618 1.00 27.72 604 VAL A O 1
ATOM 4611 N N . SER A 1 605 ? -26.800 -12.950 -8.195 1.00 25.64 605 SER A N 1
ATOM 4612 C CA . SER A 1 605 ? -28.191 -13.259 -7.917 1.00 25.64 605 SER A CA 1
ATOM 4613 C C . SER A 1 605 ? -28.868 -13.537 -9.256 1.00 25.64 605 SER A C 1
ATOM 4615 O O . SER A 1 605 ? -29.017 -12.665 -10.112 1.00 25.64 605 SER A O 1
ATOM 4617 N N . TYR A 1 606 ? -29.247 -14.796 -9.465 1.00 28.42 606 TYR A N 1
ATOM 4618 C CA . TYR A 1 606 ? -30.211 -15.146 -10.496 1.00 28.42 606 TYR A CA 1
ATOM 4619 C C . TYR A 1 606 ? -31.508 -14.402 -10.173 1.00 28.42 606 TYR A C 1
ATOM 4621 O O . TYR A 1 606 ? -32.249 -14.791 -9.272 1.00 28.42 606 TYR A O 1
ATOM 4629 N N . TYR A 1 607 ? -31.780 -13.314 -10.892 1.00 26.55 607 TYR A N 1
ATOM 4630 C CA . TYR A 1 607 ? -33.109 -12.726 -10.885 1.00 26.55 607 TYR A CA 1
ATOM 4631 C C . TYR A 1 607 ? -34.062 -13.697 -11.576 1.00 26.55 607 TYR A C 1
ATOM 4633 O O . TYR A 1 607 ? -34.063 -13.863 -12.798 1.00 26.55 607 TYR A O 1
ATOM 4641 N N . SER A 1 608 ? -34.880 -14.349 -10.757 1.00 30.52 608 SER A N 1
ATOM 4642 C CA . SER A 1 608 ? -36.106 -15.005 -11.176 1.00 30.52 608 SER A CA 1
ATOM 4643 C C . SER A 1 608 ? -36.982 -13.996 -11.920 1.00 30.52 608 SER A C 1
ATOM 4645 O O . SER A 1 608 ? -37.291 -12.914 -11.424 1.00 30.52 608 SER A O 1
ATOM 4647 N N . ARG A 1 609 ? -37.349 -14.374 -13.143 1.00 30.83 609 ARG A N 1
ATOM 4648 C CA . ARG A 1 609 ? -38.249 -13.677 -14.068 1.00 30.83 609 ARG A CA 1
ATOM 4649 C C . ARG A 1 609 ? -39.517 -13.156 -13.358 1.00 30.83 609 ARG A C 1
ATOM 4651 O O . ARG A 1 609 ? -40.220 -13.972 -12.763 1.00 30.83 609 ARG A O 1
ATOM 4658 N N . PRO A 1 610 ? -39.894 -11.870 -13.494 1.00 31.30 610 PRO A N 1
ATOM 4659 C CA . PRO A 1 610 ? -41.230 -11.424 -13.113 1.00 31.30 610 PRO A CA 1
ATOM 4660 C C . PRO A 1 610 ? -42.271 -11.939 -14.116 1.00 31.30 610 PRO A C 1
ATOM 4662 O O . PRO A 1 610 ? -42.071 -11.865 -15.331 1.00 31.30 610 PRO A O 1
ATOM 4665 N N . GLN A 1 611 ? -43.385 -12.466 -13.603 1.00 31.78 611 GLN A N 1
ATOM 4666 C CA . GLN A 1 611 ? -44.576 -12.774 -14.392 1.00 31.78 611 GLN A CA 1
ATOM 4667 C C . GLN A 1 611 ? -45.163 -11.486 -14.983 1.00 31.78 611 GLN A C 1
ATOM 4669 O O . GLN A 1 611 ? -45.360 -10.506 -14.270 1.00 31.78 611 GLN A O 1
ATOM 4674 N N . VAL A 1 612 ? -45.478 -11.510 -16.279 1.00 29.98 612 VAL A N 1
ATOM 4675 C CA . VAL A 1 612 ? -46.233 -10.448 -16.953 1.00 29.98 612 VAL A CA 1
ATOM 4676 C C . VAL A 1 612 ? -47.693 -10.879 -17.020 1.00 29.98 612 VAL A C 1
ATOM 4678 O O . VAL A 1 612 ? -48.016 -11.883 -17.655 1.00 29.98 612 VAL A O 1
ATOM 4681 N N . THR A 1 613 ? -48.569 -10.121 -16.367 1.00 28.92 613 THR A N 1
ATOM 4682 C CA . THR A 1 613 ? -50.018 -10.195 -16.553 1.00 28.92 613 THR A CA 1
ATOM 4683 C C . THR A 1 613 ? -50.454 -9.356 -17.758 1.00 28.92 613 THR A C 1
ATOM 4685 O O . THR A 1 613 ? -50.031 -8.223 -17.962 1.00 28.92 613 THR A O 1
ATOM 4688 N N . SER A 1 614 ? -51.299 -10.004 -18.556 1.00 31.78 614 SER A N 1
ATOM 4689 C CA . SER A 1 614 ? -52.070 -9.600 -19.737 1.00 31.78 614 SER A CA 1
ATOM 4690 C C . SER A 1 614 ? -52.467 -8.126 -19.906 1.00 31.78 614 SER A C 1
ATOM 4692 O O . SER A 1 614 ? -53.079 -7.569 -19.002 1.00 31.78 614 SER A O 1
ATOM 4694 N N . TYR A 1 615 ? -52.345 -7.612 -21.140 1.00 28.67 615 TYR A N 1
ATOM 4695 C CA . TYR A 1 615 ? -53.401 -6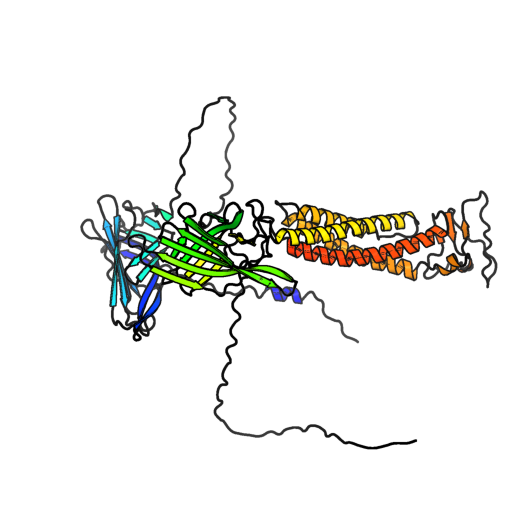.841 -21.824 1.00 28.67 615 TYR A CA 1
ATOM 4696 C C . TYR A 1 615 ? -53.297 -6.997 -23.364 1.00 28.67 615 TYR A C 1
ATOM 4698 O O . TYR A 1 615 ? -52.261 -6.719 -23.963 1.00 28.67 615 TYR A O 1
ATOM 4706 N N . ASN A 1 616 ? -54.387 -7.481 -23.976 1.00 28.92 616 ASN A N 1
ATOM 4707 C CA . ASN A 1 616 ? -54.734 -7.449 -25.414 1.00 28.92 616 ASN A CA 1
ATOM 4708 C C . ASN A 1 616 ? -54.863 -5.977 -25.894 1.00 28.92 616 ASN A C 1
ATOM 4710 O O . ASN A 1 616 ? -55.094 -5.111 -25.059 1.00 28.92 616 ASN A O 1
ATOM 4714 N N . THR A 1 617 ? -54.809 -5.539 -27.160 1.00 29.39 617 THR A N 1
ATOM 4715 C CA . THR A 1 617 ? -54.883 -6.114 -28.522 1.00 29.39 617 THR A CA 1
ATOM 4716 C C . THR A 1 617 ? -54.544 -4.971 -29.506 1.00 29.39 617 THR A C 1
ATOM 4718 O O . THR A 1 617 ? -54.825 -3.825 -29.169 1.00 29.39 617 THR A O 1
ATOM 4721 N N . TYR A 1 618 ? -54.063 -5.302 -30.715 1.00 28.44 618 TYR A N 1
ATOM 4722 C CA . TYR A 1 618 ? -54.270 -4.651 -32.036 1.00 28.44 618 TYR A CA 1
ATOM 4723 C C . TYR A 1 618 ? -52.992 -4.511 -32.893 1.00 28.44 618 TYR A C 1
ATOM 4725 O O . TYR A 1 618 ? -52.168 -3.628 -32.693 1.00 28.44 618 TYR A O 1
ATOM 4733 N N . TYR A 1 619 ? -52.894 -5.443 -33.853 1.00 27.97 619 TYR A N 1
ATOM 4734 C CA . TYR A 1 619 ? -52.302 -5.406 -35.200 1.00 27.97 619 TYR A CA 1
ATOM 4735 C C . TYR A 1 619 ? -51.204 -4.379 -35.545 1.00 27.97 619 TYR A C 1
ATOM 4737 O O . TYR A 1 619 ? -51.475 -3.190 -35.636 1.00 27.97 619 TYR A O 1
ATOM 4745 N N . HIS A 1 620 ? -50.037 -4.879 -35.980 1.00 28.80 620 HIS A N 1
ATOM 4746 C CA . HIS A 1 620 ? -49.539 -4.669 -37.351 1.00 28.80 620 HIS A CA 1
ATOM 4747 C C . HIS A 1 620 ? -48.388 -5.633 -37.707 1.00 28.80 620 HIS A C 1
ATOM 4749 O O . HIS A 1 620 ? -47.619 -6.075 -36.859 1.00 28.80 620 HIS A O 1
ATOM 4755 N N . SER A 1 621 ? -48.355 -5.992 -38.987 1.00 30.62 621 SER A N 1
ATOM 4756 C CA . SER A 1 621 ? -47.753 -7.177 -39.599 1.00 30.62 621 SER A CA 1
ATOM 4757 C C . SER A 1 621 ? -46.229 -7.148 -39.809 1.00 30.62 621 SER A C 1
ATOM 4759 O O . SER A 1 621 ? -45.612 -6.098 -39.962 1.00 30.62 621 SER A O 1
ATOM 4761 N N . THR A 1 622 ? -45.654 -8.350 -39.889 1.00 34.25 622 THR A N 1
ATOM 4762 C CA . THR A 1 622 ? -44.257 -8.711 -40.203 1.00 34.25 622 THR A CA 1
ATOM 4763 C C . THR A 1 622 ? -43.838 -8.431 -41.655 1.00 34.25 622 THR A C 1
ATOM 4765 O O . THR A 1 622 ? -44.644 -8.670 -42.556 1.00 34.25 622 THR A O 1
ATOM 4768 N N . PRO A 1 623 ? -42.551 -8.128 -41.924 1.00 37.34 623 PRO A N 1
ATOM 4769 C CA . PRO A 1 623 ? -41.936 -8.389 -43.224 1.00 37.34 623 PRO A CA 1
ATOM 4770 C C . PRO A 1 623 ? -41.019 -9.624 -43.209 1.00 37.34 623 PRO A C 1
ATOM 4772 O O . PRO A 1 623 ? -40.240 -9.853 -42.285 1.00 37.34 623 PRO A O 1
ATOM 4775 N N . HIS A 1 624 ? -41.153 -10.397 -44.283 1.00 33.56 624 HIS A N 1
ATOM 4776 C CA . HIS A 1 624 ? -40.546 -11.688 -44.585 1.00 33.56 624 HIS A CA 1
ATOM 4777 C C . HIS A 1 624 ? -39.040 -11.638 -44.913 1.00 33.56 624 HIS A C 1
ATOM 4779 O O . HIS A 1 624 ? -38.543 -10.678 -45.497 1.00 33.56 624 HIS A O 1
ATOM 4785 N N . LEU A 1 625 ? -38.352 -12.745 -44.607 1.00 33.62 625 LEU A N 1
ATOM 4786 C CA . LEU A 1 625 ? -37.020 -13.118 -45.105 1.00 33.62 625 LEU A CA 1
ATOM 4787 C C . LEU A 1 625 ? -37.089 -13.624 -46.566 1.00 33.62 625 LEU A C 1
ATOM 4789 O O . LEU A 1 625 ? -38.081 -14.264 -46.925 1.00 33.62 625 LEU A O 1
ATOM 4793 N N . PRO A 1 626 ? -36.051 -13.402 -47.397 1.00 33.38 626 PRO A N 1
ATOM 4794 C CA . PRO A 1 626 ? -36.001 -13.908 -48.769 1.00 33.38 626 PRO A CA 1
ATOM 4795 C C . PRO A 1 626 ? -35.566 -15.391 -48.840 1.00 33.38 626 PRO A C 1
ATOM 4797 O O . PRO A 1 626 ? -34.849 -15.861 -47.952 1.00 33.38 626 PRO A O 1
ATOM 4800 N N . PRO A 1 627 ? -35.983 -16.142 -49.882 1.00 38.94 627 PRO A N 1
ATOM 4801 C CA . PRO A 1 627 ? -35.814 -17.591 -49.947 1.00 38.94 627 PRO A CA 1
ATOM 4802 C C . PRO A 1 627 ? -34.490 -18.029 -50.596 1.00 38.94 627 PRO A C 1
ATOM 4804 O O . PRO A 1 627 ? -33.960 -17.379 -51.495 1.00 38.94 627 PRO A O 1
ATOM 4807 N N . TYR A 1 628 ? -34.010 -19.194 -50.157 1.00 30.83 628 TYR A N 1
ATOM 4808 C CA . TYR A 1 628 ? -33.016 -20.028 -50.838 1.00 30.83 628 TYR A CA 1
ATOM 4809 C C . TYR A 1 628 ? -33.621 -20.695 -52.086 1.00 30.83 628 TYR A C 1
ATOM 4811 O O . TYR A 1 628 ? -34.760 -21.160 -52.047 1.00 30.83 628 TYR A O 1
ATOM 4819 N N . SER A 1 629 ? -32.820 -20.859 -53.141 1.00 34.97 629 SER A N 1
ATOM 4820 C CA . SER A 1 629 ? -33.052 -21.835 -54.216 1.00 34.97 629 SER A CA 1
ATOM 4821 C C . SER A 1 629 ? -31.756 -22.584 -54.534 1.00 34.97 629 SER A C 1
ATOM 4823 O O . SER A 1 629 ? -30.677 -21.993 -54.506 1.00 34.97 629 SER A O 1
ATOM 4825 N N . ALA A 1 630 ? -31.877 -23.880 -54.821 1.00 33.47 630 ALA A N 1
ATOM 4826 C CA . ALA A 1 630 ? -30.790 -24.837 -55.006 1.00 33.47 630 ALA A CA 1
ATOM 4827 C C . ALA A 1 630 ? -30.792 -25.464 -56.421 1.00 33.47 630 ALA A C 1
ATOM 4829 O O . ALA A 1 630 ? -31.870 -25.619 -56.993 1.00 33.47 630 ALA A O 1
ATOM 4830 N N . TYR A 1 631 ? -29.593 -25.891 -56.871 1.00 36.25 631 TYR A N 1
ATOM 4831 C CA . TYR A 1 631 ? -29.243 -26.795 -58.002 1.00 36.25 631 TYR A CA 1
ATOM 4832 C C . TYR A 1 631 ? -29.429 -26.234 -59.446 1.00 36.25 631 TYR A C 1
ATOM 4834 O O . TYR A 1 631 ? -30.310 -25.415 -59.664 1.00 36.25 631 TYR A O 1
ATOM 4842 N N . ASP A 1 632 ? -28.641 -26.552 -60.495 1.00 32.94 632 ASP A N 1
ATOM 4843 C CA . ASP A 1 632 ? -27.764 -27.709 -60.771 1.00 32.94 632 ASP A CA 1
ATOM 4844 C C . ASP A 1 632 ? -26.786 -27.505 -61.981 1.00 32.94 632 ASP A C 1
ATOM 4846 O O . ASP A 1 632 ? -27.037 -26.673 -62.846 1.00 32.94 632 ASP A O 1
ATOM 4850 N N . PHE A 1 633 ? -25.704 -28.309 -62.008 1.00 34.56 633 PHE A N 1
ATOM 4851 C CA . PHE A 1 633 ? -24.849 -28.880 -63.096 1.00 34.56 633 PHE A CA 1
ATOM 4852 C C . PHE A 1 633 ? -24.394 -28.152 -64.408 1.00 34.56 633 PHE A C 1
ATOM 4854 O O . PHE A 1 633 ? -25.178 -27.839 -65.291 1.00 34.56 633 PHE A O 1
ATOM 4861 N N . GLN A 1 634 ? -23.051 -28.133 -64.563 1.00 35.94 634 GLN A N 1
ATOM 4862 C CA . GLN A 1 634 ? -22.159 -28.588 -65.672 1.00 35.94 634 GLN A CA 1
ATOM 4863 C C . GLN A 1 634 ? -22.190 -28.083 -67.145 1.00 35.94 634 GLN A C 1
ATOM 4865 O O . GLN A 1 634 ? -23.213 -28.069 -67.811 1.00 35.94 634 GLN A O 1
ATOM 4870 N N . LEU A 1 635 ? -20.941 -27.958 -67.655 1.00 33.94 635 LEU A N 1
ATOM 4871 C CA . LEU A 1 635 ? -20.403 -28.132 -69.029 1.00 33.94 635 LEU A CA 1
ATOM 4872 C C . LEU A 1 635 ? -20.688 -27.032 -70.073 1.00 33.94 635 LEU A C 1
ATOM 4874 O O . LEU A 1 635 ? -21.802 -26.919 -70.570 1.00 33.94 635 LEU A O 1
ATOM 4878 N N . VAL A 1 636 ? -19.656 -26.268 -70.468 1.00 35.78 636 VAL A N 1
ATOM 4879 C CA . VAL A 1 636 ? -18.716 -26.507 -71.599 1.00 35.78 636 VAL A CA 1
ATOM 4880 C C . VAL A 1 636 ? -17.437 -25.708 -71.350 1.00 35.78 636 VAL A C 1
ATOM 4882 O O . VAL A 1 636 ? -17.552 -24.581 -70.817 1.00 35.78 636 VAL A O 1
#

Solvent-accessible surface area (backbone atoms only — not comparable to full-atom values): 36619 Å² total; per-residue (Å²): 142,81,88,82,82,84,72,87,70,68,71,64,64,67,68,71,69,75,79,80,81,80,87,82,85,85,87,65,63,37,76,47,81,40,57,44,99,85,72,33,37,23,32,41,39,32,32,32,56,41,38,39,40,55,44,46,26,71,88,74,48,76,47,78,40,76,51,69,69,58,72,77,59,47,54,80,80,42,41,75,39,56,95,88,42,61,22,34,49,26,38,36,41,87,74,64,27,36,42,31,40,33,33,44,65,60,101,59,31,35,29,50,46,44,34,41,40,33,46,30,33,66,27,51,92,75,29,72,53,43,54,62,75,48,78,46,77,46,74,45,76,49,82,56,70,77,34,50,68,67,36,24,40,36,32,68,56,78,48,73,52,78,50,95,56,36,37,43,37,38,29,52,36,36,38,30,74,65,36,59,92,44,46,86,46,90,47,75,42,66,39,74,88,74,50,86,83,81,80,86,85,79,88,85,84,90,78,90,84,91,80,91,86,88,84,84,91,85,91,83,80,91,79,82,89,84,80,87,88,74,55,55,71,24,82,42,70,44,64,61,85,96,43,46,35,31,43,38,31,39,8,37,31,36,34,37,40,85,84,61,75,44,74,47,63,48,52,50,91,56,38,47,70,51,72,50,75,56,97,55,41,33,36,47,31,39,36,37,73,66,32,37,38,40,35,43,31,32,37,61,44,81,42,100,85,76,55,48,24,36,25,37,27,31,39,38,42,37,34,29,35,78,90,77,66,46,79,74,48,71,46,59,31,72,80,47,84,44,74,62,34,49,67,55,36,22,33,60,39,65,62,76,42,81,43,76,40,45,96,40,34,32,40,39,34,30,53,31,34,40,23,66,46,70,45,54,93,82,45,87,38,86,35,72,49,59,56,56,51,47,50,48,47,49,48,32,50,52,42,29,54,50,13,51,50,24,28,54,40,16,49,56,41,41,73,52,28,82,84,52,88,55,66,45,25,56,26,14,51,36,26,26,53,11,22,52,35,37,50,51,24,70,70,43,73,72,68,22,47,63,36,29,52,51,11,39,53,34,24,51,54,13,27,54,41,14,52,54,32,24,49,53,38,40,49,43,46,70,61,36,52,79,60,67,51,56,79,68,66,55,46,51,63,40,74,76,66,103,56,85,69,77,54,70,33,70,35,99,86,55,81,70,40,68,62,92,74,66,67,27,21,28,36,40,50,82,76,60,72,90,71,70,102,62,85,78,85,70,60,69,61,66,45,46,63,32,95,45,60,63,52,53,58,51,40,49,53,33,32,52,48,38,21,51,42,21,51,52,46,28,55,45,31,54,53,35,38,52,49,47,61,72,43,37,84,52,48,81,81,53,45,72,60,74,76,78,77,76,71,77,75,80,76,81,75,81,78,77,79,81,85,83,84,87,81,89,87,84,88,86,85,86,86,83,84,86,84,88,86,82,91,84,84,88,89,134

Organism: Falco tinnunculus (NCBI:txid100819)

Foldseek 3Di:
DDDDDDDPPVVVVVVVPPPPDDDDDDFDKAWDFDADPVRFGQKTKIWFKKKWFWFAFPVRDIDIFIDGADNDWDQPPFAAADQVGWGKGKTDDDPGWIKMWTWHDDPFWIDTFKIKTKDACCRCVGNVGGPDGGIDMDMDTDPGDTGTALAWEFEQDKDWDDDDRMIMIMHRMTIDHRDPPRDRHPHYDYDPVPDDDDDDDDDDDDDDDDDDDDDDDDDDDDDDDDDDDFADWAWDWDDDVPDTQKTKIKWKWKQFPPGHGDTRTQHNVQKDWDWDADPFKTKIWIQRVLFKIKIWMKGWDQDPVRFIKIATQKMKIWGADNPPRDTPDIFMDRHDRAQIDTQQAKGWDQDWDWDDRDPRMIMTIHRIIIHGGDDPPVDHHYGDVCVLLVVLLVLLVVLLVLLVVQQVLQVLLCVAFVVDDQLSNVLSVLSNVLSVLSNVLSVDQPPSLVSLVVSLVSLVVSLVSLVVNLVVLVCCLPFADDCVCVVVVQKDFAADDPDQDQPFQDAPPDDTDRDRADHGKIAGSNQDDPDDPDDDPTYDRITHNHPGPVSSVVSSVSSVVSSVSSVVSNVSSVVSSVSSVVCSPQHPPDPPPVSDPPDPDPDPPPPDDDDDDDDDDDDDDDDDDDDDDDDDDDDD

Secondary structure (DSSP, 8-state):
--PPPPPTTTTTTTTSSSS---PPP-PPPEEEEEE-TTS-EEEEEEEEEEEEEEEEBTTS-EEEEEEE--S--B-TT-B---SSS-EEEEEEETTTEEEEEEEEE-SSEEEEEEEEEEEETT-TTT-TTBSS-SEEEEEEE--PPPEETTEEEEE-S-EEEEETTEEEEEEEEEEEES-STT---SEEEE-GGGS--PPPPPPPPP--------------PPPPPPP--PPPPEEEEEEETTEEEEEEEEEEEEEEESSSEEEEE--TTTEEEEEEE-SSEEEEEEEETTTEEEEEEEEEEE-TTS-EEEEEEEEEEEEE-TTT--EEEEEEE----EEEEETTS-EEE-S-EEEEEETTEEEEEEEEEEEES--BTTBPPP-THHHHHHHHHHHHHHHHHHHHHHHHHHHHHHTT-TT----TTHHHHHHHHHHHHHHHHHH-SSSHHHHHHHHHHHHHHHHHHHHHHHHHHHHHHHHS---HHHHTT-EEEE---SS-----B--TTS--B-----SSEEEEGGG---S-----SS---EEES-SSTHHHHHHHHHHHHHHHHHHHHHHHHHHHHHHHHHHHT--SSS----------PPP------PPPP-------PPPPPPPP--------

pLDDT: mean 73.72, std 21.92, range [23.94, 96.94]

Nearest PDB structures (foldseek):
  5gv3-assembly2_B  TM=9.378E-01  e=4.612E-17  Mus musculus
  5gv3-assembly1_A  TM=9.407E-01  e=3.494E-15  Mus musculus
  8ath-assembly1_A  TM=9.150E-01  e=6.484E-15  Homo sapiens
  8ath-assembly2_B  TM=9.204E-01  e=1.639E-14  Homo sapiens
  5gv0-assembly1_A  TM=8.348E-01  e=2.877E-11  Mus musculus